Protein AF-A0A2G6NEU5-F1 (afdb_monomer_lite)

Structure (mmCIF, N/CA/C/O backbone):
data_AF-A0A2G6NEU5-F1
#
_entry.id   AF-A0A2G6NEU5-F1
#
loop_
_atom_site.group_PDB
_atom_site.id
_atom_site.type_symbol
_atom_site.label_atom_id
_atom_site.label_alt_id
_atom_site.label_comp_id
_atom_site.label_asym_id
_atom_site.label_entity_id
_atom_site.label_seq_id
_atom_site.pdbx_PDB_ins_code
_atom_site.Cartn_x
_atom_site.Cartn_y
_atom_site.Cartn_z
_atom_site.occupancy
_atom_site.B_iso_or_equiv
_atom_site.auth_seq_id
_atom_site.auth_comp_id
_atom_site.auth_asym_id
_atom_site.auth_atom_id
_atom_site.pdbx_PDB_model_num
ATOM 1 N N . MET A 1 1 ? -57.201 4.476 -17.345 1.00 33.19 1 MET A N 1
ATOM 2 C CA . MET A 1 1 ? -55.905 4.319 -18.044 1.00 33.19 1 MET A CA 1
ATOM 3 C C . MET A 1 1 ? -54.987 3.479 -17.165 1.00 33.19 1 MET A C 1
ATOM 5 O O . MET A 1 1 ? -54.853 3.792 -15.989 1.00 33.19 1 MET A O 1
ATOM 9 N N . ARG A 1 2 ? -54.460 2.357 -17.671 1.00 27.28 2 ARG A N 1
ATOM 10 C CA . ARG A 1 2 ? -53.626 1.420 -16.894 1.00 27.28 2 ARG A CA 1
ATOM 11 C C . ARG A 1 2 ? -52.320 2.115 -16.474 1.00 27.28 2 ARG A C 1
ATOM 13 O O . ARG A 1 2 ? -51.598 2.593 -17.345 1.00 27.28 2 ARG A O 1
ATOM 20 N N . LYS A 1 3 ? -52.023 2.174 -15.167 1.00 33.66 3 LYS A N 1
ATOM 21 C CA . LYS A 1 3 ? -50.719 2.622 -14.641 1.00 33.66 3 LYS A CA 1
ATOM 22 C C . LYS A 1 3 ? -49.617 1.769 -15.284 1.00 33.66 3 LYS A C 1
ATOM 24 O O . LYS A 1 3 ? -49.660 0.546 -15.168 1.00 33.66 3 LYS A O 1
ATOM 29 N N . LYS A 1 4 ? -48.642 2.385 -15.962 1.00 36.06 4 LYS A N 1
ATOM 30 C CA . LYS A 1 4 ? -47.395 1.700 -16.340 1.00 36.06 4 LYS A CA 1
ATOM 31 C C . LYS A 1 4 ? -46.649 1.391 -15.041 1.00 36.06 4 LYS A C 1
ATOM 33 O O . LYS A 1 4 ? -46.078 2.303 -14.455 1.00 36.06 4 LYS A O 1
ATOM 38 N N . ALA A 1 5 ? -46.693 0.143 -14.579 1.00 38.59 5 ALA A N 1
ATOM 39 C CA . ALA A 1 5 ? -45.973 -0.287 -13.384 1.00 38.59 5 ALA A CA 1
ATOM 40 C C . ALA A 1 5 ? -44.473 0.040 -13.522 1.00 38.59 5 ALA A C 1
ATOM 42 O O . ALA A 1 5 ? -43.816 -0.416 -14.461 1.00 38.59 5 ALA A O 1
ATOM 43 N N . SER A 1 6 ? -43.945 0.879 -12.630 1.00 46.50 6 SER A N 1
ATOM 44 C CA . SER A 1 6 ? -42.510 0.995 -12.378 1.00 46.50 6 SER A CA 1
ATOM 45 C C . SER A 1 6 ? -42.093 -0.181 -11.498 1.00 46.50 6 SER A C 1
ATOM 47 O O . SER A 1 6 ? -42.749 -0.465 -10.502 1.00 46.50 6 SER A O 1
ATOM 49 N N . ILE A 1 7 ? -41.023 -0.881 -11.875 1.00 49.84 7 ILE A N 1
ATOM 50 C CA . ILE A 1 7 ? -40.500 -2.002 -11.086 1.00 49.84 7 ILE A CA 1
ATOM 51 C C . ILE A 1 7 ? -39.560 -1.414 -10.010 1.00 49.84 7 ILE A C 1
ATOM 53 O O . ILE A 1 7 ? -38.578 -0.766 -10.390 1.00 49.84 7 ILE A O 1
ATOM 57 N N . PRO A 1 8 ? -39.836 -1.563 -8.699 1.00 53.22 8 PRO A N 1
ATOM 58 C CA . PRO A 1 8 ? -38.953 -1.088 -7.627 1.00 53.22 8 PRO A CA 1
ATOM 59 C C . PRO A 1 8 ? -37.606 -1.832 -7.646 1.00 53.22 8 PRO A C 1
ATOM 61 O O . PRO A 1 8 ? -37.516 -2.942 -8.184 1.00 53.22 8 PRO A O 1
ATOM 64 N N . PHE A 1 9 ? -36.535 -1.268 -7.057 1.00 49.09 9 PHE A N 1
ATOM 65 C CA . PHE A 1 9 ? -35.234 -1.952 -7.049 1.00 49.09 9 PHE A CA 1
ATOM 66 C C . PHE A 1 9 ? -35.355 -3.323 -6.382 1.00 49.09 9 PHE A C 1
ATOM 68 O O . PHE A 1 9 ? -34.624 -4.214 -6.790 1.00 49.09 9 PHE A O 1
ATOM 75 N N . SER A 1 10 ? -36.267 -3.515 -5.421 1.00 45.88 10 SER A N 1
ATOM 76 C CA . SER A 1 10 ? -36.575 -4.796 -4.764 1.00 45.88 10 SER A CA 1
ATOM 77 C C . SER A 1 10 ? -37.146 -5.890 -5.681 1.00 45.88 10 SER A C 1
ATOM 79 O O . SER A 1 10 ? -36.927 -7.061 -5.388 1.00 45.88 10 SER A O 1
ATOM 81 N N . GLU A 1 11 ? -37.833 -5.550 -6.777 1.00 46.06 11 GLU A N 1
ATOM 82 C CA . GLU A 1 11 ? -38.468 -6.519 -7.695 1.00 46.06 11 GLU A CA 1
ATOM 83 C C . GLU A 1 11 ? -37.605 -6.846 -8.924 1.00 46.06 11 GLU A C 1
ATOM 85 O O . GLU A 1 11 ? -37.721 -7.926 -9.497 1.00 46.06 11 GLU A O 1
ATOM 90 N N . ILE A 1 12 ? -36.628 -6.002 -9.275 1.00 50.81 12 ILE A N 1
ATOM 91 C CA . ILE A 1 12 ? -35.605 -6.293 -10.309 1.00 50.81 12 ILE A CA 1
ATOM 92 C C . ILE A 1 12 ? -34.575 -7.352 -9.795 1.00 50.81 12 ILE A C 1
ATOM 94 O O . ILE A 1 12 ? -33.426 -7.428 -10.247 1.00 50.81 12 ILE A O 1
ATOM 98 N N . ILE A 1 13 ? -34.936 -8.145 -8.773 1.00 45.62 13 ILE A N 1
ATOM 99 C CA . ILE A 1 13 ? -34.017 -8.908 -7.904 1.00 45.62 13 ILE A CA 1
ATOM 100 C C . ILE A 1 13 ? -34.379 -10.389 -7.705 1.00 45.62 13 ILE A C 1
ATOM 102 O O . ILE A 1 13 ? -33.488 -11.132 -7.302 1.00 45.62 13 ILE A O 1
ATOM 106 N N . SER A 1 14 ? -35.579 -10.875 -8.025 1.00 27.30 14 SER A N 1
ATOM 107 C CA . SER A 1 14 ? -35.928 -12.294 -7.817 1.00 27.30 14 SER A CA 1
ATOM 108 C C . SER A 1 14 ? -36.128 -13.057 -9.129 1.00 27.30 14 SER A C 1
ATOM 110 O O . SER A 1 14 ? -36.991 -12.701 -9.929 1.00 27.30 14 SER A O 1
ATOM 112 N N . GLU A 1 15 ? -35.364 -14.134 -9.332 1.00 30.69 15 GLU A N 1
ATOM 113 C CA . GLU A 1 15 ? -35.754 -15.215 -10.245 1.00 30.69 15 GLU A CA 1
ATOM 114 C C . GLU A 1 15 ? -36.970 -15.956 -9.661 1.00 30.69 15 GLU A C 1
ATOM 116 O O . GLU A 1 15 ? -37.090 -16.072 -8.440 1.00 30.69 15 GLU A O 1
ATOM 121 N N . SER A 1 16 ? -37.805 -16.519 -10.543 1.00 26.61 16 SER A N 1
ATOM 122 C CA . SER A 1 16 ? -39.009 -17.351 -10.303 1.00 26.61 16 SER A CA 1
ATOM 123 C C . SER A 1 16 ? -40.357 -16.610 -10.365 1.00 26.61 16 SER A C 1
ATOM 125 O O . SER A 1 16 ? -40.818 -16.001 -9.406 1.00 26.61 16 SER A O 1
ATOM 127 N N . PHE A 1 17 ? -41.015 -16.724 -11.522 1.00 25.05 17 PHE A N 1
ATOM 128 C CA . PHE A 1 17 ? -42.429 -16.409 -11.754 1.00 25.05 17 PHE A CA 1
ATOM 129 C C . PHE A 1 17 ? -43.301 -17.631 -11.415 1.00 25.05 17 PHE A C 1
ATOM 131 O O . PHE A 1 17 ? -43.014 -18.699 -11.939 1.00 25.05 17 PHE A O 1
ATOM 138 N N . PHE A 1 18 ? -44.364 -17.458 -10.616 1.00 22.17 18 PHE A N 1
ATOM 139 C CA . PHE A 1 18 ? -45.718 -18.054 -10.747 1.00 22.17 18 PHE A CA 1
ATOM 140 C C . PHE A 1 18 ? -46.665 -17.406 -9.696 1.00 22.17 18 PHE A C 1
ATOM 142 O O . PHE A 1 18 ? -46.175 -16.752 -8.776 1.00 22.17 18 PHE A O 1
ATOM 149 N N . PRO A 1 19 ? -48.001 -17.407 -9.891 1.00 25.78 19 PRO A N 1
ATOM 150 C CA . PRO A 1 19 ? -48.801 -16.189 -9.892 1.00 25.78 19 PRO A CA 1
ATOM 151 C C . PRO A 1 19 ? -49.507 -15.881 -8.566 1.00 25.78 19 PRO A C 1
ATOM 153 O O . PRO A 1 19 ? -49.822 -16.747 -7.755 1.00 25.78 19 PRO A O 1
ATOM 156 N N . VAL A 1 20 ? -49.802 -14.593 -8.414 1.00 24.09 20 VAL A N 1
ATOM 157 C CA . VAL A 1 20 ? -50.508 -13.959 -7.300 1.00 24.09 20 VAL A CA 1
ATOM 158 C C . VAL A 1 20 ? -51.973 -14.412 -7.254 1.00 24.09 20 VAL A C 1
ATOM 160 O O . VAL A 1 20 ? -52.754 -14.063 -8.138 1.00 24.09 20 VAL A O 1
ATOM 163 N N . SER A 1 21 ? -52.375 -15.111 -6.190 1.00 22.78 21 SER A N 1
ATOM 164 C CA . SER A 1 21 ? -53.781 -15.231 -5.785 1.00 22.78 21 SER A CA 1
ATOM 165 C C . SER A 1 21 ? -54.057 -14.317 -4.589 1.00 22.78 21 SER A C 1
ATOM 167 O O . SER A 1 21 ? -53.395 -14.396 -3.554 1.00 22.78 21 SER A O 1
ATOM 169 N N . ALA A 1 22 ? -55.032 -13.432 -4.773 1.00 26.64 22 ALA A N 1
ATOM 170 C CA . ALA A 1 22 ? -55.469 -12.396 -3.851 1.00 26.64 22 ALA A CA 1
ATOM 171 C C . ALA A 1 22 ? -55.920 -12.924 -2.477 1.00 26.64 22 ALA A C 1
ATOM 173 O O . ALA A 1 22 ? -56.723 -13.848 -2.406 1.00 26.64 22 ALA A O 1
ATOM 174 N N . TRP A 1 23 ? -55.515 -12.237 -1.404 1.00 22.28 23 TRP A N 1
ATOM 175 C CA . TRP A 1 23 ? -56.180 -12.306 -0.101 1.00 22.28 23 TRP A CA 1
ATOM 176 C C . TRP A 1 23 ? -56.442 -10.891 0.430 1.00 22.28 23 TRP A C 1
ATOM 178 O O . TRP A 1 23 ? -55.531 -10.077 0.578 1.00 22.28 23 TRP A O 1
ATOM 188 N N . ARG A 1 24 ? -57.726 -10.592 0.673 1.00 22.17 24 ARG A N 1
ATOM 189 C CA . ARG A 1 24 ? -58.219 -9.387 1.357 1.00 22.17 24 ARG A CA 1
ATOM 190 C C . ARG A 1 24 ? -57.956 -9.522 2.858 1.00 22.17 24 ARG A C 1
ATOM 192 O O . ARG A 1 24 ? -58.361 -10.512 3.455 1.00 22.17 24 ARG A O 1
ATOM 199 N N . VAL A 1 25 ? -57.366 -8.499 3.476 1.00 23.83 25 VAL A N 1
ATOM 200 C CA . VAL A 1 25 ? -57.300 -8.370 4.940 1.00 23.83 25 VAL A CA 1
ATOM 201 C C . VAL A 1 25 ? -58.577 -7.685 5.427 1.00 23.83 25 VAL A C 1
ATOM 203 O O . VAL A 1 25 ? -58.777 -6.492 5.209 1.00 23.83 25 VAL A O 1
ATOM 206 N N . THR A 1 26 ? -59.450 -8.444 6.082 1.00 22.59 26 THR A N 1
ATOM 207 C CA . THR A 1 26 ? -60.642 -7.949 6.779 1.00 22.59 26 THR A CA 1
ATOM 208 C C . THR A 1 26 ? -60.370 -7.892 8.286 1.00 22.59 26 THR A C 1
ATOM 210 O O . THR A 1 26 ? -60.536 -8.883 8.986 1.00 22.59 26 THR A O 1
ATOM 213 N N . SER A 1 27 ? -59.996 -6.699 8.768 1.00 23.72 27 SER A N 1
ATOM 214 C CA . SER A 1 27 ? -59.945 -6.244 10.176 1.00 23.72 27 SER A CA 1
ATOM 215 C C . SER A 1 27 ? -58.857 -6.799 11.120 1.00 23.72 27 SER A C 1
ATOM 217 O O . SER A 1 27 ? -58.579 -7.991 11.149 1.00 23.72 27 SER A O 1
ATOM 219 N N . VAL A 1 28 ? -58.301 -5.908 11.959 1.00 22.84 28 VAL A N 1
ATOM 220 C CA . VAL A 1 28 ? -57.617 -6.236 13.227 1.00 22.84 28 VAL A CA 1
ATOM 221 C C . VAL A 1 28 ? -58.022 -5.190 14.274 1.00 22.84 28 VAL A C 1
ATOM 223 O O . VAL A 1 28 ? -57.905 -3.989 14.030 1.00 22.84 28 VAL A O 1
ATOM 226 N N . SER A 1 29 ? -58.532 -5.652 15.419 1.00 21.30 29 SER A N 1
ATOM 227 C CA . SER A 1 29 ? -58.917 -4.839 16.580 1.00 21.30 29 SER A CA 1
ATOM 228 C C . SER A 1 29 ? -57.727 -4.611 17.525 1.00 21.30 29 SER A C 1
ATOM 230 O O . SER A 1 29 ? -56.794 -5.411 17.572 1.00 21.30 29 SER A O 1
ATOM 232 N N . MET A 1 30 ? -57.754 -3.523 18.301 1.00 21.64 30 MET A N 1
ATOM 233 C CA . MET A 1 30 ? -56.790 -3.256 19.375 1.00 21.64 30 MET A CA 1
ATOM 234 C C . MET A 1 30 ? -57.526 -2.948 20.683 1.00 21.64 30 MET A C 1
ATOM 236 O O . MET A 1 30 ? -58.396 -2.081 20.709 1.00 21.64 30 MET A O 1
ATOM 240 N N . ASN A 1 31 ? -57.125 -3.620 21.767 1.00 22.20 31 ASN A N 1
ATOM 241 C CA . ASN A 1 31 ? -57.458 -3.275 23.155 1.00 22.20 31 ASN A CA 1
ATOM 242 C C . ASN A 1 31 ? -56.189 -2.804 23.916 1.00 22.20 31 ASN A C 1
ATOM 244 O O . ASN A 1 31 ? -55.081 -3.149 23.502 1.00 22.20 31 ASN A O 1
ATOM 248 N N . PRO A 1 32 ? -56.318 -1.996 24.994 1.00 28.58 32 PRO A N 1
ATOM 249 C CA . PRO A 1 32 ? -55.267 -1.080 25.467 1.00 28.58 32 PRO A CA 1
ATOM 250 C C . PRO A 1 32 ? -54.404 -1.595 26.642 1.00 28.58 32 PRO A C 1
ATOM 252 O O . PRO A 1 32 ? -54.813 -2.481 27.387 1.00 28.58 32 PRO A O 1
ATOM 255 N N . ILE A 1 33 ? -53.238 -0.960 26.861 1.00 25.30 33 ILE A N 1
ATOM 256 C CA . ILE A 1 33 ? -52.304 -1.187 27.994 1.00 25.30 33 ILE A CA 1
ATOM 257 C C . ILE A 1 33 ? -52.243 0.062 28.924 1.00 25.30 33 ILE A C 1
ATOM 259 O O . ILE A 1 33 ? -52.421 1.180 28.432 1.00 25.30 33 ILE A O 1
ATOM 263 N N . PRO A 1 34 ? -52.024 -0.080 30.258 1.00 27.25 34 PRO A N 1
ATOM 264 C CA . PRO A 1 34 ? -52.353 0.923 31.288 1.00 27.25 34 PRO A CA 1
ATOM 265 C C . PRO A 1 34 ? -51.236 1.915 31.693 1.00 27.25 34 PRO A C 1
ATOM 267 O O . PRO A 1 34 ? -50.052 1.717 31.442 1.00 27.25 34 PRO A O 1
ATOM 270 N N . ARG A 1 35 ? -51.664 2.974 32.407 1.00 27.20 35 ARG A N 1
ATOM 271 C CA . ARG A 1 35 ? -50.897 4.099 32.996 1.00 27.20 35 ARG A CA 1
ATOM 272 C C . ARG A 1 35 ? -50.085 3.747 34.255 1.00 27.20 35 ARG A C 1
ATOM 274 O O . ARG A 1 35 ? -50.594 3.026 35.106 1.00 27.20 35 ARG A O 1
ATOM 281 N N . ARG A 1 36 ? -48.953 4.448 34.443 1.00 25.58 36 ARG A N 1
ATOM 282 C CA . ARG A 1 36 ? -48.290 4.965 35.682 1.00 25.58 36 ARG A CA 1
ATOM 283 C C . ARG A 1 36 ? -46.967 5.613 35.192 1.00 25.58 36 ARG A C 1
ATOM 285 O O . ARG A 1 36 ? -46.415 5.114 34.227 1.00 25.58 36 ARG A O 1
ATOM 292 N N . LEU A 1 37 ? -46.363 6.693 35.691 1.00 26.20 37 LEU A N 1
ATOM 293 C CA . LEU A 1 37 ? -46.492 7.583 36.852 1.00 26.20 37 LEU A CA 1
ATOM 294 C C . LEU A 1 37 ? -45.460 8.712 36.570 1.00 26.20 37 LEU A C 1
ATOM 296 O O . LEU A 1 37 ? -44.339 8.392 36.185 1.00 26.20 37 LEU A O 1
ATOM 300 N N . ALA A 1 38 ? -45.794 9.997 36.725 1.00 24.95 38 ALA A N 1
ATOM 301 C CA . ALA A 1 38 ? -44.842 11.104 36.559 1.00 24.95 38 ALA A CA 1
ATOM 302 C C . ALA A 1 38 ? -44.763 11.921 37.851 1.00 24.95 38 ALA A C 1
ATOM 304 O O . ALA A 1 38 ? -45.801 12.226 38.442 1.00 24.95 38 ALA A O 1
ATOM 305 N N . SER A 1 39 ? -43.559 12.317 38.271 1.00 26.25 39 SER A N 1
ATOM 306 C CA . SER A 1 39 ? -43.398 13.316 39.327 1.00 26.25 39 SER A CA 1
ATOM 307 C C . SER A 1 39 ? -42.104 14.128 39.210 1.00 26.25 39 SER A C 1
ATOM 309 O O . SER A 1 39 ? -41.017 13.563 39.289 1.00 26.25 39 SER A O 1
ATOM 311 N N . ARG A 1 40 ? -42.315 15.456 39.193 1.00 24.17 40 ARG A N 1
ATOM 312 C CA . ARG A 1 40 ? -41.486 16.579 39.689 1.00 24.17 40 ARG A CA 1
ATOM 313 C C . ARG A 1 40 ? -40.343 17.123 38.821 1.00 24.17 40 ARG A C 1
ATOM 315 O O . ARG A 1 40 ? -39.401 16.403 38.530 1.00 24.17 40 ARG A O 1
ATOM 322 N N . MET A 1 41 ? -40.400 18.444 38.563 1.00 22.19 41 MET A N 1
ATOM 323 C CA . MET A 1 41 ? -39.385 19.495 38.862 1.00 22.19 41 MET A CA 1
ATOM 324 C C . MET A 1 41 ? -39.818 20.870 38.249 1.00 22.19 41 MET A C 1
ATOM 326 O O . MET A 1 41 ? -40.785 20.879 37.488 1.00 22.19 41 MET A O 1
ATOM 330 N N . PRO A 1 42 ? -39.240 22.033 38.652 1.00 25.97 42 PRO A N 1
ATOM 331 C CA . PRO A 1 42 ? -40.005 23.218 39.067 1.00 25.97 42 PRO A CA 1
ATOM 332 C C . PRO A 1 42 ? -39.912 24.474 38.165 1.00 25.97 42 PRO A C 1
ATOM 334 O O . PRO A 1 42 ? -39.182 24.538 37.182 1.00 25.97 42 PRO A O 1
ATOM 337 N N . THR A 1 43 ? -40.707 25.470 38.563 1.00 23.78 43 THR A N 1
ATOM 338 C CA . THR A 1 43 ? -41.008 26.794 37.989 1.00 23.78 43 THR A CA 1
ATOM 339 C C . THR A 1 43 ? -39.838 27.794 37.985 1.00 23.78 43 THR A C 1
ATOM 341 O O . THR A 1 43 ? -39.139 27.914 38.988 1.00 23.78 43 THR A O 1
ATOM 344 N N . VAL A 1 44 ? -39.724 28.617 36.929 1.00 21.70 44 VAL A N 1
ATOM 345 C CA . VAL A 1 44 ? -38.925 29.866 36.896 1.00 21.70 44 VAL A CA 1
ATOM 346 C C . VAL A 1 44 ? -39.757 31.009 36.278 1.00 21.70 44 VAL A C 1
ATOM 348 O O . VAL A 1 44 ? -40.512 30.794 35.332 1.00 21.70 44 VAL A O 1
ATOM 351 N N . LEU A 1 45 ? -39.646 32.210 36.858 1.00 23.72 45 LEU A N 1
ATOM 352 C CA . LEU A 1 45 ? -40.381 33.463 36.590 1.00 23.72 45 LEU A CA 1
ATOM 353 C C . LEU A 1 45 ? -39.493 34.473 35.841 1.00 23.72 45 LEU A C 1
ATOM 355 O O . LEU A 1 45 ? -38.369 34.646 36.284 1.00 23.72 45 LEU A O 1
ATOM 359 N N . PHE A 1 46 ? -40.010 35.202 34.834 1.00 21.98 46 PHE A N 1
ATOM 360 C CA . PHE A 1 46 ? -39.492 36.511 34.353 1.00 21.98 46 PHE A CA 1
ATOM 361 C C . PHE A 1 46 ? -40.586 37.312 33.582 1.00 21.98 46 PHE A C 1
ATOM 363 O O . PHE A 1 46 ? -41.619 36.725 33.240 1.00 21.98 46 PHE A O 1
ATOM 370 N N . PRO A 1 47 ? -40.449 38.650 33.392 1.00 25.52 47 PRO A N 1
ATOM 371 C CA . PRO A 1 47 ? -41.549 39.615 33.392 1.00 25.52 47 PRO A CA 1
ATOM 372 C C . PRO A 1 47 ? -41.961 40.115 31.995 1.00 25.52 47 PRO A C 1
ATOM 374 O O . PRO A 1 47 ? -41.387 39.763 30.971 1.00 25.52 47 PRO A O 1
ATOM 377 N N . ALA A 1 48 ? -43.035 40.905 31.985 1.00 25.98 48 ALA A N 1
ATOM 378 C CA . ALA A 1 48 ? -43.828 41.304 30.830 1.00 25.98 48 ALA A CA 1
ATOM 379 C C . ALA A 1 48 ? -43.334 42.580 30.123 1.00 25.98 48 ALA A C 1
ATOM 381 O O . ALA A 1 48 ? -43.049 43.571 30.784 1.00 25.98 48 ALA A O 1
ATOM 382 N N . ALA A 1 49 ? -43.397 42.586 28.789 1.00 25.95 49 ALA A N 1
ATOM 383 C CA . ALA A 1 49 ? -43.644 43.771 27.963 1.00 25.95 49 ALA A CA 1
ATOM 384 C C . ALA A 1 49 ? -44.265 43.306 26.631 1.00 25.95 49 ALA A C 1
ATOM 386 O O . ALA A 1 49 ? -43.813 42.320 26.052 1.00 25.95 49 ALA A O 1
ATOM 387 N N . GLY A 1 50 ? -45.358 43.943 26.205 1.00 23.75 50 GLY A N 1
ATOM 388 C CA . GLY A 1 50 ? -46.164 43.540 25.049 1.00 23.75 50 GLY A CA 1
ATOM 389 C C . GLY A 1 50 ? -45.986 44.454 23.837 1.00 23.75 50 GLY A C 1
ATOM 390 O O . GLY A 1 50 ? -45.786 45.653 23.995 1.00 23.75 50 GLY A O 1
ATOM 391 N N . ILE A 1 51 ? -46.128 43.878 22.639 1.00 22.09 51 ILE A N 1
ATOM 392 C CA . ILE A 1 51 ? -46.372 44.570 21.362 1.00 22.09 51 ILE A CA 1
ATOM 393 C C . ILE A 1 51 ? -47.372 43.699 20.560 1.00 22.09 51 ILE A C 1
ATOM 395 O O . ILE A 1 51 ? -47.189 42.479 20.530 1.00 22.09 51 ILE A O 1
ATOM 399 N N . PRO A 1 52 ? -48.440 44.255 19.949 1.00 23.61 52 PRO A N 1
ATOM 400 C CA . PRO A 1 52 ? -49.447 43.483 19.212 1.00 23.61 52 PRO A CA 1
ATOM 401 C C . PRO A 1 52 ? -49.070 43.281 17.731 1.00 23.61 52 PRO A C 1
ATOM 403 O O . PRO A 1 52 ? -48.586 44.205 17.083 1.00 23.61 52 PRO A O 1
ATOM 406 N N . ILE A 1 53 ? -49.359 42.099 17.167 1.00 21.06 53 ILE A N 1
ATOM 407 C CA . ILE A 1 53 ? -49.268 41.820 15.719 1.00 21.06 53 ILE A CA 1
ATOM 408 C C . ILE A 1 53 ? -50.637 41.349 15.204 1.00 21.06 53 ILE A C 1
ATOM 410 O O . ILE A 1 53 ? -51.291 40.504 15.815 1.00 21.06 53 ILE A O 1
ATOM 414 N N . ARG A 1 54 ? -51.063 41.925 14.074 1.00 21.05 54 ARG A N 1
ATOM 415 C CA . ARG A 1 54 ? -52.310 41.660 13.335 1.00 21.05 54 ARG A CA 1
ATOM 416 C C . ARG A 1 54 ? -52.033 40.573 12.280 1.00 21.05 54 ARG A C 1
ATOM 418 O O . ARG A 1 54 ? -51.080 40.725 11.524 1.00 21.05 54 ARG A O 1
ATOM 425 N N . MET A 1 55 ? -52.845 39.515 12.188 1.00 21.06 55 MET A N 1
ATOM 426 C CA . MET A 1 55 ? -52.778 38.535 11.085 1.00 21.06 55 MET A CA 1
ATOM 427 C C . MET A 1 55 ? -54.150 38.344 10.430 1.00 21.06 55 MET A C 1
ATOM 429 O O . MET A 1 55 ? -55.158 38.195 11.117 1.00 21.06 55 MET A O 1
ATOM 433 N N . ILE A 1 56 ? -54.151 38.348 9.096 1.00 21.86 56 ILE A N 1
ATOM 434 C CA . ILE A 1 56 ? -55.257 37.971 8.206 1.00 21.86 56 ILE A CA 1
ATOM 435 C C . ILE A 1 56 ? -55.040 36.493 7.832 1.00 21.86 56 ILE A C 1
ATOM 437 O O . ILE A 1 56 ? -53.907 36.111 7.544 1.00 21.86 56 ILE A O 1
ATOM 441 N N . LEU A 1 57 ? -56.088 35.662 7.863 1.00 23.88 57 LEU A N 1
ATOM 442 C CA . LEU A 1 57 ? -56.034 34.233 7.518 1.00 23.88 57 LEU A CA 1
ATOM 443 C C . LEU A 1 57 ? -56.947 33.934 6.324 1.00 23.88 57 LEU A C 1
ATOM 445 O O . LEU A 1 57 ? -58.113 34.327 6.338 1.00 23.88 57 LEU A O 1
ATOM 449 N N . ASP A 1 58 ? -56.415 33.200 5.343 1.00 21.92 58 ASP A N 1
ATOM 450 C CA . ASP A 1 58 ? -57.141 32.669 4.183 1.00 21.92 58 ASP A CA 1
ATOM 451 C C . ASP A 1 58 ? -57.307 31.134 4.285 1.00 21.92 58 ASP A C 1
ATOM 453 O O . ASP A 1 58 ? -56.547 30.456 4.983 1.00 21.92 58 ASP A O 1
ATOM 457 N N . ARG A 1 59 ? -58.367 30.598 3.668 1.00 26.83 59 ARG A N 1
ATOM 458 C CA . ARG A 1 59 ? -59.011 29.304 3.993 1.00 26.83 59 ARG A CA 1
ATOM 459 C C . ARG A 1 59 ? -58.322 28.064 3.385 1.00 26.83 59 ARG A C 1
ATOM 461 O O . ARG A 1 59 ? -58.063 28.024 2.188 1.00 26.83 59 ARG A O 1
ATOM 468 N N . GLY A 1 60 ? -58.187 26.982 4.172 1.00 24.27 60 GLY A N 1
ATOM 469 C CA . GLY A 1 60 ? -57.814 25.640 3.681 1.00 24.27 60 GLY A CA 1
ATOM 470 C C . GLY A 1 60 ? -58.015 24.472 4.678 1.00 24.27 60 GLY A C 1
ATOM 471 O O . GLY A 1 60 ? -57.281 24.365 5.649 1.00 24.27 60 GLY A O 1
ATOM 472 N N . VAL A 1 61 ? -59.023 23.631 4.385 1.00 26.61 61 VAL A N 1
ATOM 473 C CA . VAL A 1 61 ? -59.377 22.215 4.726 1.00 26.61 61 VAL A CA 1
ATOM 474 C C . VAL A 1 61 ? -58.995 21.561 6.087 1.00 26.61 61 VAL A C 1
ATOM 476 O O . VAL A 1 61 ? -57.846 21.515 6.511 1.00 26.61 61 VAL A O 1
ATOM 479 N N . CYS A 1 62 ? -60.019 20.947 6.710 1.00 24.50 62 CYS A N 1
ATOM 480 C CA . CYS A 1 62 ? -60.184 20.537 8.115 1.00 24.50 62 CYS A CA 1
ATOM 481 C C . CYS A 1 62 ? -59.712 19.111 8.513 1.00 24.50 62 CYS A C 1
ATOM 483 O O . CYS A 1 62 ? -59.958 18.143 7.797 1.00 24.50 62 CYS A O 1
ATOM 485 N N . MET A 1 63 ? -59.249 18.952 9.765 1.00 24.38 63 MET A N 1
ATOM 486 C CA . MET A 1 63 ? -59.458 17.752 10.602 1.00 24.38 63 MET A CA 1
ATOM 487 C C . MET A 1 63 ? -60.017 18.209 11.962 1.00 24.38 63 MET A C 1
ATOM 489 O O . MET A 1 63 ? -59.341 18.917 12.704 1.00 24.38 63 MET A O 1
ATOM 493 N N . GLY A 1 64 ? -61.265 17.852 12.283 1.00 29.00 64 GLY A N 1
ATOM 494 C CA . GLY A 1 64 ? -61.911 18.247 13.540 1.00 29.00 64 GLY A CA 1
ATOM 495 C C . GLY A 1 64 ? -61.380 17.448 14.733 1.00 29.00 64 GLY A C 1
ATOM 496 O O . GLY A 1 64 ? -61.419 16.219 14.719 1.00 29.00 64 GLY A O 1
ATOM 497 N N . VAL A 1 65 ? -60.922 18.132 15.784 1.00 30.14 65 VAL A N 1
ATOM 498 C CA . VAL A 1 65 ? -60.461 17.501 17.032 1.00 30.14 65 VAL A CA 1
ATOM 499 C C . VAL A 1 65 ? -61.509 17.717 18.125 1.00 30.14 65 VAL A C 1
ATOM 501 O O . VAL A 1 65 ? -61.906 18.849 18.399 1.00 30.14 65 VAL A O 1
ATOM 504 N N . ALA A 1 66 ? -61.972 16.635 18.754 1.00 30.69 66 ALA A N 1
ATOM 505 C CA . ALA A 1 66 ? -62.863 16.692 19.910 1.00 30.69 66 ALA A CA 1
ATOM 506 C C . ALA A 1 66 ? -62.068 16.426 21.192 1.00 30.69 66 ALA A C 1
ATOM 508 O O . ALA A 1 66 ? -61.354 15.428 21.290 1.00 30.69 66 ALA A O 1
ATOM 509 N N . PHE A 1 67 ? -62.230 17.286 22.196 1.00 31.62 67 PHE A N 1
ATOM 510 C CA . PHE A 1 67 ? -61.639 17.085 23.516 1.00 31.62 67 PHE A CA 1
ATOM 511 C C . PHE A 1 67 ? -62.743 16.950 24.565 1.00 31.62 67 PHE A C 1
ATOM 513 O O . PHE A 1 67 ? -63.739 17.677 24.548 1.00 31.62 67 PHE A O 1
ATOM 520 N N . SER A 1 68 ? -62.566 16.019 25.505 1.00 29.48 68 SER A N 1
ATOM 521 C CA . SER A 1 68 ? -63.458 15.877 26.656 1.00 29.48 68 SER A CA 1
ATOM 522 C C . SER A 1 68 ? -62.674 16.056 27.945 1.00 29.48 68 SER A C 1
ATOM 524 O O . SER A 1 68 ? -61.689 15.349 28.160 1.00 29.48 68 SER A O 1
ATOM 526 N N . PHE A 1 69 ? -63.146 16.946 28.814 1.00 30.56 69 PHE A N 1
ATOM 527 C CA . PHE A 1 69 ? -62.572 17.159 30.138 1.00 30.56 69 PHE A CA 1
ATOM 528 C C . PHE A 1 69 ? -63.650 17.014 31.212 1.00 30.56 69 PHE A C 1
ATOM 530 O O . PHE A 1 69 ? -64.835 17.279 30.987 1.00 30.56 69 PHE A O 1
ATOM 537 N N . TRP A 1 70 ? -63.222 16.582 32.395 1.00 31.66 70 TRP A N 1
ATOM 538 C CA . TRP A 1 70 ? -64.043 16.573 33.597 1.00 31.66 70 TRP A CA 1
ATOM 539 C C . TRP A 1 70 ? -63.728 17.824 34.400 1.00 31.66 70 TRP A C 1
ATOM 541 O O . TRP A 1 70 ? -62.580 18.032 34.787 1.00 31.66 70 TRP A O 1
ATOM 551 N N . VAL A 1 71 ? -64.741 18.646 34.658 1.00 30.69 71 VAL A N 1
ATOM 552 C CA . VAL A 1 71 ? -64.596 19.818 35.520 1.00 30.69 71 VAL A CA 1
ATOM 553 C C . VAL A 1 71 ? -65.408 19.569 36.785 1.00 30.69 71 VAL A C 1
ATOM 555 O O . VAL A 1 71 ? -66.571 19.159 36.727 1.00 30.69 71 VAL A O 1
ATOM 558 N N . ARG A 1 72 ? -64.772 19.772 37.939 1.00 26.72 72 ARG A N 1
ATOM 559 C CA . ARG A 1 72 ? -65.391 19.638 39.258 1.00 26.72 72 ARG A CA 1
ATOM 560 C C . ARG A 1 72 ? -65.383 21.014 39.908 1.00 26.72 72 ARG A C 1
ATOM 562 O O . ARG A 1 72 ? -64.317 21.547 40.194 1.00 26.72 72 ARG A O 1
ATOM 569 N N . VAL A 1 73 ? -66.562 21.585 40.116 1.00 32.69 73 VAL A N 1
ATOM 570 C CA . VAL A 1 73 ? -66.743 22.828 40.876 1.00 32.69 73 VAL A CA 1
ATOM 571 C C . VAL A 1 73 ? -67.772 22.536 41.961 1.00 32.69 73 VAL A C 1
ATOM 573 O O . VAL A 1 73 ? -68.796 21.917 41.679 1.00 32.69 73 VAL A O 1
ATOM 576 N N . SER A 1 74 ? -67.437 22.891 43.205 1.00 35.56 74 SER A N 1
ATOM 577 C CA . SER A 1 74 ? -68.299 22.771 44.394 1.00 35.56 74 SER A CA 1
ATOM 578 C C . SER A 1 74 ? -69.057 21.435 44.514 1.00 35.56 74 SER A C 1
ATOM 580 O O . SER A 1 74 ? -70.279 21.396 44.627 1.00 35.56 74 SER A O 1
ATOM 582 N N . GLY A 1 75 ? -68.325 20.317 44.472 1.00 36.34 75 GLY A N 1
ATOM 583 C CA . GLY A 1 75 ? -68.826 19.014 44.935 1.00 36.34 75 GLY A CA 1
ATOM 584 C C . GLY A 1 75 ? -69.635 18.162 43.947 1.00 36.34 75 GLY A C 1
ATOM 585 O O . GLY A 1 75 ? -69.895 17.003 44.259 1.00 36.34 75 GLY A O 1
ATOM 586 N N . ARG A 1 76 ? -69.959 18.628 42.732 1.00 29.91 76 ARG A N 1
ATOM 587 C CA . ARG A 1 76 ? -70.538 17.771 41.671 1.00 29.91 76 ARG A CA 1
ATOM 588 C C . ARG A 1 76 ? -69.673 17.774 40.407 1.00 29.91 76 ARG A C 1
ATOM 590 O O . ARG A 1 76 ? -69.183 18.811 39.971 1.00 29.91 76 ARG A O 1
ATOM 597 N N . SER A 1 77 ? -69.460 16.589 39.835 1.00 31.30 77 SER A N 1
ATOM 598 C CA . SER A 1 77 ? -68.677 16.389 38.607 1.00 31.30 77 SER A CA 1
ATOM 599 C C . SER A 1 77 ? -69.604 16.461 37.393 1.00 31.30 77 SER A C 1
ATOM 601 O O . SER A 1 77 ? -70.620 15.772 37.360 1.00 31.30 77 SER A O 1
ATOM 603 N N . SER A 1 78 ? -69.277 17.263 36.381 1.00 33.84 78 SER A N 1
ATOM 604 C CA . SER A 1 78 ? -70.004 17.262 35.104 1.00 33.84 78 SER A CA 1
ATOM 605 C C . SER A 1 78 ? -69.027 17.221 33.933 1.00 33.84 78 SER A C 1
ATOM 607 O O . SER A 1 78 ? -67.989 17.884 33.943 1.00 33.84 78 SER A O 1
ATOM 609 N N . ARG A 1 79 ? -69.356 16.404 32.928 1.00 35.16 79 ARG A N 1
ATOM 610 C CA . ARG A 1 79 ? -68.563 16.228 31.709 1.00 35.16 79 ARG A CA 1
ATOM 611 C C . ARG A 1 79 ? -69.037 17.237 30.668 1.00 35.16 79 ARG A C 1
ATOM 613 O O . ARG A 1 79 ? -70.213 17.234 30.314 1.00 35.16 79 ARG A O 1
ATOM 620 N N . VAL A 1 80 ? -68.132 18.084 30.187 1.00 36.72 80 VAL A N 1
ATOM 621 C CA . VAL A 1 80 ? -68.428 19.043 29.114 1.00 36.72 80 VAL A CA 1
ATOM 622 C C . VAL A 1 80 ? -67.622 18.636 27.888 1.00 36.72 80 VAL A C 1
ATOM 624 O O . VAL A 1 80 ? -66.411 18.422 27.974 1.00 36.72 80 VAL A O 1
ATOM 627 N N . LEU A 1 81 ? -68.314 18.479 26.761 1.00 34.03 81 LEU A N 1
ATOM 628 C CA . LEU A 1 81 ? -67.716 18.143 25.474 1.00 34.03 81 LEU A CA 1
ATOM 629 C C . LEU A 1 81 ? -67.656 19.402 24.616 1.00 34.03 81 LEU A C 1
ATOM 631 O O . LEU A 1 81 ? -68.657 20.107 24.492 1.00 34.03 81 LEU A O 1
ATOM 635 N N . TRP A 1 82 ? -66.494 19.656 24.025 1.00 35.34 82 TRP A N 1
ATOM 636 C CA . TRP A 1 82 ? -66.303 20.734 23.064 1.00 35.34 82 TRP A CA 1
ATOM 637 C C . TRP A 1 82 ? -65.923 20.138 21.715 1.00 35.34 82 TRP A C 1
ATOM 639 O O . TRP A 1 82 ? -65.052 19.267 21.630 1.00 35.34 82 TRP A O 1
ATOM 649 N N . ARG A 1 83 ? -66.591 20.613 20.666 1.00 34.03 83 ARG A N 1
ATOM 650 C CA . ARG A 1 83 ? -66.313 20.261 19.276 1.00 34.03 83 ARG A CA 1
ATOM 651 C C . ARG A 1 83 ? -66.159 21.565 18.505 1.00 34.03 83 ARG A C 1
ATOM 653 O O . ARG A 1 83 ? -67.038 22.415 18.586 1.00 34.03 83 ARG A O 1
ATOM 660 N N . CYS A 1 84 ? -65.033 21.728 17.824 1.00 36.78 84 CYS A N 1
ATOM 661 C CA . CYS A 1 84 ? -64.798 22.857 16.934 1.00 36.78 84 CYS A CA 1
ATOM 662 C C . CYS A 1 84 ? -64.962 22.353 15.501 1.00 36.78 84 CYS A C 1
ATOM 664 O O . CYS A 1 84 ? -64.285 21.393 15.120 1.00 36.78 84 CYS A O 1
ATOM 666 N N . ASP A 1 85 ? -65.880 22.953 14.746 1.00 33.31 85 ASP A N 1
ATOM 667 C CA . ASP A 1 85 ? -66.056 22.675 13.324 1.00 33.31 85 ASP A CA 1
ATOM 668 C C . ASP A 1 85 ? -65.588 23.894 12.526 1.00 33.31 85 ASP A C 1
ATOM 670 O O . ASP A 1 85 ? -66.142 24.991 12.623 1.00 33.31 85 ASP A O 1
ATOM 674 N N . THR A 1 86 ? -64.500 23.734 11.779 1.00 37.09 86 THR A N 1
ATOM 675 C CA . THR A 1 86 ? -63.840 24.842 11.078 1.00 37.09 86 THR A CA 1
ATOM 676 C C . THR A 1 86 ? -64.520 25.217 9.760 1.00 37.09 86 THR A C 1
ATOM 678 O O . THR A 1 86 ? -64.041 26.115 9.076 1.00 37.09 86 THR A O 1
ATOM 681 N N . ALA A 1 87 ? -65.653 24.596 9.411 1.00 35.19 87 ALA A N 1
ATOM 682 C CA . ALA A 1 87 ? -66.451 25.012 8.258 1.00 35.19 87 ALA A CA 1
ATOM 683 C C . ALA A 1 87 ? -67.321 26.261 8.525 1.00 35.19 87 ALA A C 1
ATOM 685 O O . ALA A 1 87 ? -67.616 26.991 7.580 1.00 35.19 87 ALA A O 1
ATOM 686 N N . THR A 1 88 ? -67.694 26.552 9.780 1.00 37.69 88 THR A N 1
ATOM 687 C CA . THR A 1 88 ? -68.585 27.689 10.116 1.00 37.69 88 THR A CA 1
ATOM 688 C C . THR A 1 88 ? -68.071 28.623 11.217 1.00 37.69 88 THR A C 1
ATOM 690 O O . THR A 1 88 ? -68.680 29.661 11.446 1.00 37.69 88 THR A O 1
ATOM 693 N N . ALA A 1 89 ? -66.932 28.321 11.858 1.00 34.09 89 ALA A N 1
ATOM 694 C CA . ALA A 1 89 ? -66.384 29.105 12.976 1.00 34.09 89 ALA A CA 1
ATOM 695 C C . ALA A 1 89 ? -67.413 29.359 14.100 1.00 34.09 89 ALA A C 1
ATOM 697 O O . ALA A 1 89 ? -67.515 30.460 14.642 1.00 34.09 89 ALA A O 1
ATOM 698 N N . GLU A 1 90 ? -68.165 28.319 14.467 1.00 36.16 90 GLU A N 1
ATOM 699 C CA . GLU A 1 90 ? -69.120 28.360 15.573 1.00 36.16 90 GLU A CA 1
ATOM 700 C C . GLU A 1 90 ? -68.618 27.581 16.788 1.00 36.16 90 GLU A C 1
ATOM 702 O O . GLU A 1 90 ? -68.002 26.517 16.684 1.00 36.16 90 GLU A O 1
ATOM 707 N N . VAL A 1 91 ? -68.924 28.112 17.969 1.00 36.66 91 VAL A N 1
ATOM 708 C CA . VAL A 1 91 ? -68.652 27.468 19.250 1.00 36.66 91 VAL A CA 1
ATOM 709 C C . VAL A 1 91 ? -69.974 27.044 19.885 1.00 36.66 91 VAL A C 1
ATOM 711 O O . VAL A 1 91 ? -70.793 27.890 20.243 1.00 36.66 91 VAL A O 1
ATOM 714 N N . CYS A 1 92 ? -70.152 25.734 20.075 1.00 38.72 92 CYS A N 1
ATOM 715 C CA . CYS A 1 92 ? -71.338 25.158 20.709 1.00 38.72 92 CYS A CA 1
ATOM 716 C C . CYS A 1 92 ? -70.986 24.502 22.047 1.00 38.72 92 CYS A C 1
ATOM 718 O O . CYS A 1 92 ? -70.083 23.666 22.130 1.00 38.72 92 CYS A O 1
ATOM 720 N N . GLN A 1 93 ? -71.739 24.842 23.096 1.00 39.38 93 GLN A N 1
ATOM 721 C CA . GLN A 1 93 ? -71.592 24.236 24.420 1.00 39.38 93 GLN A CA 1
ATOM 722 C C . GLN A 1 93 ? -72.731 23.244 24.679 1.00 39.38 93 GLN A C 1
ATOM 724 O O . GLN A 1 93 ? -73.902 23.586 24.515 1.00 39.38 93 GLN A O 1
ATOM 729 N N . PHE A 1 94 ? -72.402 22.019 25.095 1.00 38.03 94 PHE A N 1
ATOM 730 C CA . PHE A 1 94 ? -73.379 20.942 25.293 1.00 38.03 94 PHE A CA 1
ATOM 731 C C . PHE A 1 94 ? -73.535 20.575 26.768 1.00 38.03 94 PHE A C 1
ATOM 733 O O . PHE A 1 94 ? -72.546 20.429 27.491 1.00 38.03 94 PHE A O 1
ATOM 740 N N . ARG A 1 95 ? -74.779 20.340 27.202 1.00 38.62 95 ARG A N 1
ATOM 741 C CA . ARG A 1 95 ? -75.096 19.802 28.533 1.00 38.62 95 ARG A CA 1
ATOM 742 C C . ARG A 1 95 ? -76.153 18.706 28.387 1.00 38.62 95 ARG A C 1
ATOM 744 O O . ARG A 1 95 ? -77.225 18.955 27.855 1.00 38.62 95 ARG A O 1
ATOM 751 N N . GLY A 1 96 ? -75.831 17.476 28.798 1.00 39.34 96 GLY A N 1
ATOM 752 C CA . GLY A 1 96 ? -76.762 16.338 28.715 1.00 39.34 96 GLY A CA 1
ATOM 753 C C . GLY A 1 96 ? -77.183 15.936 27.292 1.00 39.34 96 GLY A C 1
ATOM 754 O O . GLY A 1 96 ? -78.282 15.430 27.110 1.00 39.34 96 GLY A O 1
ATOM 755 N N . GLY A 1 97 ? -76.343 16.185 26.279 1.00 40.31 97 GLY A N 1
ATOM 756 C CA . GLY A 1 97 ? -76.613 15.782 24.891 1.00 40.31 97 GLY A CA 1
ATOM 757 C C . GLY A 1 97 ? -77.445 16.762 24.053 1.00 40.31 97 GLY A C 1
ATOM 758 O O . GLY A 1 97 ? -77.749 16.442 22.910 1.00 40.31 97 GLY A O 1
ATOM 759 N N . ARG A 1 98 ? -77.778 17.960 24.562 1.00 36.31 98 ARG A N 1
ATOM 760 C CA . ARG A 1 98 ? -78.412 19.041 23.775 1.00 36.31 98 ARG A CA 1
ATOM 761 C C . ARG A 1 98 ? -77.565 20.322 23.787 1.00 36.31 98 ARG A C 1
ATOM 763 O O . ARG A 1 98 ? -76.824 20.564 24.746 1.00 36.31 98 ARG A O 1
ATOM 770 N N . VAL A 1 99 ? -77.644 21.107 22.705 1.00 39.28 99 VAL A N 1
ATOM 771 C CA . VAL A 1 99 ? -76.942 22.398 22.544 1.00 39.28 99 VAL A CA 1
ATOM 772 C C . VAL A 1 99 ? -77.527 23.405 23.533 1.00 39.28 99 VAL A C 1
ATOM 774 O O . VAL A 1 99 ? -78.739 23.588 23.578 1.00 39.28 99 VAL A O 1
ATOM 777 N N . TRP A 1 100 ? -76.677 24.038 24.340 1.00 39.88 100 TRP A N 1
ATOM 778 C CA . TRP A 1 100 ? -77.093 24.966 25.396 1.00 39.88 100 TRP A CA 1
ATOM 779 C C . TRP A 1 100 ? -76.784 26.441 25.068 1.00 39.88 100 TRP A C 1
ATOM 781 O O . TRP A 1 100 ? -77.452 27.326 25.593 1.00 39.88 100 TRP A O 1
ATOM 791 N N . ARG A 1 101 ? -75.818 26.734 24.180 1.00 39.38 101 ARG A N 1
ATOM 792 C CA . ARG A 1 101 ? -75.571 28.085 23.627 1.00 39.38 101 ARG A CA 1
ATOM 793 C C . ARG A 1 101 ? -74.738 28.035 22.339 1.00 39.38 101 ARG A C 1
ATOM 795 O O . ARG A 1 101 ? -73.840 27.198 22.245 1.00 39.38 101 ARG A O 1
ATOM 802 N N . GLN A 1 102 ? -75.018 28.962 21.417 1.00 36.03 102 GLN A N 1
ATOM 803 C CA . GLN A 1 102 ? -74.361 29.153 20.115 1.00 36.03 102 GLN A CA 1
ATOM 804 C C . GLN A 1 102 ? -73.986 30.642 19.968 1.00 36.03 102 GLN A C 1
ATOM 806 O O . GLN A 1 102 ? -74.810 31.505 20.273 1.00 36.03 102 GLN A O 1
ATOM 811 N N . GLN A 1 103 ? -72.748 30.960 19.577 1.00 36.16 103 GLN A N 1
ATOM 812 C CA . GLN A 1 103 ? -72.301 32.338 19.307 1.00 36.16 103 GLN A CA 1
ATOM 813 C C . GLN A 1 103 ? -71.365 32.388 18.089 1.00 36.16 103 GLN A C 1
ATOM 815 O O . GLN A 1 103 ? -70.442 31.578 17.988 1.00 36.16 103 GLN A O 1
ATOM 820 N N . SER A 1 104 ? -71.593 33.367 17.205 1.00 31.78 104 SER A N 1
ATOM 821 C CA . SER A 1 104 ? -70.775 33.691 16.027 1.00 31.78 104 SER A CA 1
ATOM 822 C C . SER A 1 104 ? -69.767 34.809 16.333 1.00 31.78 104 SER A C 1
ATOM 824 O O . SER A 1 104 ? -70.038 35.716 17.120 1.00 31.78 104 SER A O 1
ATOM 826 N N . THR A 1 105 ? -68.583 34.741 15.728 1.00 35.28 105 THR A N 1
ATOM 827 C CA . THR A 1 105 ? -67.389 35.532 16.071 1.00 35.28 105 THR A CA 1
ATOM 828 C C . THR A 1 105 ? -67.552 37.056 15.964 1.00 35.28 105 THR A C 1
ATOM 830 O O . THR A 1 105 ? -67.741 37.588 14.874 1.00 35.28 105 THR A O 1
ATOM 833 N N . GLY A 1 106 ? -67.328 37.760 17.079 1.00 26.77 106 GLY A N 1
ATOM 834 C CA . GLY A 1 106 ? -67.055 39.199 17.147 1.00 26.77 106 GLY A CA 1
ATOM 835 C C . GLY A 1 106 ? -66.426 39.556 18.500 1.00 26.77 106 GLY A C 1
ATOM 836 O O . GLY A 1 106 ? -67.054 39.342 19.526 1.00 26.77 106 GLY A O 1
ATOM 837 N N . VAL A 1 107 ? -65.165 40.011 18.483 1.00 25.64 107 VAL A N 1
ATOM 838 C CA . VAL A 1 107 ? -64.368 40.636 19.570 1.00 25.64 107 VAL A CA 1
ATOM 839 C C . VAL A 1 107 ? -64.682 40.179 21.011 1.00 25.64 107 VAL A C 1
ATOM 841 O O . VAL A 1 107 ? -65.600 40.680 21.652 1.00 25.64 107 VAL A O 1
ATOM 844 N N . MET A 1 108 ? -63.843 39.307 21.587 1.00 29.81 108 MET A N 1
ATOM 845 C CA . MET A 1 108 ? -63.859 39.042 23.036 1.00 29.81 108 MET A CA 1
ATOM 846 C C . MET A 1 108 ? -62.902 39.980 23.784 1.00 29.81 108 MET A C 1
ATOM 848 O O . MET A 1 108 ? -61.682 39.835 23.704 1.00 29.81 108 MET A O 1
ATOM 852 N N . THR A 1 109 ? -63.449 40.900 24.574 1.00 27.22 109 THR A N 1
ATOM 853 C CA . THR A 1 109 ? -62.739 41.634 25.630 1.00 27.22 109 THR A CA 1
ATOM 854 C C . THR A 1 109 ? -62.851 40.867 26.950 1.00 27.22 109 THR A C 1
ATOM 856 O O . THR A 1 109 ? -63.946 40.645 27.460 1.00 27.22 109 THR A O 1
ATOM 859 N N . PHE A 1 110 ? -61.721 40.458 27.536 1.00 34.16 110 PHE A N 1
ATOM 860 C CA . PHE A 1 110 ? -61.688 39.805 28.851 1.00 34.16 110 PHE A CA 1
ATOM 861 C C . PHE A 1 110 ? -61.222 40.783 29.936 1.00 34.16 110 PHE A C 1
ATOM 863 O O . PHE A 1 110 ? -60.096 41.275 29.881 1.00 34.16 110 PHE A O 1
ATOM 870 N N . PHE A 1 111 ? -62.050 41.001 30.960 1.00 29.44 111 PHE A N 1
ATOM 871 C CA . PHE A 1 111 ? -61.686 41.744 32.172 1.00 29.44 111 PHE A CA 1
ATOM 872 C C . PHE A 1 111 ? -61.341 40.801 33.343 1.00 29.44 111 PHE A C 1
ATOM 874 O O . PHE A 1 111 ? -62.011 39.796 33.588 1.00 29.44 111 PHE A O 1
ATOM 881 N N . GLY A 1 112 ? -60.314 41.161 34.120 1.00 44.50 112 GLY A N 1
ATOM 882 C CA . GLY A 1 112 ? -60.072 40.631 35.471 1.00 44.50 112 GLY A CA 1
ATOM 883 C C . GLY A 1 112 ? -59.528 39.196 35.580 1.00 44.50 112 GLY A C 1
ATOM 884 O O . GLY A 1 112 ? -58.859 38.685 34.684 1.00 44.50 112 GLY A O 1
ATOM 885 N N . ARG A 1 113 ? -59.785 38.544 36.733 1.00 36.12 113 ARG A N 1
ATOM 886 C CA . ARG A 1 113 ? -59.216 37.246 37.194 1.00 36.12 113 ARG A CA 1
ATOM 887 C C . ARG A 1 113 ? -59.268 36.098 36.167 1.00 36.12 113 ARG A C 1
ATOM 889 O O . ARG A 1 113 ? -58.474 35.165 36.283 1.00 36.12 113 ARG A O 1
ATOM 896 N N . GLN A 1 114 ? -60.129 36.180 35.154 1.00 35.72 114 GLN A N 1
ATOM 897 C CA . GLN A 1 114 ? -60.195 35.225 34.043 1.00 35.72 114 GLN A CA 1
ATOM 898 C C . GLN A 1 114 ? -58.955 35.261 33.130 1.00 35.72 114 GLN A C 1
ATOM 900 O O . GLN A 1 114 ? -58.561 34.225 32.596 1.00 35.72 114 GLN A O 1
ATOM 905 N N . TRP A 1 115 ? -58.252 36.397 33.046 1.00 38.31 115 TRP A N 1
ATOM 906 C CA . TRP A 1 115 ? -57.012 36.536 32.271 1.00 38.31 115 TRP A CA 1
ATOM 907 C C . TRP A 1 115 ? -55.879 35.659 32.832 1.00 38.31 115 TRP A C 1
ATOM 909 O O . TRP A 1 115 ? -55.104 35.094 32.069 1.00 38.31 115 TRP A O 1
ATOM 919 N N . ARG A 1 116 ? -55.786 35.456 34.160 1.00 35.88 116 ARG A N 1
ATOM 920 C CA . ARG A 1 116 ? -54.739 34.593 34.762 1.00 35.88 116 ARG A CA 1
ATOM 921 C C . ARG A 1 116 ? -54.909 33.119 34.392 1.00 35.88 116 ARG A C 1
ATOM 923 O O . ARG A 1 116 ? -53.909 32.458 34.122 1.00 35.88 116 ARG A O 1
ATOM 930 N N . ILE A 1 117 ? -56.150 32.631 34.341 1.00 41.09 117 ILE A N 1
ATOM 931 C CA . ILE A 1 117 ? -56.459 31.249 33.941 1.00 41.09 117 ILE A CA 1
ATOM 932 C C . ILE A 1 117 ? -56.242 31.092 32.431 1.00 41.09 117 ILE A C 1
ATOM 934 O O . ILE A 1 117 ? -55.596 30.136 32.009 1.00 41.09 117 ILE A O 1
ATOM 938 N N . PHE A 1 118 ? -56.668 32.072 31.626 1.00 37.66 118 PHE A N 1
ATOM 939 C CA . PHE A 1 118 ? -56.424 32.070 30.182 1.00 37.66 118 PHE A CA 1
ATOM 940 C C . PHE A 1 118 ? -54.924 32.123 29.854 1.00 37.66 118 PHE A C 1
ATOM 942 O O . PHE A 1 118 ? -54.470 31.392 28.986 1.00 37.66 118 PHE A O 1
ATOM 949 N N . ARG A 1 119 ? -54.117 32.882 30.609 1.00 34.75 119 ARG A N 1
ATOM 950 C CA . ARG A 1 119 ? -52.652 32.932 30.464 1.00 34.75 119 ARG A CA 1
ATOM 951 C C . ARG A 1 119 ? -51.979 31.611 30.831 1.00 34.75 119 ARG A C 1
ATOM 953 O O . ARG A 1 119 ? -51.045 31.212 30.152 1.00 34.75 119 ARG A O 1
ATOM 960 N N . GLN A 1 120 ? -52.444 30.911 31.867 1.00 36.47 120 GLN A N 1
ATOM 961 C CA . GLN A 1 120 ? -51.909 29.592 32.230 1.00 36.47 120 GLN A CA 1
ATOM 962 C C . GLN A 1 120 ? -52.291 28.511 31.216 1.00 36.47 120 GLN A C 1
ATOM 964 O O . GLN A 1 120 ? -51.441 27.701 30.850 1.00 36.47 120 GLN A O 1
ATOM 969 N N . VAL A 1 121 ? -53.523 28.525 30.703 1.00 38.75 121 VAL A N 1
ATOM 970 C CA . VAL A 1 121 ? -53.968 27.590 29.659 1.00 38.75 121 VAL A CA 1
ATOM 971 C C . VAL A 1 121 ? -53.291 27.903 28.320 1.00 38.75 121 VAL A C 1
ATOM 973 O O . VAL A 1 121 ? -52.818 26.978 27.669 1.00 38.75 121 VAL A O 1
ATOM 976 N N . LEU A 1 122 ? -53.134 29.179 27.948 1.00 34.50 122 LEU A N 1
ATOM 977 C CA . LEU A 1 122 ? -52.437 29.602 26.729 1.00 34.50 122 LEU A CA 1
ATOM 978 C C . LEU A 1 122 ? -50.926 29.350 26.821 1.00 34.50 122 LEU A C 1
ATOM 980 O O . LEU A 1 122 ? -50.357 28.865 25.859 1.00 34.50 122 LEU A O 1
ATOM 984 N N . CYS A 1 123 ? -50.271 29.569 27.968 1.00 32.59 123 CYS A N 1
ATOM 985 C CA . CYS A 1 123 ? -48.859 29.203 28.144 1.00 32.59 123 CYS A CA 1
ATOM 986 C C . CYS A 1 123 ? -48.656 27.683 28.121 1.00 32.59 123 CYS A C 1
ATOM 988 O O . CYS A 1 123 ? -47.648 27.222 27.600 1.00 32.59 123 CYS A O 1
ATOM 990 N N . THR A 1 124 ? -49.612 26.892 28.620 1.00 33.25 124 THR A N 1
ATOM 991 C CA . THR A 1 124 ? -49.541 25.424 28.529 1.00 33.25 124 THR A CA 1
ATOM 992 C C . THR A 1 124 ? -49.830 24.947 27.100 1.00 33.25 124 THR A C 1
ATOM 994 O O . THR A 1 124 ? -49.149 24.052 26.616 1.00 33.25 124 THR A O 1
ATOM 997 N N . LEU A 1 125 ? -50.748 25.593 26.370 1.00 31.59 125 LEU A N 1
ATOM 998 C CA . LEU A 1 125 ? -50.977 25.350 24.941 1.00 31.59 125 LEU A CA 1
ATOM 999 C C . LEU A 1 125 ? -49.810 25.829 24.070 1.00 31.59 125 LEU A C 1
ATOM 1001 O O . LEU A 1 125 ? -49.520 25.167 23.091 1.00 31.59 125 LEU A O 1
ATOM 1005 N N . VAL A 1 126 ? -49.091 26.894 24.436 1.00 30.92 126 VAL A N 1
ATOM 1006 C CA . VAL A 1 126 ? -47.874 27.373 23.750 1.00 30.92 126 VAL A CA 1
ATOM 1007 C C . VAL A 1 126 ? -46.645 26.539 24.133 1.00 30.92 126 VAL A C 1
ATOM 1009 O O . VAL A 1 126 ? -45.733 26.416 23.330 1.00 30.92 126 VAL A O 1
ATOM 1012 N N . LEU A 1 127 ? -46.622 25.882 25.297 1.00 29.73 127 LEU A N 1
ATOM 1013 C CA . LEU A 1 127 ? -45.580 24.908 25.658 1.00 29.73 127 LEU A CA 1
ATOM 1014 C C . LEU A 1 127 ? -45.835 23.521 25.041 1.00 29.73 127 LEU A C 1
ATOM 1016 O O . LEU A 1 127 ? -44.882 22.844 24.662 1.00 29.73 127 LEU A O 1
ATOM 1020 N N . VAL A 1 128 ? -47.099 23.126 24.845 1.00 30.58 128 VAL A N 1
ATOM 1021 C CA . VAL A 1 128 ? -47.475 21.895 24.122 1.00 30.58 128 VAL A CA 1
ATOM 1022 C C . VAL A 1 128 ? -47.451 22.106 22.596 1.00 30.58 128 VAL A C 1
ATOM 1024 O O . VAL A 1 128 ? -46.984 21.228 21.879 1.00 30.58 128 VAL A O 1
ATOM 1027 N N . ALA A 1 129 ? -47.805 23.289 22.083 1.00 28.00 129 ALA A N 1
ATOM 1028 C CA . ALA A 1 129 ? -47.581 23.703 20.687 1.00 28.00 129 ALA A CA 1
ATOM 1029 C C . ALA A 1 129 ? -46.144 24.208 20.430 1.00 28.00 129 ALA A C 1
ATOM 1031 O O . ALA A 1 129 ? -45.717 24.335 19.291 1.00 28.00 129 ALA A O 1
ATOM 1032 N N . GLY A 1 130 ? -45.350 24.429 21.478 1.00 27.56 130 GLY A N 1
ATOM 1033 C CA . GLY A 1 130 ? -43.903 24.654 21.395 1.00 27.56 130 GLY A CA 1
ATOM 1034 C C . GLY A 1 130 ? -43.103 23.354 21.266 1.00 27.56 130 GLY A C 1
ATOM 1035 O O . GLY A 1 130 ? -41.930 23.392 20.914 1.00 27.56 130 GLY A O 1
ATOM 1036 N N . HIS A 1 131 ? -43.740 22.202 21.516 1.00 31.81 131 HIS A N 1
ATOM 1037 C CA . HIS A 1 131 ? -43.235 20.856 21.199 1.00 31.81 131 HIS A CA 1
ATOM 1038 C C . HIS A 1 131 ? -44.051 20.137 20.109 1.00 31.81 131 HIS A C 1
ATOM 1040 O O . HIS A 1 131 ? -43.634 19.100 19.605 1.00 31.81 131 HIS A O 1
ATOM 1046 N N . CYS A 1 132 ? -45.167 20.717 19.675 1.00 30.94 132 CYS A N 1
ATOM 1047 C CA . CYS A 1 132 ? -45.758 20.494 18.361 1.00 30.94 132 CYS A CA 1
ATOM 1048 C C . CYS A 1 132 ? -45.571 21.775 17.567 1.00 30.94 132 CYS A C 1
ATOM 1050 O O . CYS A 1 132 ? -46.527 22.526 17.395 1.00 30.94 132 CYS A O 1
ATOM 1052 N N . GLY A 1 133 ? -44.333 22.030 17.134 1.00 28.98 133 GLY A N 1
ATOM 1053 C CA . GLY A 1 133 ? -44.006 23.114 16.223 1.00 28.98 133 GLY A CA 1
ATOM 1054 C C . GLY A 1 133 ? -44.794 22.974 14.923 1.00 28.98 133 GLY A C 1
ATOM 1055 O O . GLY A 1 133 ? -44.255 22.565 13.901 1.00 28.98 133 GLY A O 1
ATOM 1056 N N . ILE A 1 134 ? -46.049 23.414 14.942 1.00 35.84 134 ILE A N 1
ATOM 1057 C CA . ILE A 1 134 ? -46.689 24.074 13.815 1.00 35.84 134 ILE A CA 1
ATOM 1058 C C . ILE A 1 134 ? -46.017 25.449 13.764 1.00 35.84 134 ILE A C 1
ATOM 1060 O O . ILE A 1 134 ? -46.620 26.490 14.008 1.00 35.84 134 ILE A O 1
ATOM 1064 N N . GLY A 1 135 ? -44.702 25.445 13.516 1.00 30.55 135 GLY A N 1
ATOM 1065 C CA . GLY A 1 135 ? -44.083 26.592 12.893 1.00 30.55 135 GLY A CA 1
ATOM 1066 C C . GLY A 1 135 ? -44.892 26.813 11.632 1.00 30.55 135 GLY A C 1
ATOM 1067 O O . GLY A 1 135 ? -45.189 25.830 10.945 1.00 30.55 135 GLY A O 1
ATOM 1068 N N . ALA A 1 136 ? -45.298 28.061 11.392 1.00 37.16 136 ALA A N 1
ATOM 1069 C CA . ALA A 1 136 ? -45.754 28.516 10.088 1.00 37.16 136 ALA A CA 1
ATOM 1070 C C . ALA A 1 136 ? -44.968 27.718 9.053 1.00 37.16 136 ALA A C 1
ATOM 1072 O O . ALA A 1 136 ? -43.736 27.788 9.053 1.00 37.16 136 ALA A O 1
ATOM 1073 N N . GLY A 1 137 ? -45.661 26.783 8.391 1.00 43.09 137 GLY A N 1
ATOM 1074 C CA . GLY A 1 137 ? -45.017 25.687 7.690 1.00 43.09 137 GLY A CA 1
ATOM 1075 C C . GLY A 1 137 ? -44.153 26.325 6.638 1.00 43.09 137 GLY A C 1
ATOM 1076 O O . GLY A 1 137 ? -44.694 26.796 5.645 1.00 43.09 137 GLY A O 1
ATOM 1077 N N . ALA A 1 138 ? -42.853 26.428 6.926 1.00 50.25 138 ALA A N 1
ATOM 1078 C CA . ALA A 1 138 ? -41.921 27.081 6.036 1.00 50.25 138 ALA A CA 1
ATOM 1079 C C . ALA A 1 138 ? -42.198 26.528 4.654 1.00 50.25 138 ALA A C 1
ATOM 1081 O O . ALA A 1 138 ? -42.267 25.297 4.504 1.00 50.25 138 ALA A O 1
ATOM 1082 N N . SER A 1 139 ? -42.449 27.434 3.715 1.00 73.12 139 SER A N 1
ATOM 1083 C CA . SER A 1 139 ? -42.810 27.068 2.357 1.00 73.12 139 SER A CA 1
ATOM 1084 C C . SER A 1 139 ? -41.822 26.007 1.856 1.00 73.12 139 SER A C 1
ATOM 1086 O O . SER A 1 139 ? -40.669 25.969 2.301 1.00 73.12 139 SER A O 1
ATOM 1088 N N . ALA A 1 140 ? -42.248 25.095 0.976 1.00 79.00 140 ALA A N 1
ATOM 1089 C CA . ALA A 1 140 ? -41.330 24.077 0.458 1.00 79.00 140 ALA A CA 1
ATOM 1090 C C . ALA A 1 140 ? -39.963 24.673 0.033 1.00 79.00 140 ALA A C 1
ATOM 1092 O O . ALA A 1 140 ? -38.950 24.100 0.439 1.00 79.00 140 ALA A O 1
ATOM 1093 N N . PRO A 1 141 ? -39.897 25.843 -0.648 1.00 85.50 141 PRO A N 1
ATOM 1094 C CA . PRO A 1 141 ? -38.644 26.562 -0.896 1.00 85.50 141 PRO A CA 1
ATOM 1095 C C . PRO A 1 141 ? -37.810 26.834 0.364 1.00 85.50 141 PRO A C 1
ATOM 1097 O O . PRO A 1 141 ? -36.679 26.366 0.444 1.00 85.50 141 PRO A O 1
ATOM 1100 N N . GLU A 1 142 ? -38.374 27.477 1.389 1.00 83.00 142 GLU A N 1
ATOM 1101 C CA . GLU A 1 142 ? -37.660 27.779 2.639 1.00 83.00 142 GLU A CA 1
ATOM 1102 C C . GLU A 1 142 ? -37.166 26.523 3.367 1.00 83.00 142 GLU A C 1
ATOM 1104 O O . GLU A 1 142 ? -36.103 26.527 3.990 1.00 83.00 142 GLU A O 1
ATOM 1109 N N . GLY A 1 143 ? -37.942 25.436 3.319 1.00 83.56 143 GLY A N 1
ATOM 1110 C CA . GLY A 1 143 ? -37.532 24.153 3.883 1.00 83.56 143 GLY A CA 1
ATOM 1111 C C . GLY A 1 143 ? -36.297 23.582 3.181 1.00 83.56 143 GLY A C 1
ATOM 1112 O O . GLY A 1 143 ? -35.346 23.171 3.850 1.00 83.56 143 GLY A O 1
ATOM 1113 N N . PHE A 1 144 ? -36.278 23.599 1.845 1.00 89.19 144 PHE A N 1
ATOM 1114 C CA . PHE A 1 144 ? -35.111 23.174 1.066 1.00 89.19 144 PHE A CA 1
ATOM 1115 C C . PHE A 1 144 ? -33.923 24.129 1.246 1.00 89.19 144 PHE A C 1
ATOM 1117 O O . PHE A 1 144 ? -32.792 23.663 1.357 1.00 89.19 144 PHE A O 1
ATOM 1124 N N . ASP A 1 145 ? -34.154 25.437 1.354 1.00 88.69 145 ASP A N 1
ATOM 1125 C CA . ASP A 1 145 ? -33.096 26.428 1.575 1.00 88.69 145 ASP A CA 1
ATOM 1126 C C . ASP A 1 145 ? -32.414 26.255 2.931 1.00 88.69 145 ASP A C 1
ATOM 1128 O O . ASP A 1 145 ? -31.184 26.328 3.023 1.00 88.69 145 ASP A O 1
ATOM 1132 N N . ARG A 1 146 ? -33.181 25.939 3.981 1.00 85.56 146 ARG A N 1
ATOM 1133 C CA . ARG A 1 146 ? -32.607 25.573 5.283 1.00 85.56 146 ARG A CA 1
ATOM 1134 C C . ARG A 1 146 ? -31.813 24.282 5.217 1.00 85.56 146 ARG A C 1
ATOM 1136 O O . ARG A 1 146 ? -30.699 24.237 5.735 1.00 85.56 146 ARG A O 1
ATOM 1143 N N . ALA A 1 147 ? -32.343 23.252 4.559 1.00 74.50 147 ALA A N 1
ATOM 1144 C CA . ALA A 1 147 ? -31.613 22.003 4.379 1.00 74.50 147 ALA A CA 1
ATOM 1145 C C . ALA A 1 147 ? -30.293 22.226 3.614 1.00 74.50 147 ALA A C 1
ATOM 1147 O O . ALA A 1 147 ? -29.251 21.721 4.028 1.00 74.50 147 ALA A O 1
ATOM 1148 N N . ASN A 1 148 ? -30.302 23.069 2.577 1.00 82.00 148 ASN A N 1
ATOM 1149 C CA . ASN A 1 148 ? -29.104 23.496 1.854 1.00 82.00 148 ASN A CA 1
ATOM 1150 C C . ASN A 1 148 ? -28.133 24.288 2.743 1.00 82.00 148 ASN A C 1
ATOM 1152 O O . ASN A 1 148 ? -26.921 24.101 2.636 1.00 82.00 148 ASN A O 1
ATOM 1156 N N . GLY A 1 149 ? -28.640 25.137 3.641 1.00 71.69 149 GLY A N 1
ATOM 1157 C CA . GLY A 1 149 ? -27.844 25.784 4.687 1.00 71.69 149 GLY A CA 1
ATOM 1158 C C . GLY A 1 149 ? -27.111 24.762 5.554 1.00 71.69 149 GLY A C 1
ATOM 1159 O O . GLY A 1 149 ? -25.886 24.792 5.635 1.00 71.69 149 GLY A O 1
ATOM 1160 N N . TYR A 1 150 ? -27.834 23.774 6.084 1.00 76.62 150 TYR A N 1
ATOM 1161 C CA . TYR A 1 150 ? -27.234 22.693 6.866 1.00 76.62 150 TYR A CA 1
ATOM 1162 C C . TYR A 1 150 ? -26.217 21.864 6.075 1.00 76.62 150 TYR A C 1
ATOM 1164 O O . TYR A 1 150 ? -25.206 21.451 6.639 1.00 76.62 150 TYR A O 1
ATOM 1172 N N . LEU A 1 151 ? -26.436 21.634 4.776 1.00 59.72 151 LEU A N 1
ATOM 1173 C CA . LEU A 1 151 ? -25.442 20.978 3.922 1.00 59.72 151 LEU A CA 1
ATOM 1174 C C . LEU A 1 151 ? -24.155 21.808 3.801 1.00 59.72 151 LEU A C 1
ATOM 1176 O O . LEU A 1 151 ? -23.069 21.238 3.918 1.00 59.72 151 LEU A O 1
ATOM 1180 N N . ARG A 1 152 ? -24.261 23.133 3.611 1.00 77.81 152 ARG A N 1
ATOM 1181 C CA . ARG A 1 152 ? -23.098 24.044 3.565 1.00 77.81 152 ARG A CA 1
ATOM 1182 C C . ARG A 1 152 ? -22.320 24.048 4.879 1.00 77.81 152 ARG A C 1
ATOM 1184 O O . ARG A 1 152 ? -21.093 24.070 4.854 1.00 77.81 152 ARG A O 1
ATOM 1191 N N . ASP A 1 153 ? -23.027 23.935 5.997 1.00 67.75 153 ASP A N 1
ATOM 1192 C CA . ASP A 1 153 ? -22.439 23.921 7.339 1.00 67.75 153 ASP A CA 1
ATOM 1193 C C . ASP A 1 153 ? -21.927 22.528 7.763 1.00 67.75 153 ASP A C 1
ATOM 1195 O O . ASP A 1 153 ? -21.398 22.354 8.862 1.00 67.75 153 ASP A O 1
ATOM 1199 N N . GLY A 1 154 ? -22.082 21.507 6.911 1.00 58.69 154 GLY A N 1
ATOM 1200 C CA . GLY A 1 154 ? -21.694 20.123 7.203 1.00 58.69 154 GLY A CA 1
ATOM 1201 C C . GLY A 1 154 ? -22.616 19.395 8.194 1.00 58.69 154 GLY A C 1
ATOM 1202 O O . GLY A 1 154 ? -22.304 18.290 8.641 1.00 58.69 154 GLY A O 1
ATOM 1203 N N . ALA A 1 155 ? -23.766 19.979 8.533 1.00 66.50 155 ALA A N 1
ATOM 1204 C CA . ALA A 1 155 ? -24.772 19.446 9.448 1.00 66.50 155 ALA A CA 1
ATOM 1205 C C . ALA A 1 155 ? -25.750 18.485 8.737 1.00 66.50 155 ALA A C 1
ATOM 1207 O O . ALA A 1 155 ? -26.966 18.672 8.731 1.00 66.50 155 ALA A O 1
ATOM 1208 N N . TYR A 1 156 ? -25.231 17.409 8.139 1.00 73.44 156 TYR A N 1
ATOM 1209 C CA . TYR A 1 156 ? -25.998 16.522 7.246 1.00 73.44 156 TYR A CA 1
ATOM 1210 C C . TYR A 1 156 ? -27.215 15.846 7.897 1.00 73.44 156 TYR A C 1
ATOM 1212 O O . TYR A 1 156 ? -28.229 15.639 7.237 1.00 73.44 156 TYR A O 1
ATOM 1220 N N . ALA A 1 157 ? -27.140 15.512 9.189 1.00 66.62 157 ALA A N 1
ATOM 1221 C CA . ALA A 1 157 ? -28.274 14.933 9.913 1.00 66.62 157 ALA A CA 1
ATOM 1222 C C . ALA A 1 157 ? -29.429 15.937 10.074 1.00 66.62 157 ALA A C 1
ATOM 1224 O O . ALA A 1 157 ? -30.589 15.548 9.972 1.00 66.62 157 ALA A O 1
ATOM 1225 N N . ALA A 1 158 ? -29.115 17.224 10.265 1.00 66.38 158 ALA A N 1
ATOM 1226 C CA . ALA A 1 158 ? -30.112 18.291 10.325 1.00 66.38 158 ALA A CA 1
ATOM 1227 C C . ALA A 1 158 ? -30.727 18.559 8.942 1.00 66.38 158 ALA A C 1
ATOM 1229 O O . ALA A 1 158 ? -31.938 18.729 8.833 1.00 66.38 158 ALA A O 1
ATOM 1230 N N . ALA A 1 159 ? -29.921 18.497 7.875 1.00 70.44 159 ALA A N 1
ATOM 1231 C CA . ALA A 1 159 ? -30.426 18.566 6.503 1.00 70.44 159 ALA A CA 1
ATOM 1232 C C . ALA A 1 159 ? -31.414 17.425 6.194 1.00 70.44 159 ALA A C 1
ATOM 1234 O O . ALA A 1 159 ? -32.503 17.672 5.685 1.00 70.44 159 ALA A O 1
ATOM 1235 N N . ILE A 1 160 ? -31.067 16.184 6.560 1.00 79.75 160 ILE A N 1
ATOM 1236 C CA . ILE A 1 160 ? -31.948 15.015 6.399 1.00 79.75 160 ILE A CA 1
ATOM 1237 C C . ILE A 1 160 ? -33.239 15.180 7.200 1.00 79.75 160 ILE A C 1
ATOM 1239 O O . ILE A 1 160 ? -34.314 14.929 6.667 1.00 79.75 160 ILE A O 1
ATOM 1243 N N . HIS A 1 161 ? -33.145 15.655 8.443 1.00 75.88 161 HIS A N 1
ATOM 1244 C CA . HIS A 1 161 ? -34.320 15.917 9.269 1.00 75.88 161 HIS A CA 1
ATOM 1245 C C . HIS A 1 161 ? -35.274 16.933 8.617 1.00 75.88 161 HIS A C 1
ATOM 1247 O O . HIS A 1 161 ? -36.488 16.741 8.643 1.00 75.88 161 HIS A O 1
ATOM 1253 N N . GLU A 1 162 ? -34.752 17.987 7.980 1.00 80.31 162 GLU A N 1
ATOM 1254 C CA . GLU A 1 162 ? -35.589 18.927 7.222 1.00 80.31 162 GLU A CA 1
ATOM 1255 C C . GLU A 1 162 ? -36.243 18.282 5.992 1.00 80.31 162 GLU A C 1
ATOM 1257 O O . GLU A 1 162 ? -37.429 18.520 5.747 1.00 80.31 162 GLU A O 1
ATOM 1262 N N . TYR A 1 163 ? -35.530 17.428 5.249 1.00 86.81 163 TYR A N 1
ATOM 1263 C CA . TYR A 1 163 ? -36.129 16.679 4.138 1.00 86.81 163 TYR A CA 1
ATOM 1264 C C . TYR A 1 163 ? -37.230 15.727 4.617 1.00 86.81 163 TYR A C 1
ATOM 1266 O O . TYR A 1 163 ? -38.308 15.693 4.022 1.00 86.81 163 TYR A O 1
ATOM 1274 N N . ASP A 1 164 ? -37.010 15.007 5.718 1.00 78.00 164 ASP A N 1
ATOM 1275 C CA . ASP A 1 164 ? -38.003 14.106 6.308 1.00 78.00 164 ASP A CA 1
ATOM 1276 C C . ASP A 1 164 ? -39.239 14.884 6.781 1.00 78.00 164 ASP A C 1
ATOM 1278 O O . ASP A 1 164 ? -40.373 14.480 6.512 1.00 78.00 164 ASP A O 1
ATOM 1282 N N . ARG A 1 165 ? -39.043 16.056 7.400 1.00 87.00 165 ARG A N 1
ATOM 1283 C CA . ARG A 1 165 ? -40.136 16.958 7.791 1.00 87.00 165 ARG A CA 1
ATOM 1284 C C . ARG A 1 165 ? -40.972 17.383 6.583 1.00 87.00 165 ARG A C 1
ATOM 1286 O O . ARG A 1 165 ? -42.201 17.367 6.671 1.00 87.00 165 ARG A O 1
ATOM 1293 N N . LEU A 1 166 ? -40.334 17.748 5.470 1.00 85.12 166 LEU A N 1
ATOM 1294 C CA . LEU A 1 166 ? -41.022 18.101 4.223 1.00 85.12 166 LEU A CA 1
ATOM 1295 C C . LEU A 1 166 ? -41.750 16.894 3.613 1.00 85.12 166 LEU A C 1
ATOM 1297 O O . LEU A 1 166 ? -42.893 17.022 3.191 1.00 85.12 166 LEU A O 1
ATOM 1301 N N . TYR A 1 167 ? -41.126 15.715 3.608 1.00 89.19 167 TYR A N 1
ATOM 1302 C CA . TYR A 1 167 ? -41.728 14.484 3.090 1.00 89.19 167 TYR A CA 1
ATOM 1303 C C . TYR A 1 167 ? -42.996 14.074 3.859 1.00 89.19 167 TYR A C 1
ATOM 1305 O O . TYR A 1 167 ? -44.002 13.694 3.254 1.00 89.19 167 TYR A O 1
ATOM 1313 N N . VAL A 1 168 ? -42.957 14.154 5.192 1.00 80.31 168 VAL A N 1
ATOM 1314 C CA . VAL A 1 168 ? -44.075 13.742 6.053 1.00 80.31 168 VAL A CA 1
ATOM 1315 C C . VAL A 1 168 ? -45.234 14.734 5.971 1.00 80.31 168 VAL A C 1
ATOM 1317 O O . VAL A 1 168 ? -46.383 14.314 5.845 1.00 80.31 168 VAL A O 1
ATOM 1320 N N . ASN A 1 169 ? -44.943 16.036 6.021 1.00 79.62 169 ASN A N 1
ATOM 1321 C CA . ASN A 1 169 ? -45.969 17.048 6.283 1.00 79.62 169 ASN A CA 1
ATOM 1322 C C . ASN A 1 169 ? -46.474 17.782 5.035 1.00 79.62 169 ASN A C 1
ATOM 1324 O O . ASN A 1 169 ? -47.564 18.347 5.075 1.00 79.62 169 ASN A O 1
ATOM 1328 N N . HIS A 1 170 ? -45.712 17.815 3.938 1.00 84.81 170 HIS A N 1
ATOM 1329 C CA . HIS A 1 170 ? -46.111 18.590 2.764 1.00 84.81 170 HIS A CA 1
ATOM 1330 C C . HIS A 1 170 ? -47.106 17.802 1.895 1.00 84.81 170 HIS A C 1
ATOM 1332 O O . HIS A 1 170 ? -46.825 16.649 1.581 1.00 84.81 170 HIS A O 1
ATOM 1338 N N . PRO A 1 171 ? -48.252 18.368 1.472 1.00 86.25 171 PRO A N 1
ATOM 1339 C CA . PRO A 1 171 ? -49.272 17.617 0.731 1.00 86.25 171 PRO A CA 1
ATOM 1340 C C . PRO A 1 171 ? -48.879 17.324 -0.724 1.00 86.25 171 PRO A C 1
ATOM 1342 O O . PRO A 1 171 ? -49.293 16.303 -1.267 1.00 86.25 171 PRO A O 1
ATOM 1345 N N . ASP A 1 172 ? -48.069 18.190 -1.340 1.00 88.69 172 ASP A N 1
ATOM 1346 C CA . ASP A 1 172 ? -47.649 18.065 -2.743 1.00 88.69 172 ASP A CA 1
ATOM 1347 C C . ASP A 1 172 ? -46.735 16.838 -2.978 1.00 88.69 172 ASP A C 1
ATOM 1349 O O . ASP A 1 172 ? -45.625 16.790 -2.427 1.00 88.69 172 ASP A O 1
ATOM 1353 N N . PRO A 1 173 ? -47.145 15.871 -3.826 1.00 88.00 173 PRO A N 1
ATOM 1354 C CA . PRO A 1 173 ? -46.324 14.726 -4.219 1.00 88.00 173 PRO A CA 1
ATOM 1355 C C . PRO A 1 173 ? -44.961 15.106 -4.810 1.00 88.00 173 PRO A C 1
ATOM 1357 O O . PRO A 1 173 ? -43.990 14.372 -4.618 1.00 88.00 173 PRO A O 1
ATOM 1360 N N . MET A 1 174 ? -44.858 16.254 -5.487 1.00 91.62 174 MET A N 1
ATOM 1361 C CA . MET A 1 174 ? -43.603 16.748 -6.055 1.00 91.62 174 MET A CA 1
ATOM 1362 C C . MET A 1 174 ? -42.588 17.068 -4.960 1.00 91.62 174 MET A C 1
ATOM 1364 O O . MET A 1 174 ? -41.432 16.646 -5.026 1.00 91.62 174 MET A O 1
ATOM 1368 N N . VAL A 1 175 ? -43.034 17.762 -3.910 1.00 90.75 175 VAL A N 1
ATOM 1369 C CA . VAL A 1 175 ? -42.202 18.085 -2.746 1.00 90.75 175 VAL A CA 1
ATOM 1370 C C . VAL A 1 175 ? -41.790 16.814 -2.015 1.00 90.75 175 VAL A C 1
ATOM 1372 O O . VAL A 1 175 ? -40.628 16.684 -1.636 1.00 90.75 175 VAL A O 1
ATOM 1375 N N . LYS A 1 176 ? -42.688 15.831 -1.885 1.00 91.56 176 LYS A N 1
ATOM 1376 C CA . LYS A 1 176 ? -42.354 14.535 -1.277 1.00 91.56 176 LYS A CA 1
ATOM 1377 C C . LYS A 1 176 ? -41.291 13.774 -2.067 1.00 91.56 176 LYS A C 1
ATOM 1379 O O . LYS A 1 176 ? -40.330 13.290 -1.469 1.00 91.56 176 LYS A O 1
ATOM 1384 N N . ALA A 1 177 ? -41.429 13.700 -3.391 1.00 91.56 177 ALA A N 1
ATOM 1385 C CA . ALA A 1 177 ? -40.440 13.066 -4.259 1.00 91.56 177 ALA A CA 1
ATOM 1386 C C . ALA A 1 177 ? -39.081 13.778 -4.172 1.00 91.56 177 ALA A C 1
ATOM 1388 O O . ALA A 1 177 ? -38.053 13.132 -3.963 1.00 91.56 177 ALA A O 1
ATOM 1389 N N . LYS A 1 178 ? -39.088 15.116 -4.225 1.00 95.31 178 LYS A N 1
ATOM 1390 C CA . LYS A 1 178 ? -37.898 15.959 -4.056 1.00 95.31 178 LYS A CA 1
ATOM 1391 C C . LYS A 1 178 ? -37.191 15.678 -2.727 1.00 95.31 178 LYS A C 1
ATOM 1393 O O . LYS A 1 178 ? -35.983 15.451 -2.701 1.00 95.31 178 LYS A O 1
ATOM 1398 N N . SER A 1 179 ? -37.939 15.631 -1.626 1.00 88.94 179 SER A N 1
ATOM 1399 C CA . SER A 1 179 ? -37.405 15.341 -0.292 1.00 88.94 179 SER A CA 1
ATOM 1400 C C . SER A 1 179 ? -36.769 13.957 -0.189 1.00 88.94 179 SER A C 1
ATOM 1402 O O . SER A 1 179 ? -35.670 13.833 0.350 1.00 88.94 179 SER A O 1
ATOM 1404 N N . LEU A 1 180 ? -37.414 12.918 -0.737 1.00 92.75 180 LEU A N 1
ATOM 1405 C CA . LEU A 1 180 ? -36.843 11.568 -0.766 1.00 92.75 180 LEU A CA 1
ATOM 1406 C C . LEU A 1 180 ? -35.521 11.535 -1.543 1.00 92.75 180 LEU A C 1
ATOM 1408 O O . LEU A 1 180 ? -34.552 10.940 -1.071 1.00 92.75 180 LEU A O 1
ATOM 1412 N N . PHE A 1 181 ? -35.458 12.210 -2.694 1.00 96.00 181 PHE A N 1
ATOM 1413 C CA . PHE A 1 181 ? -34.253 12.272 -3.517 1.00 96.00 181 PHE A CA 1
ATOM 1414 C C . PHE A 1 181 ? -33.093 12.982 -2.802 1.00 96.00 181 PHE A C 1
ATOM 1416 O O . PHE A 1 181 ? -31.984 12.444 -2.716 1.00 96.00 181 PHE A O 1
ATOM 1423 N N . PHE A 1 182 ? -33.336 14.167 -2.233 1.00 94.81 182 PHE A N 1
ATOM 1424 C CA . PHE A 1 182 ? -32.295 14.915 -1.523 1.00 94.81 182 PHE A CA 1
ATOM 1425 C C . PHE A 1 182 ? -31.855 14.235 -0.221 1.00 94.81 182 PHE A C 1
ATOM 1427 O O . PHE A 1 182 ? -30.664 14.233 0.102 1.00 94.81 182 PHE A O 1
ATOM 1434 N N . SER A 1 183 ? -32.768 13.570 0.490 1.00 89.31 183 SER A N 1
ATOM 1435 C CA . SER A 1 183 ? -32.422 12.738 1.648 1.00 89.31 183 SER A CA 1
ATOM 1436 C C . SER A 1 183 ? -31.528 11.561 1.233 1.00 89.31 183 SER A C 1
ATOM 1438 O O . SER A 1 183 ? -30.440 11.371 1.787 1.00 89.31 183 SER A O 1
ATOM 1440 N N . ALA A 1 184 ? -31.902 10.832 0.176 1.00 90.06 184 ALA A N 1
ATOM 1441 C CA . ALA A 1 184 ? -31.124 9.709 -0.344 1.00 90.06 184 ALA A CA 1
ATOM 1442 C C . ALA A 1 184 ? -29.713 10.112 -0.805 1.00 90.06 184 ALA A C 1
ATOM 1444 O O . ALA A 1 184 ? -28.722 9.475 -0.435 1.00 90.06 184 ALA A O 1
ATOM 1445 N N . THR A 1 185 ? -29.602 11.187 -1.585 1.00 90.69 185 THR A N 1
ATOM 1446 C CA . THR A 1 185 ? -28.310 11.707 -2.062 1.00 90.69 185 THR A CA 1
ATOM 1447 C C . THR A 1 185 ? -27.456 12.250 -0.920 1.00 90.69 185 THR A C 1
ATOM 1449 O O . THR A 1 185 ? -26.239 12.069 -0.945 1.00 90.69 185 THR A O 1
ATOM 1452 N N . THR A 1 186 ? -28.064 12.799 0.137 1.00 81.31 186 THR A N 1
ATOM 1453 C CA . THR A 1 186 ? -27.337 13.221 1.343 1.00 81.31 186 THR A CA 1
ATOM 1454 C C . THR A 1 186 ? -26.769 12.023 2.108 1.00 81.31 186 THR A C 1
ATOM 1456 O O . THR A 1 186 ? -25.583 12.006 2.459 1.00 81.31 186 THR A O 1
ATOM 1459 N N . TYR A 1 187 ? -27.574 10.970 2.297 1.00 85.56 187 TYR A N 1
ATOM 1460 C CA . TYR A 1 187 ? -27.116 9.712 2.890 1.00 85.56 187 TYR A CA 1
ATOM 1461 C C . TYR A 1 187 ? -25.971 9.077 2.096 1.00 85.56 187 TYR A C 1
ATOM 1463 O O . TYR A 1 187 ? -24.986 8.628 2.688 1.00 85.56 187 TYR A O 1
ATOM 1471 N N . ALA A 1 188 ? -26.071 9.049 0.767 1.00 82.56 188 ALA A N 1
ATOM 1472 C CA . ALA A 1 188 ? -25.059 8.447 -0.093 1.00 82.56 188 ALA A CA 1
ATOM 1473 C C . ALA A 1 188 ? -23.784 9.296 -0.217 1.00 82.56 188 ALA A C 1
ATOM 1475 O O . ALA A 1 188 ? -22.679 8.763 -0.111 1.00 82.56 188 ALA A O 1
ATOM 1476 N N . GLY A 1 189 ? -23.931 10.598 -0.463 1.00 70.31 189 GLY A N 1
ATOM 1477 C CA . GLY A 1 189 ? -22.839 11.514 -0.788 1.00 70.31 189 GLY A CA 1
ATOM 1478 C C . GLY A 1 189 ? -22.013 11.933 0.423 1.00 70.31 189 GLY A C 1
ATOM 1479 O O . GLY A 1 189 ? -20.785 11.889 0.363 1.00 70.31 189 GLY A O 1
ATOM 1480 N N . TYR A 1 190 ? -22.672 12.278 1.531 1.00 73.81 190 TYR A N 1
ATOM 1481 C CA . TYR A 1 190 ? -22.000 12.848 2.703 1.00 73.81 190 TYR A CA 1
ATOM 1482 C C . TYR A 1 190 ? -21.812 11.837 3.835 1.00 73.81 190 TYR A C 1
ATOM 1484 O O . TYR A 1 190 ? -20.766 11.826 4.482 1.00 73.81 190 TYR A O 1
ATOM 1492 N N . LEU A 1 191 ? -22.787 10.947 4.050 1.00 70.69 191 LEU A N 1
ATOM 1493 C CA . LEU A 1 191 ? -22.752 9.980 5.157 1.00 70.69 191 LEU A CA 1
ATOM 1494 C C . LEU A 1 191 ? -22.288 8.575 4.750 1.00 70.69 191 LEU A C 1
ATOM 1496 O O . LEU A 1 191 ? -22.042 7.743 5.621 1.00 70.69 191 LEU A O 1
ATOM 1500 N N . LYS A 1 192 ? -22.167 8.291 3.444 1.00 83.56 192 LYS A N 1
ATOM 1501 C CA . LYS A 1 192 ? -21.819 6.968 2.882 1.00 83.56 192 LYS A CA 1
ATOM 1502 C C . LYS A 1 192 ? -22.716 5.822 3.389 1.00 83.56 192 LYS A C 1
ATOM 1504 O O . LYS A 1 192 ? -22.308 4.660 3.419 1.00 83.56 192 LYS A O 1
ATOM 1509 N N . ARG A 1 193 ? -23.957 6.139 3.767 1.00 81.88 193 ARG A N 1
ATOM 1510 C CA . ARG A 1 193 ? -24.990 5.207 4.246 1.00 81.88 193 ARG A CA 1
ATOM 1511 C C . ARG A 1 193 ? -25.826 4.707 3.073 1.00 81.88 193 ARG A C 1
ATOM 1513 O O . ARG A 1 193 ? -26.956 5.128 2.837 1.00 81.88 193 ARG A O 1
ATOM 1520 N N . TYR A 1 194 ? -25.211 3.852 2.261 1.00 86.50 194 TYR A N 1
ATOM 1521 C CA . TYR A 1 194 ? -25.802 3.415 0.998 1.00 86.50 194 TYR A CA 1
ATOM 1522 C C . TYR A 1 194 ? -27.082 2.563 1.121 1.00 86.50 194 TYR A C 1
ATOM 1524 O O . TYR A 1 194 ? -27.945 2.710 0.260 1.00 86.50 194 TYR A O 1
ATOM 1532 N N . PRO A 1 195 ? -27.246 1.662 2.115 1.00 86.50 195 PRO A N 1
ATOM 1533 C CA . PRO A 1 195 ? -28.506 0.930 2.293 1.00 86.50 195 PRO A CA 1
ATOM 1534 C C . PRO A 1 195 ? -29.708 1.849 2.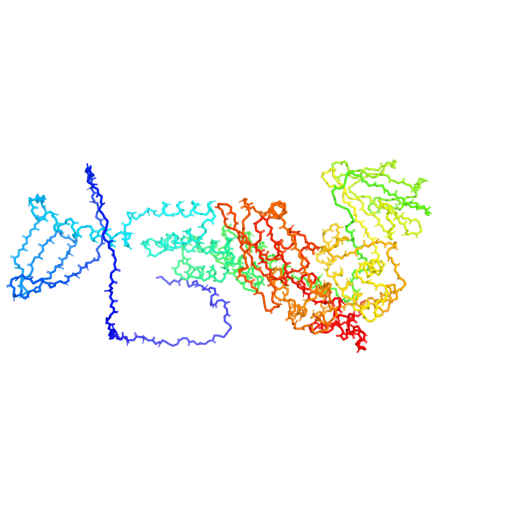551 1.00 86.50 195 PRO A C 1
ATOM 1536 O O . PRO A 1 195 ? -30.780 1.643 1.993 1.00 86.50 195 PRO A O 1
ATOM 1539 N N . GLU A 1 196 ? -29.527 2.880 3.372 1.00 83.50 196 GLU A N 1
ATOM 1540 C CA . GLU A 1 196 ? -30.537 3.887 3.686 1.00 83.50 196 GLU A CA 1
ATOM 1541 C C . GLU A 1 196 ? -30.892 4.713 2.455 1.00 83.50 196 GLU A C 1
ATOM 1543 O O . GLU A 1 196 ? -32.073 4.868 2.157 1.00 83.50 196 GLU A O 1
ATOM 1548 N N . ALA A 1 197 ? -29.879 5.158 1.706 1.00 90.62 197 ALA A N 1
ATOM 1549 C CA . ALA A 1 197 ? -30.081 5.883 0.459 1.00 90.62 197 ALA A CA 1
ATOM 1550 C C . ALA A 1 197 ? -30.898 5.067 -0.554 1.00 90.62 197 ALA A C 1
ATOM 1552 O O . ALA A 1 197 ? -31.889 5.562 -1.079 1.00 90.62 197 ALA A O 1
ATOM 1553 N N . LEU A 1 198 ? -30.534 3.800 -0.783 1.00 91.75 198 LEU A N 1
ATOM 1554 C CA . LEU A 1 198 ? -31.233 2.936 -1.740 1.00 91.75 198 LEU A CA 1
ATOM 1555 C C . LEU A 1 198 ? -32.702 2.706 -1.358 1.00 91.75 198 LEU A C 1
ATOM 1557 O O . LEU A 1 198 ? -33.555 2.817 -2.226 1.00 91.75 198 LEU A O 1
ATOM 1561 N N . ARG A 1 199 ? -33.017 2.505 -0.068 1.00 89.81 199 ARG A N 1
ATOM 1562 C CA . ARG A 1 199 ? -34.413 2.365 0.398 1.00 89.81 199 ARG A CA 1
ATOM 1563 C C . ARG A 1 199 ? -35.274 3.602 0.131 1.00 89.81 199 ARG A C 1
ATOM 1565 O O . ARG A 1 199 ? -36.476 3.479 -0.087 1.00 89.81 199 ARG A O 1
ATOM 1572 N N . LEU A 1 200 ? -34.684 4.793 0.196 1.00 89.75 200 LEU A N 1
ATOM 1573 C CA . LEU A 1 200 ? -35.397 6.039 -0.092 1.00 89.75 200 LEU A CA 1
ATOM 1574 C C . LEU A 1 200 ? -35.618 6.223 -1.597 1.00 89.75 200 LEU A C 1
ATOM 1576 O O . LEU A 1 200 ? -36.697 6.658 -1.995 1.00 89.75 200 LEU A O 1
ATOM 1580 N N . LEU A 1 201 ? -34.639 5.842 -2.425 1.00 94.19 201 LEU A N 1
ATOM 1581 C CA . LEU A 1 201 ? -34.782 5.839 -3.886 1.00 94.19 201 LEU A CA 1
ATOM 1582 C C . LEU A 1 201 ? -35.809 4.800 -4.356 1.00 94.19 201 LEU A C 1
ATOM 1584 O O . LEU A 1 201 ? -36.608 5.105 -5.234 1.00 94.19 201 LEU A O 1
ATOM 1588 N N . ASP A 1 202 ? -35.835 3.619 -3.731 1.00 90.06 202 ASP A N 1
ATOM 1589 C CA . ASP A 1 202 ? -36.877 2.601 -3.915 1.00 90.06 202 ASP A CA 1
ATOM 1590 C C . ASP A 1 202 ? -38.269 3.188 -3.704 1.00 90.06 202 ASP A C 1
ATOM 1592 O O . ASP A 1 202 ? -39.106 3.165 -4.604 1.00 90.06 202 ASP A O 1
ATOM 1596 N N . ARG A 1 203 ? -38.485 3.803 -2.537 1.00 89.38 203 ARG A N 1
ATOM 1597 C CA . ARG A 1 203 ? -39.763 4.426 -2.188 1.00 89.38 203 ARG A CA 1
ATOM 1598 C C . ARG A 1 203 ? -40.154 5.539 -3.159 1.00 89.38 203 ARG A C 1
ATOM 1600 O O . ARG A 1 203 ? -41.334 5.700 -3.462 1.00 89.38 203 ARG A O 1
ATOM 1607 N N . LEU A 1 204 ? -39.180 6.312 -3.639 1.00 94.12 204 LEU A N 1
ATOM 1608 C CA . LEU A 1 204 ? -39.420 7.356 -4.631 1.00 94.12 204 LEU A CA 1
ATOM 1609 C C . LEU A 1 204 ? -39.938 6.753 -5.942 1.00 94.12 204 LEU A C 1
ATOM 1611 O O . LEU A 1 204 ? -40.968 7.194 -6.442 1.00 94.12 204 LEU A O 1
ATOM 1615 N N . ILE A 1 205 ? -39.272 5.725 -6.469 1.00 92.19 205 ILE A N 1
ATOM 1616 C CA . ILE A 1 205 ? -39.649 5.073 -7.735 1.00 92.19 205 ILE A CA 1
ATOM 1617 C C . ILE A 1 205 ? -40.978 4.324 -7.622 1.00 92.19 205 ILE A C 1
ATOM 1619 O O . ILE A 1 205 ? -41.741 4.276 -8.589 1.00 92.19 205 ILE A O 1
ATOM 1623 N N . GLU A 1 206 ? -41.252 3.732 -6.462 1.00 88.38 206 GLU A N 1
ATOM 1624 C CA . GLU A 1 206 ? -42.472 2.969 -6.214 1.00 88.38 206 GLU A CA 1
ATOM 1625 C C . GLU A 1 206 ? -43.697 3.891 -6.141 1.00 88.38 206 GLU A C 1
ATOM 1627 O O . GLU A 1 206 ? -44.728 3.612 -6.749 1.00 88.38 206 GLU A O 1
ATOM 1632 N N . TRP A 1 207 ? -43.602 4.998 -5.397 1.00 87.94 207 TRP A N 1
ATOM 1633 C CA . TRP A 1 207 ? -44.775 5.817 -5.063 1.00 87.94 207 TRP A CA 1
ATOM 1634 C C . TRP A 1 207 ? -44.886 7.099 -5.890 1.00 87.94 207 TRP A C 1
ATOM 1636 O O . TRP A 1 207 ? -45.972 7.666 -5.994 1.00 87.94 207 TRP A O 1
ATOM 1646 N N . TYR A 1 208 ? -43.788 7.550 -6.499 1.00 92.44 208 TYR A N 1
ATOM 1647 C CA . TYR A 1 208 ? -43.699 8.809 -7.242 1.00 92.44 208 TYR A CA 1
ATOM 1648 C C . TYR A 1 208 ? -43.022 8.610 -8.610 1.00 92.44 208 TYR A C 1
ATOM 1650 O O . TYR A 1 208 ? -42.227 9.439 -9.044 1.00 92.44 208 TYR A O 1
ATOM 1658 N N . SER A 1 209 ? -43.347 7.518 -9.311 1.00 88.31 209 SER A N 1
ATOM 1659 C CA . SER A 1 209 ? -42.733 7.103 -10.590 1.00 88.31 209 SER A CA 1
ATOM 1660 C C . SER A 1 209 ? -42.853 8.091 -11.754 1.00 88.31 209 SER A C 1
ATOM 1662 O O . SER A 1 209 ? -42.115 7.969 -12.736 1.00 88.31 209 SER A O 1
ATOM 1664 N N . ASP A 1 210 ? -43.816 9.009 -11.663 1.00 87.38 210 ASP A N 1
ATOM 1665 C CA . ASP A 1 210 ? -44.131 10.014 -12.686 1.00 87.38 210 ASP A CA 1
ATOM 1666 C C . ASP A 1 210 ? -43.524 11.389 -12.342 1.00 87.38 210 ASP A C 1
ATOM 1668 O O . ASP A 1 210 ? -43.678 12.354 -13.084 1.00 87.38 210 ASP A O 1
ATOM 1672 N N . SER A 1 211 ? -42.823 11.481 -11.207 1.00 91.12 211 SER A N 1
ATOM 1673 C CA . SER A 1 211 ? -42.074 12.668 -10.800 1.00 91.12 211 SER A CA 1
ATOM 1674 C C . SER A 1 211 ? -40.840 12.878 -11.691 1.00 91.12 211 SER A C 1
ATOM 1676 O O . SER A 1 211 ? -40.188 11.892 -12.044 1.00 91.12 211 SER A O 1
ATOM 1678 N N . PRO A 1 212 ? -40.423 14.131 -11.972 1.00 85.12 212 PRO A N 1
ATOM 1679 C CA . PRO A 1 212 ? -39.133 14.418 -12.603 1.00 85.12 212 PRO A CA 1
ATOM 1680 C C . PRO A 1 212 ? -37.957 13.833 -11.804 1.00 85.12 212 PRO A C 1
ATOM 1682 O O . PRO A 1 212 ? -36.953 13.439 -12.382 1.00 85.12 212 PRO A O 1
ATOM 1685 N N . TYR A 1 213 ? -38.107 13.657 -10.485 1.00 92.88 213 TYR A N 1
ATOM 1686 C CA . TYR A 1 213 ? -37.082 13.039 -9.640 1.00 92.88 213 TYR A CA 1
ATOM 1687 C C . TYR A 1 213 ? -36.984 11.515 -9.791 1.00 92.88 213 TYR A C 1
ATOM 1689 O O . TYR A 1 213 ? -36.048 10.918 -9.265 1.00 92.88 213 TYR A O 1
ATOM 1697 N N . ALA A 1 214 ? -37.932 10.852 -10.465 1.00 90.62 214 ALA A N 1
ATOM 1698 C CA . ALA A 1 214 ? -37.874 9.405 -10.684 1.00 90.62 214 ALA A CA 1
ATOM 1699 C C . ALA A 1 214 ? -36.734 9.023 -11.638 1.00 90.62 214 ALA A C 1
ATOM 1701 O O . ALA A 1 214 ? -36.060 8.010 -11.433 1.00 90.62 214 ALA A O 1
ATOM 1702 N N . GLU A 1 215 ? -36.491 9.867 -12.642 1.00 91.75 215 GLU A N 1
ATOM 1703 C CA . GLU A 1 215 ? -35.352 9.748 -13.546 1.00 91.75 215 GLU A CA 1
ATOM 1704 C C . GLU A 1 215 ? -34.030 9.881 -12.771 1.00 91.75 215 GLU A C 1
ATOM 1706 O O . GLU A 1 215 ? -33.190 8.973 -12.794 1.00 91.75 215 GLU A O 1
ATOM 1711 N N . ASP A 1 216 ? -33.888 10.967 -12.007 1.00 93.38 216 ASP A N 1
ATOM 1712 C CA . ASP A 1 216 ? -32.732 11.223 -11.145 1.00 93.38 216 ASP A CA 1
ATOM 1713 C C . ASP A 1 216 ? -32.492 10.096 -10.132 1.00 93.38 216 ASP A C 1
ATOM 1715 O O . ASP A 1 216 ? -31.352 9.701 -9.878 1.00 93.38 216 ASP A O 1
ATOM 1719 N N . ALA A 1 217 ? -33.561 9.548 -9.551 1.00 94.00 217 ALA A N 1
ATOM 1720 C CA . ALA A 1 217 ? -33.485 8.493 -8.551 1.00 94.00 217 ALA A CA 1
ATOM 1721 C C . ALA A 1 217 ? -32.945 7.178 -9.119 1.00 94.00 217 ALA A C 1
ATOM 1723 O O . ALA A 1 217 ? -32.119 6.524 -8.475 1.00 94.00 217 ALA A O 1
ATOM 1724 N N . LEU A 1 218 ? -33.374 6.797 -10.325 1.00 94.12 218 LEU A N 1
ATOM 1725 C CA . LEU A 1 218 ? -32.853 5.619 -11.018 1.00 94.12 218 LEU A CA 1
ATOM 1726 C C . LEU A 1 218 ? -31.364 5.774 -11.317 1.00 94.12 218 LEU A C 1
ATOM 1728 O O . LEU A 1 218 ? -30.574 4.878 -11.003 1.00 94.12 218 LEU A O 1
ATOM 1732 N N . PHE A 1 219 ? -30.969 6.932 -11.848 1.00 94.06 219 PHE A N 1
ATOM 1733 C CA . PHE A 1 219 ? -29.568 7.215 -12.131 1.00 94.06 219 PHE A CA 1
ATOM 1734 C C . PHE A 1 219 ? -28.721 7.206 -10.849 1.00 94.06 219 PHE A C 1
ATOM 1736 O O . PHE A 1 219 ? -27.731 6.475 -10.751 1.00 94.06 219 PHE A O 1
ATOM 1743 N N . ALA A 1 220 ? -29.154 7.930 -9.812 1.00 94.06 220 ALA A N 1
ATOM 1744 C CA . ALA A 1 220 ? -28.486 7.970 -8.515 1.00 94.06 220 ALA A CA 1
ATOM 1745 C C . ALA A 1 220 ? -28.363 6.573 -7.890 1.00 94.06 220 ALA A C 1
ATOM 1747 O O . ALA A 1 220 ? -27.284 6.207 -7.418 1.00 94.06 220 ALA A O 1
ATOM 1748 N N . GLY A 1 221 ? -29.413 5.752 -7.937 1.00 93.94 221 GLY A N 1
ATOM 1749 C CA . GLY A 1 221 ? -29.383 4.385 -7.418 1.00 93.94 221 GLY A CA 1
ATOM 1750 C C . GLY A 1 221 ? -28.386 3.497 -8.158 1.00 93.94 221 GLY A C 1
ATOM 1751 O O . GLY A 1 221 ? -27.610 2.785 -7.514 1.00 93.94 221 GLY A O 1
ATOM 1752 N N . GLY A 1 222 ? -28.318 3.612 -9.489 1.00 93.50 222 GLY A N 1
ATOM 1753 C CA . GLY A 1 222 ? -27.288 2.969 -10.306 1.00 93.50 222 GLY A CA 1
ATOM 1754 C C . GLY A 1 222 ? -25.873 3.367 -9.872 1.00 93.50 222 GLY A C 1
ATOM 1755 O O . GLY A 1 222 ? -25.032 2.499 -9.617 1.00 93.50 222 GLY A O 1
ATOM 1756 N N . THR A 1 223 ? -25.613 4.669 -9.681 1.00 93.06 223 THR A N 1
ATOM 1757 C CA . THR A 1 223 ? -24.289 5.149 -9.234 1.00 93.06 223 THR A CA 1
ATOM 1758 C C . THR A 1 223 ? -23.933 4.680 -7.822 1.00 93.06 223 THR A C 1
ATOM 1760 O O . THR A 1 223 ? -22.776 4.353 -7.547 1.00 93.06 223 THR A O 1
ATOM 1763 N N . ILE A 1 224 ? -24.910 4.603 -6.914 1.00 89.62 224 ILE A N 1
ATOM 1764 C CA . ILE A 1 224 ? -24.709 4.113 -5.548 1.00 89.62 224 ILE A CA 1
ATOM 1765 C C . ILE A 1 224 ? -24.346 2.628 -5.570 1.00 89.62 224 ILE A C 1
ATOM 1767 O O . ILE A 1 224 ? -23.361 2.234 -4.943 1.00 89.62 224 ILE A O 1
ATOM 1771 N N . LEU A 1 225 ? -25.093 1.805 -6.311 1.00 86.94 225 LEU A N 1
ATOM 1772 C CA . LEU A 1 225 ? -24.809 0.375 -6.466 1.00 86.94 225 LEU A CA 1
ATOM 1773 C C . LEU A 1 225 ? -23.423 0.147 -7.076 1.00 86.94 225 LEU A C 1
ATOM 1775 O O . LEU A 1 225 ? -22.644 -0.658 -6.562 1.00 86.94 225 LEU A O 1
ATOM 1779 N N . PHE A 1 226 ? -23.061 0.942 -8.082 1.00 86.38 226 PHE A N 1
ATOM 1780 C CA . PHE A 1 226 ? -21.726 0.924 -8.664 1.00 86.38 226 PHE A CA 1
ATOM 1781 C C . PHE A 1 226 ? -20.627 1.250 -7.642 1.00 86.38 226 PHE A C 1
ATOM 1783 O O . PHE A 1 226 ? -19.614 0.553 -7.571 1.00 86.38 226 PHE A O 1
ATOM 1790 N N . ARG A 1 227 ? -20.815 2.290 -6.817 1.00 81.75 227 ARG A N 1
ATOM 1791 C CA . ARG A 1 227 ? -19.863 2.679 -5.757 1.00 81.75 227 ARG A CA 1
ATOM 1792 C C . ARG A 1 227 ? -19.738 1.623 -4.658 1.00 81.75 227 ARG A C 1
ATOM 1794 O O . ARG A 1 227 ? -18.670 1.502 -4.065 1.00 81.75 227 ARG A O 1
ATOM 1801 N N . LYS A 1 228 ? -20.797 0.849 -4.403 1.00 82.12 228 LYS A N 1
ATOM 1802 C CA . LYS A 1 228 ? -20.770 -0.314 -3.499 1.00 82.12 228 LYS A CA 1
ATOM 1803 C C . LYS A 1 228 ? -20.061 -1.536 -4.093 1.00 82.12 228 LYS A C 1
ATOM 1805 O O . LYS A 1 228 ? -19.795 -2.473 -3.348 1.00 82.12 228 LYS A O 1
ATOM 1810 N N . GLY A 1 229 ? -19.775 -1.540 -5.396 1.00 77.94 229 GLY A N 1
ATOM 1811 C CA . GLY A 1 229 ? -19.232 -2.696 -6.113 1.00 77.94 229 GLY A CA 1
ATOM 1812 C C . GLY A 1 229 ? -20.287 -3.707 -6.575 1.00 77.94 229 GLY A C 1
ATOM 1813 O O . GLY A 1 229 ? -19.930 -4.775 -7.058 1.00 77.94 229 GLY A O 1
ATOM 1814 N N . ASP A 1 230 ? -21.579 -3.386 -6.459 1.00 82.00 230 ASP A N 1
ATOM 1815 C CA . ASP A 1 230 ? -22.680 -4.248 -6.900 1.00 82.00 230 ASP A CA 1
ATOM 1816 C C . ASP A 1 230 ? -22.988 -3.994 -8.384 1.00 82.00 230 ASP A C 1
ATOM 1818 O O . ASP A 1 230 ? -23.996 -3.392 -8.765 1.00 82.00 230 ASP A O 1
ATOM 1822 N N . PHE A 1 231 ? -22.043 -4.387 -9.242 1.00 83.62 231 PHE A N 1
ATOM 1823 C CA . PHE A 1 231 ? -22.083 -4.074 -10.673 1.00 83.62 231 PHE A CA 1
ATOM 1824 C C . PHE A 1 231 ? -23.233 -4.762 -11.401 1.00 83.62 231 PHE A C 1
ATOM 1826 O O . PHE A 1 231 ? -23.741 -4.220 -12.374 1.00 83.62 231 PHE A O 1
ATOM 1833 N N . GLN A 1 232 ? -23.659 -5.935 -10.932 1.00 81.38 232 GLN A N 1
ATOM 1834 C CA . GLN A 1 232 ? -24.769 -6.661 -11.536 1.00 81.38 232 GLN A CA 1
ATOM 1835 C C . GLN A 1 232 ? -26.091 -5.913 -11.330 1.00 81.38 232 GLN A C 1
ATOM 1837 O O . GLN A 1 232 ? -26.871 -5.788 -12.270 1.00 81.38 232 GLN A O 1
ATOM 1842 N N . ARG A 1 233 ? -26.344 -5.379 -10.126 1.00 82.19 233 ARG A N 1
ATOM 1843 C CA . ARG A 1 233 ? -27.540 -4.561 -9.881 1.00 82.19 233 ARG A CA 1
ATOM 1844 C C . ARG A 1 233 ? -27.427 -3.190 -10.530 1.00 82.19 233 ARG A C 1
ATOM 1846 O O . ARG A 1 233 ? -28.414 -2.719 -11.080 1.00 82.19 233 ARG A O 1
ATOM 1853 N N . ALA A 1 234 ? -26.245 -2.573 -10.513 1.00 88.12 234 ALA A N 1
ATOM 1854 C CA . ALA A 1 234 ? -26.029 -1.303 -11.201 1.00 88.12 234 ALA A CA 1
ATOM 1855 C C . ALA A 1 234 ? -26.330 -1.424 -12.708 1.00 88.12 234 ALA A C 1
ATOM 1857 O O . ALA A 1 234 ? 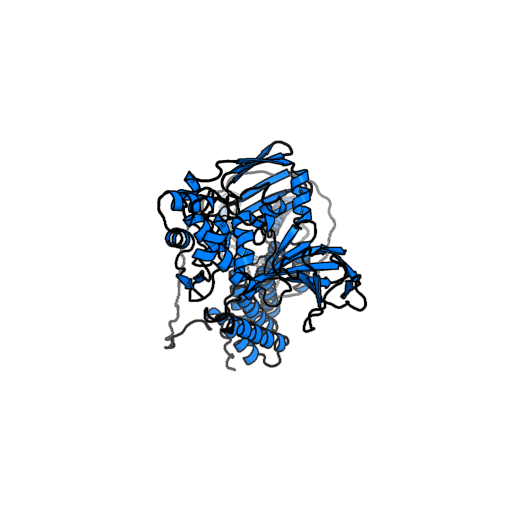-27.048 -0.592 -13.251 1.00 88.12 234 ALA A O 1
ATOM 1858 N N . ASP A 1 235 ? -25.866 -2.499 -13.356 1.00 89.12 235 ASP A N 1
ATOM 1859 C CA . ASP A 1 235 ? -26.122 -2.792 -14.772 1.00 89.12 235 ASP A CA 1
ATOM 1860 C C . ASP A 1 235 ? -27.614 -2.873 -15.096 1.00 89.12 235 ASP A C 1
ATOM 1862 O O . ASP A 1 235 ? -28.085 -2.222 -16.029 1.00 89.12 235 ASP A O 1
ATOM 1866 N N . ARG A 1 236 ? -28.369 -3.631 -14.288 1.00 88.56 236 ARG A N 1
ATOM 1867 C CA . ARG A 1 236 ? -29.820 -3.764 -14.458 1.00 88.56 236 ARG A CA 1
ATOM 1868 C C . ARG A 1 236 ? -30.516 -2.413 -14.355 1.00 88.56 236 ARG A C 1
ATOM 1870 O O . ARG A 1 236 ? -31.405 -2.127 -15.150 1.00 88.56 236 ARG A O 1
ATOM 1877 N N . ILE A 1 237 ? -30.087 -1.577 -13.414 1.00 91.25 237 ILE A N 1
ATOM 1878 C CA . ILE A 1 237 ? -30.687 -0.263 -13.184 1.00 91.25 237 ILE A CA 1
ATOM 1879 C C . ILE A 1 237 ? -30.366 0.718 -14.302 1.00 91.25 237 ILE A C 1
ATOM 1881 O O . ILE A 1 237 ? -31.288 1.360 -14.793 1.00 91.25 237 ILE A O 1
ATOM 1885 N N . PHE A 1 238 ? -29.117 0.813 -14.759 1.00 94.12 238 PHE A N 1
ATOM 1886 C CA . PHE A 1 238 ? -28.796 1.695 -15.882 1.00 94.12 238 PHE A CA 1
ATOM 1887 C C . PHE A 1 238 ? -29.418 1.205 -17.199 1.00 94.12 238 PHE A C 1
ATOM 1889 O O . PHE A 1 238 ? -29.888 2.016 -17.992 1.00 94.12 238 PHE A O 1
ATOM 1896 N N . SER A 1 239 ? -29.514 -0.112 -17.410 1.00 91.81 239 SER A N 1
ATOM 1897 C CA . SER A 1 239 ? -30.218 -0.678 -18.571 1.00 91.81 239 SER A CA 1
ATOM 1898 C C . SER A 1 239 ? -31.716 -0.366 -18.530 1.00 91.81 239 SER A C 1
ATOM 1900 O O . SER A 1 239 ? -32.311 0.008 -19.541 1.00 91.81 239 SER A O 1
ATOM 1902 N N . TYR A 1 240 ? -32.335 -0.479 -17.352 1.00 92.00 240 TYR A N 1
ATOM 1903 C CA . TYR A 1 240 ? -33.732 -0.103 -17.150 1.00 92.00 240 TYR A CA 1
ATOM 1904 C C . TYR A 1 240 ? -33.950 1.407 -17.316 1.00 92.00 240 TYR A C 1
ATOM 1906 O O . TYR A 1 240 ? -34.919 1.811 -17.959 1.00 92.00 240 TYR A O 1
ATOM 1914 N N . TYR A 1 241 ? -33.028 2.228 -16.804 1.00 93.31 241 TYR A N 1
ATOM 1915 C CA . TYR A 1 241 ? -33.027 3.677 -16.990 1.00 93.31 241 TYR A CA 1
ATOM 1916 C C . TYR A 1 241 ? -33.060 4.033 -18.481 1.00 93.31 241 TYR A C 1
ATOM 1918 O O . TYR A 1 241 ? -33.992 4.707 -18.902 1.00 93.31 241 TYR A O 1
ATOM 1926 N N . LEU A 1 242 ? -32.139 3.505 -19.298 1.00 93.19 242 LEU A N 1
ATOM 1927 C CA . LEU A 1 242 ? -32.086 3.802 -20.738 1.00 93.19 242 LEU A CA 1
ATOM 1928 C C . LEU A 1 242 ? -33.318 3.309 -21.503 1.00 93.19 242 LEU A C 1
ATOM 1930 O O . LEU A 1 242 ? -33.739 3.933 -22.472 1.00 93.19 242 LEU A O 1
ATOM 1934 N N . LYS A 1 243 ? -33.933 2.208 -21.060 1.00 93.06 243 LYS A N 1
ATOM 1935 C CA . LYS A 1 243 ? -35.190 1.723 -21.644 1.00 93.06 243 LYS A CA 1
ATOM 1936 C C . LYS A 1 243 ? -36.365 2.661 -21.348 1.00 93.06 243 LYS A C 1
ATOM 1938 O O . LYS A 1 243 ? -37.270 2.779 -22.172 1.00 93.06 243 LYS A O 1
ATOM 1943 N N . ARG A 1 244 ? -36.390 3.281 -20.164 1.00 90.12 244 ARG A N 1
ATOM 1944 C CA . ARG A 1 244 ? -37.489 4.151 -19.714 1.00 90.12 244 ARG A CA 1
ATOM 1945 C C . ARG A 1 244 ? -37.295 5.615 -20.122 1.00 90.12 244 ARG A C 1
ATOM 1947 O O . ARG A 1 244 ? -38.283 6.265 -20.449 1.00 90.12 244 ARG A O 1
ATOM 1954 N N . TYR A 1 245 ? -36.054 6.093 -20.135 1.00 90.00 245 TYR A N 1
ATOM 1955 C CA . TYR A 1 245 ? -35.649 7.470 -20.428 1.00 90.00 245 TYR A CA 1
ATOM 1956 C C . TYR A 1 245 ? -34.549 7.495 -21.508 1.00 90.00 245 TYR A C 1
ATOM 1958 O O . TYR A 1 245 ? -33.425 7.916 -21.237 1.00 90.00 245 TYR A O 1
ATOM 1966 N N . PRO A 1 246 ? -34.833 7.041 -22.745 1.00 89.38 246 PRO A N 1
ATOM 1967 C CA . PRO A 1 246 ? -33.823 6.964 -23.808 1.00 89.38 246 PRO A CA 1
ATOM 1968 C C . PRO A 1 246 ? -33.271 8.333 -24.238 1.00 89.38 246 PRO A C 1
ATOM 1970 O O . PRO A 1 246 ? -32.183 8.395 -24.792 1.00 89.38 246 PRO A O 1
ATOM 1973 N N . GLN A 1 247 ? -34.016 9.412 -23.980 1.00 90.81 247 GLN A N 1
ATOM 1974 C CA . GLN A 1 247 ? -33.628 10.811 -24.213 1.00 90.81 247 GLN A CA 1
ATOM 1975 C C . GLN A 1 247 ? -33.571 11.600 -22.888 1.00 90.81 247 GLN A C 1
ATOM 1977 O O . GLN A 1 247 ? -33.785 12.809 -22.867 1.00 90.81 247 GLN A O 1
ATOM 1982 N N . GLY A 1 248 ? -33.390 10.899 -21.762 1.00 87.69 248 GLY A N 1
ATOM 1983 C CA . GLY A 1 248 ? -33.285 11.513 -20.437 1.00 87.69 248 GLY A CA 1
ATOM 1984 C C . GLY A 1 248 ? -31.995 12.319 -20.272 1.00 87.69 248 GLY A C 1
ATOM 1985 O O . GLY A 1 248 ? -31.003 12.061 -20.953 1.00 87.69 248 GLY A O 1
ATOM 1986 N N . HIS A 1 249 ? -31.964 13.264 -19.332 1.00 89.69 249 HIS A N 1
ATOM 1987 C CA . HIS A 1 249 ? -30.793 14.122 -19.110 1.00 89.69 249 HIS A CA 1
ATOM 1988 C C . HIS A 1 249 ? -29.570 13.367 -18.563 1.00 89.69 249 HIS A C 1
ATOM 1990 O O . HIS A 1 249 ? -28.463 13.897 -18.596 1.00 89.69 249 HIS A O 1
ATOM 1996 N N . HIS A 1 250 ? -29.741 12.130 -18.075 1.00 89.06 250 HIS A N 1
ATOM 1997 C CA . HIS A 1 250 ? -28.629 11.238 -17.723 1.00 89.06 250 HIS A CA 1
ATOM 1998 C C . HIS A 1 250 ? -28.420 10.099 -18.729 1.00 89.06 250 HIS A C 1
ATOM 2000 O O . HIS A 1 250 ? -27.702 9.158 -18.402 1.00 89.06 250 HIS A O 1
ATOM 2006 N N . ALA A 1 251 ? -29.020 10.133 -19.926 1.00 87.69 251 ALA A N 1
ATOM 2007 C CA . ALA A 1 251 ? -28.874 9.068 -20.926 1.00 87.69 251 ALA A CA 1
ATOM 2008 C C . ALA A 1 251 ? -27.405 8.816 -21.285 1.00 87.69 251 ALA A C 1
ATOM 2010 O O . ALA A 1 251 ? -26.926 7.693 -21.115 1.00 87.69 251 ALA A O 1
ATOM 2011 N N . ASP A 1 252 ? -26.661 9.860 -21.648 1.00 84.19 252 ASP A N 1
ATOM 2012 C CA . ASP A 1 252 ? -25.233 9.746 -21.965 1.00 84.19 252 ASP A CA 1
ATOM 2013 C C . ASP A 1 252 ? -24.434 9.237 -20.761 1.00 84.19 252 ASP A C 1
ATOM 2015 O O . ASP A 1 252 ? -23.684 8.267 -20.861 1.00 84.19 252 ASP A O 1
ATOM 2019 N N . GLY A 1 253 ? -24.685 9.798 -19.574 1.00 85.06 253 GLY A N 1
ATOM 2020 C CA . GLY A 1 253 ? -24.055 9.338 -18.338 1.00 85.06 253 GLY A CA 1
ATOM 2021 C C . GLY A 1 253 ? -24.389 7.879 -18.005 1.00 85.06 253 GLY A C 1
ATOM 2022 O O . GLY A 1 253 ? -23.555 7.159 -17.462 1.00 85.06 253 GLY A O 1
ATOM 2023 N N . ALA A 1 254 ? -25.596 7.403 -18.313 1.00 88.62 254 ALA A N 1
ATOM 2024 C CA . ALA A 1 254 ? -26.021 6.030 -18.057 1.00 88.62 254 ALA A CA 1
ATOM 2025 C C . ALA A 1 254 ? -25.382 5.064 -19.057 1.00 88.62 254 ALA A C 1
ATOM 2027 O O . ALA A 1 254 ? -25.006 3.958 -18.664 1.00 88.62 254 ALA A O 1
ATOM 2028 N N . VAL A 1 255 ? -25.191 5.490 -20.311 1.00 90.50 255 VAL A N 1
ATOM 2029 C CA . VAL A 1 255 ? -24.367 4.780 -21.298 1.00 90.50 255 VAL A CA 1
ATOM 2030 C C . VAL A 1 255 ? -22.923 4.707 -20.812 1.00 90.50 255 VAL A C 1
ATOM 2032 O O . VAL A 1 255 ? -22.378 3.610 -20.742 1.00 90.50 255 VAL A O 1
ATOM 2035 N N . GLU A 1 256 ? -22.326 5.814 -20.369 1.00 85.94 256 GLU A N 1
ATOM 2036 C CA . GLU A 1 256 ? -20.967 5.840 -19.812 1.00 85.94 256 GLU A CA 1
ATOM 2037 C C . GLU A 1 256 ? -20.827 4.958 -18.567 1.00 85.94 256 GLU A C 1
ATOM 2039 O O . GLU A 1 256 ? -19.811 4.279 -18.382 1.00 85.94 256 GLU A O 1
ATOM 2044 N N . TRP A 1 257 ? -21.842 4.923 -17.700 1.00 89.44 257 TRP A N 1
ATOM 2045 C CA . TRP A 1 257 ? -21.863 4.025 -16.552 1.00 89.44 257 TRP A CA 1
ATOM 2046 C C . TRP A 1 257 ? -22.028 2.575 -16.969 1.00 89.44 257 TRP A C 1
ATOM 2048 O O . TRP A 1 257 ? -21.342 1.737 -16.397 1.00 89.44 257 TRP A O 1
ATOM 2058 N N . LEU A 1 258 ? -22.870 2.250 -17.952 1.00 86.69 258 LEU A N 1
ATOM 2059 C CA . LEU A 1 258 ? -22.960 0.900 -18.509 1.00 86.69 258 LEU A CA 1
ATOM 2060 C C . LEU A 1 258 ? -21.675 0.497 -19.206 1.00 86.69 258 LEU A C 1
ATOM 2062 O O . LEU A 1 258 ? -21.274 -0.649 -19.083 1.00 86.69 258 LEU A O 1
ATOM 2066 N N . GLU A 1 259 ? -20.985 1.406 -19.878 1.00 82.88 259 GLU A N 1
ATOM 2067 C CA . GLU A 1 259 ? -19.650 1.165 -20.404 1.00 82.88 259 GLU A CA 1
ATOM 2068 C C . GLU A 1 259 ? -18.633 0.983 -19.290 1.00 82.88 259 GLU A C 1
ATOM 2070 O O . GLU A 1 259 ? -17.767 0.132 -19.406 1.00 82.88 259 GLU A O 1
ATOM 2075 N N . SER A 1 260 ? -18.723 1.745 -18.204 1.00 75.88 260 SER A N 1
ATOM 2076 C CA . SER A 1 260 ? -17.854 1.613 -17.033 1.00 75.88 260 SER A CA 1
ATOM 2077 C C . SER A 1 260 ? -18.137 0.322 -16.274 1.00 75.88 260 SER A C 1
ATOM 2079 O O . SER A 1 260 ? -17.224 -0.306 -15.754 1.00 75.88 260 SER A O 1
ATOM 2081 N N . ILE A 1 261 ? -19.398 -0.094 -16.211 1.00 80.81 261 ILE A N 1
ATOM 2082 C CA . ILE A 1 261 ? -19.861 -1.361 -15.658 1.00 80.81 261 ILE A CA 1
ATOM 2083 C C . ILE A 1 261 ? -19.479 -2.488 -16.577 1.00 80.81 261 ILE A C 1
ATOM 2085 O O . ILE A 1 261 ? -19.072 -3.507 -16.059 1.00 80.81 261 ILE A O 1
ATOM 2089 N N . ARG A 1 262 ? -19.542 -2.321 -17.898 1.00 75.50 262 ARG A N 1
ATOM 2090 C CA . ARG A 1 262 ? -18.928 -3.229 -18.860 1.00 75.50 262 ARG A CA 1
ATOM 2091 C C . ARG A 1 262 ? -17.447 -3.251 -18.534 1.00 75.50 262 ARG A C 1
ATOM 2093 O O . ARG A 1 262 ? -17.073 -4.219 -17.930 1.00 75.50 262 ARG A O 1
ATOM 2100 N N . LYS A 1 263 ? -16.652 -2.189 -18.632 1.00 62.16 263 LYS A N 1
ATOM 2101 C CA . LYS A 1 263 ? -15.230 -2.110 -18.201 1.00 62.16 263 LYS A CA 1
ATOM 2102 C C . LYS A 1 263 ? -14.914 -2.639 -16.778 1.00 62.16 263 LYS A C 1
ATOM 2104 O O . LYS A 1 263 ? -13.757 -2.923 -16.487 1.00 62.16 263 LYS A O 1
ATOM 2109 N N . LYS A 1 264 ? -15.901 -2.780 -15.880 1.00 59.31 264 LYS A N 1
ATOM 2110 C CA . LYS A 1 264 ? -15.781 -3.424 -14.554 1.00 59.31 264 LYS A CA 1
ATOM 2111 C C . LYS A 1 264 ? -16.383 -4.842 -14.431 1.00 59.31 264 LYS A C 1
ATOM 2113 O O . LYS A 1 264 ? -15.972 -5.571 -13.538 1.00 59.31 264 LYS A O 1
ATOM 2118 N N . ARG A 1 265 ? -17.310 -5.266 -15.303 1.00 55.81 265 ARG A N 1
ATOM 2119 C CA . ARG A 1 265 ? -17.877 -6.630 -15.481 1.00 55.81 265 ARG A CA 1
ATOM 2120 C C . ARG A 1 265 ? -17.123 -7.385 -16.576 1.00 55.81 265 ARG A C 1
ATOM 2122 O O . ARG A 1 265 ? -16.604 -8.455 -16.318 1.00 55.81 265 ARG A O 1
ATOM 2129 N N . SER A 1 266 ? -16.970 -6.757 -17.739 1.00 38.06 266 SER A N 1
ATOM 2130 C CA . SER A 1 266 ? -15.706 -6.665 -18.487 1.00 38.06 266 SER A CA 1
ATOM 2131 C C . SER A 1 266 ? -14.680 -5.791 -17.740 1.00 38.06 266 SER A C 1
ATOM 2133 O O . SER A 1 266 ? -13.943 -5.030 -18.364 1.00 38.06 266 SER A O 1
ATOM 2135 N N . LEU A 1 267 ? -14.538 -5.990 -16.414 1.00 33.44 267 LEU A N 1
ATOM 2136 C CA . LEU A 1 267 ? -13.205 -6.299 -15.912 1.00 33.44 267 LEU A CA 1
ATOM 2137 C C . LEU A 1 267 ? -12.745 -7.296 -16.940 1.00 33.44 267 LEU A C 1
ATOM 2139 O O . LEU A 1 267 ? -13.360 -8.369 -17.048 1.00 33.44 267 LEU A O 1
ATOM 2143 N N . PRO A 1 268 ? -11.855 -6.892 -17.837 1.00 30.20 268 PRO A N 1
ATOM 2144 C CA . PRO A 1 268 ? -11.569 -7.801 -18.877 1.00 30.20 268 PRO A CA 1
ATOM 2145 C C . PRO A 1 268 ? -10.975 -9.004 -18.138 1.00 30.20 268 PRO A C 1
ATOM 2147 O O . PRO A 1 268 ? -10.306 -8.917 -17.102 1.00 30.20 268 PRO A O 1
ATOM 2150 N N . VAL A 1 269 ? -11.155 -10.139 -18.762 1.00 35.41 269 VAL A N 1
ATOM 2151 C CA . VAL A 1 269 ? -10.137 -11.172 -18.882 1.00 35.41 269 VAL A CA 1
ATOM 2152 C C . VAL A 1 269 ? -8.698 -10.595 -19.125 1.00 35.41 269 VAL A C 1
ATOM 2154 O O . VAL A 1 269 ? -7.776 -11.344 -19.376 1.00 35.41 269 VAL A O 1
ATOM 2157 N N . GLU A 1 270 ? -8.415 -9.295 -18.972 1.00 31.88 270 GLU A N 1
ATOM 2158 C CA . GLU A 1 270 ? -7.119 -8.609 -19.020 1.00 31.88 270 GLU A CA 1
ATOM 2159 C C . GLU A 1 270 ? -6.506 -8.357 -17.639 1.00 31.88 270 GLU A C 1
ATOM 2161 O O . GLU A 1 270 ? -5.495 -7.673 -17.547 1.00 31.88 270 GLU A O 1
ATOM 2166 N N . ASP A 1 271 ? -7.013 -9.013 -16.596 1.00 33.91 271 ASP A N 1
ATOM 2167 C CA . ASP A 1 271 ? -6.101 -9.619 -15.617 1.00 33.91 271 ASP A CA 1
ATOM 2168 C C . ASP A 1 271 ? -6.198 -11.149 -15.567 1.00 33.91 271 ASP A C 1
ATOM 2170 O O . ASP A 1 271 ? -5.581 -11.795 -14.726 1.00 33.91 271 ASP A O 1
ATOM 2174 N N . ARG A 1 272 ? -6.862 -11.771 -16.557 1.00 37.44 272 ARG A N 1
ATOM 2175 C CA . ARG A 1 272 ? -6.534 -13.147 -16.965 1.00 37.44 272 ARG A CA 1
ATOM 2176 C C . ARG A 1 272 ? -5.422 -13.076 -17.991 1.00 37.44 272 ARG A C 1
ATOM 2178 O O . ARG A 1 272 ? -5.531 -13.545 -19.121 1.00 37.44 272 ARG A O 1
ATOM 2185 N N . ARG A 1 273 ? -4.289 -12.540 -17.564 1.00 42.28 273 ARG A N 1
ATOM 2186 C CA . ARG A 1 273 ? -3.062 -13.109 -18.084 1.00 42.28 273 ARG A CA 1
ATOM 2187 C C . ARG A 1 273 ? -3.053 -14.532 -17.527 1.00 42.28 273 ARG A C 1
ATOM 2189 O O . ARG A 1 273 ? -3.026 -14.676 -16.304 1.00 42.28 273 ARG A O 1
ATOM 2196 N N . PRO A 1 274 ? -3.106 -15.591 -18.363 1.00 45.88 274 PRO A N 1
ATOM 2197 C CA . PRO A 1 274 ? -2.586 -16.867 -17.893 1.00 45.88 274 PRO A CA 1
ATOM 2198 C C . PRO A 1 274 ? -1.231 -16.549 -17.264 1.00 45.88 274 PRO A C 1
ATOM 2200 O O . PRO A 1 274 ? -0.554 -15.648 -17.765 1.00 45.88 274 PRO A O 1
ATOM 2203 N N . LEU A 1 275 ? -0.855 -17.228 -16.183 1.00 50.78 275 LEU A N 1
ATOM 2204 C CA . LEU A 1 275 ? 0.430 -17.030 -15.497 1.00 50.78 275 LEU A CA 1
ATOM 2205 C C . LEU A 1 275 ? 1.573 -16.700 -16.496 1.00 50.78 275 LEU A C 1
ATOM 2207 O O . LEU A 1 275 ? 2.258 -15.695 -16.333 1.00 50.78 275 LEU A O 1
ATOM 2211 N N . ALA A 1 276 ? 1.588 -17.382 -17.646 1.00 49.31 276 ALA A N 1
ATOM 2212 C CA . ALA A 1 276 ? 2.408 -17.122 -18.834 1.00 49.31 276 ALA A CA 1
ATOM 2213 C C . ALA A 1 276 ? 2.555 -15.666 -19.364 1.00 49.31 276 ALA A C 1
ATOM 2215 O O . ALA A 1 276 ? 3.395 -15.445 -20.233 1.00 49.31 276 ALA A O 1
ATOM 2216 N N . ARG A 1 277 ? 1.769 -14.663 -18.936 1.00 63.06 277 ARG A N 1
ATOM 2217 C CA . ARG A 1 277 ? 1.941 -13.247 -19.345 1.00 63.06 277 ARG A CA 1
ATOM 2218 C C . ARG A 1 277 ? 2.179 -12.276 -18.181 1.00 63.06 277 ARG A C 1
ATOM 2220 O O . ARG A 1 277 ? 2.115 -11.060 -18.390 1.00 63.06 277 ARG A O 1
ATOM 2227 N N . LEU A 1 278 ? 2.433 -12.754 -16.963 1.00 71.62 278 LEU A N 1
ATOM 2228 C CA . LEU A 1 278 ? 2.751 -11.860 -15.846 1.00 71.62 278 LEU A CA 1
ATOM 2229 C C . LEU A 1 278 ? 4.021 -11.033 -16.135 1.00 71.62 278 LEU A C 1
ATOM 2231 O O . LEU A 1 278 ? 4.923 -11.497 -16.835 1.00 71.62 278 LEU A O 1
ATOM 2235 N N . PRO A 1 279 ? 4.087 -9.781 -15.652 1.00 79.19 279 PRO A N 1
ATOM 2236 C CA . PRO A 1 279 ? 5.192 -8.893 -15.968 1.00 79.19 279 PRO A CA 1
ATOM 2237 C C . PRO A 1 279 ? 6.521 -9.451 -15.453 1.00 79.19 279 PRO A C 1
ATOM 2239 O O . PRO A 1 279 ? 6.651 -9.899 -14.311 1.00 79.19 279 PRO A O 1
ATOM 2242 N N . SER A 1 280 ? 7.522 -9.420 -16.330 1.00 85.81 280 SER A N 1
ATOM 2243 C CA . SER A 1 280 ? 8.900 -9.802 -16.012 1.00 85.81 280 SER A CA 1
ATOM 2244 C C . SER A 1 280 ? 9.706 -8.650 -15.404 1.00 85.81 280 SER A C 1
ATOM 2246 O O . SER A 1 280 ? 10.778 -8.871 -14.833 1.00 85.81 280 SER A O 1
ATOM 2248 N N . ASP A 1 281 ? 9.218 -7.417 -15.546 1.00 92.56 281 ASP A N 1
ATOM 2249 C CA . ASP A 1 281 ? 9.807 -6.190 -15.024 1.00 92.56 281 ASP A CA 1
ATOM 2250 C C . ASP A 1 281 ? 8.845 -5.427 -14.103 1.00 92.56 281 ASP A C 1
ATOM 2252 O O . ASP A 1 281 ? 7.647 -5.683 -14.054 1.00 92.56 281 ASP A O 1
ATOM 2256 N N . ILE A 1 282 ? 9.409 -4.509 -13.321 1.00 95.38 282 ILE A N 1
ATOM 2257 C CA . ILE A 1 282 ? 8.688 -3.652 -12.380 1.00 95.38 282 ILE A CA 1
ATOM 2258 C C . ILE A 1 282 ? 9.232 -2.229 -12.480 1.00 95.38 282 ILE A C 1
ATOM 2260 O O . ILE A 1 282 ? 10.432 -2.018 -12.688 1.00 95.38 282 ILE A O 1
ATOM 2264 N N . ARG A 1 283 ? 8.351 -1.241 -12.337 1.00 96.25 283 ARG A N 1
ATOM 2265 C CA . ARG A 1 283 ? 8.660 0.191 -12.358 1.00 96.25 283 ARG A CA 1
ATOM 2266 C C . ARG A 1 283 ? 8.523 0.763 -10.952 1.00 96.25 283 ARG A C 1
ATOM 2268 O O . ARG A 1 283 ? 7.422 0.898 -10.427 1.00 96.25 283 ARG A O 1
ATOM 2275 N N . VAL A 1 284 ? 9.644 1.129 -10.344 1.00 96.00 284 VAL A N 1
ATOM 2276 C CA . VAL A 1 284 ? 9.707 1.631 -8.967 1.00 96.00 284 VAL A CA 1
ATOM 2277 C C . VAL A 1 284 ? 9.926 3.137 -8.970 1.00 96.00 284 VAL A C 1
ATOM 2279 O O . VAL A 1 284 ? 10.965 3.610 -9.429 1.00 96.00 284 VAL A O 1
ATOM 2282 N N . GLN A 1 285 ? 8.995 3.916 -8.429 1.00 93.69 285 GLN A N 1
ATOM 2283 C CA . GLN A 1 285 ? 9.207 5.347 -8.222 1.00 93.69 285 GLN A CA 1
ATOM 2284 C C . GLN A 1 285 ? 10.257 5.556 -7.122 1.00 93.69 285 GLN A C 1
ATOM 2286 O O . GLN A 1 285 ? 10.030 5.219 -5.959 1.00 93.69 285 GLN A O 1
ATOM 2291 N N . LEU A 1 286 ? 11.414 6.109 -7.497 1.00 91.62 286 LEU A N 1
ATOM 2292 C CA . LEU A 1 286 ? 12.502 6.429 -6.569 1.00 91.62 286 LEU A CA 1
ATOM 2293 C C . LEU A 1 286 ? 12.379 7.842 -6.005 1.00 91.62 286 LEU A C 1
ATOM 2295 O O . LEU A 1 286 ? 12.664 8.068 -4.831 1.00 91.62 286 LEU A O 1
ATOM 2299 N N . PHE A 1 287 ? 11.983 8.788 -6.858 1.00 89.75 287 PHE A N 1
ATOM 2300 C CA . PHE A 1 287 ? 11.848 10.198 -6.513 1.00 89.75 287 PHE A CA 1
ATOM 2301 C C . PHE A 1 287 ? 10.614 10.785 -7.190 1.00 89.75 287 PHE A C 1
ATOM 2303 O O . PHE A 1 287 ? 10.331 10.477 -8.353 1.00 89.75 287 PHE A O 1
ATOM 2310 N N . ASP A 1 288 ? 9.920 11.663 -6.473 1.00 86.56 288 ASP A N 1
ATOM 2311 C CA . ASP A 1 288 ? 8.804 12.440 -6.994 1.00 86.56 288 ASP A CA 1
ATOM 2312 C C . ASP A 1 288 ? 9.024 13.927 -6.749 1.00 86.56 288 ASP A C 1
ATOM 2314 O O . ASP A 1 288 ? 9.503 14.329 -5.687 1.00 86.56 288 ASP A O 1
ATOM 2318 N N . GLY A 1 289 ? 8.682 14.748 -7.734 1.00 86.94 289 GLY A N 1
ATOM 2319 C CA . GLY A 1 289 ? 8.704 16.194 -7.579 1.00 86.94 289 GLY A CA 1
ATOM 2320 C C . GLY A 1 289 ? 10.090 16.832 -7.382 1.00 86.94 289 GLY A C 1
ATOM 2321 O O . GLY A 1 289 ? 10.155 17.917 -6.795 1.00 86.94 289 GLY A O 1
ATOM 2322 N N . VAL A 1 290 ? 11.188 16.217 -7.842 1.00 89.88 290 VAL A N 1
ATOM 2323 C CA . VAL A 1 290 ? 12.552 16.767 -7.672 1.00 89.88 290 VAL A CA 1
ATOM 2324 C C . VAL A 1 290 ? 12.927 17.731 -8.799 1.00 89.88 290 VAL A C 1
ATOM 2326 O O . VAL A 1 290 ? 12.622 17.493 -9.961 1.00 89.88 290 VAL A O 1
ATOM 2329 N N . ALA A 1 291 ? 13.631 18.824 -8.495 1.00 88.62 291 ALA A N 1
ATOM 2330 C CA . ALA A 1 291 ? 14.019 19.806 -9.519 1.00 88.62 291 ALA A CA 1
ATOM 2331 C C . ALA A 1 291 ? 15.150 19.309 -10.443 1.00 88.62 291 ALA A C 1
ATOM 2333 O O . ALA A 1 291 ? 15.260 19.717 -11.600 1.00 88.62 291 ALA A O 1
ATOM 2334 N N . ARG A 1 292 ? 16.030 18.446 -9.919 1.00 91.62 292 ARG A N 1
ATOM 2335 C CA . ARG A 1 292 ? 17.218 17.945 -10.620 1.00 91.62 292 ARG A CA 1
ATOM 2336 C C . ARG A 1 292 ? 17.527 16.505 -10.220 1.00 91.62 292 ARG A C 1
ATOM 2338 O O . ARG A 1 292 ? 17.394 16.156 -9.050 1.00 91.62 292 ARG A O 1
ATOM 2345 N N . ALA A 1 293 ? 18.023 15.713 -11.165 1.00 93.62 293 ALA A N 1
ATOM 2346 C CA . ALA A 1 293 ? 18.556 14.375 -10.927 1.00 93.62 293 ALA A CA 1
ATOM 2347 C C . ALA A 1 293 ? 19.994 14.289 -11.454 1.00 93.62 293 ALA A C 1
ATOM 2349 O O . ALA A 1 293 ? 20.282 14.707 -12.576 1.00 93.62 293 ALA A O 1
ATOM 2350 N N . ARG A 1 294 ? 20.912 13.766 -10.635 1.00 94.94 294 ARG A N 1
ATOM 2351 C CA . ARG A 1 294 ? 22.309 13.521 -11.019 1.00 94.94 294 ARG A CA 1
ATOM 2352 C C . ARG A 1 294 ? 22.532 12.022 -11.083 1.00 94.94 294 ARG A C 1
ATOM 2354 O O . ARG A 1 294 ? 22.421 11.345 -10.065 1.00 94.94 294 ARG A O 1
ATOM 2361 N N . VAL A 1 295 ? 22.843 11.542 -12.276 1.00 95.56 295 VAL A N 1
ATOM 2362 C CA . VAL A 1 295 ? 22.990 10.124 -12.584 1.00 95.56 295 VAL A CA 1
ATOM 2363 C C . VAL A 1 295 ? 24.441 9.840 -12.943 1.00 95.56 295 VAL A C 1
ATOM 2365 O O . VAL A 1 295 ? 25.060 10.613 -13.677 1.00 95.56 295 VAL A O 1
ATOM 2368 N N . ARG A 1 296 ? 24.993 8.740 -12.434 1.00 95.00 296 ARG A N 1
ATOM 2369 C CA . ARG A 1 296 ? 26.355 8.281 -12.731 1.00 95.00 296 ARG A CA 1
ATOM 2370 C C . ARG A 1 296 ? 26.346 6.789 -13.046 1.00 95.00 296 ARG A C 1
ATOM 2372 O O . ARG A 1 296 ? 25.598 6.043 -12.437 1.00 95.00 296 ARG A O 1
ATOM 2379 N N . ALA A 1 297 ? 27.187 6.342 -13.971 1.00 93.25 297 ALA A N 1
ATOM 2380 C CA . ALA A 1 297 ? 27.410 4.915 -14.210 1.00 9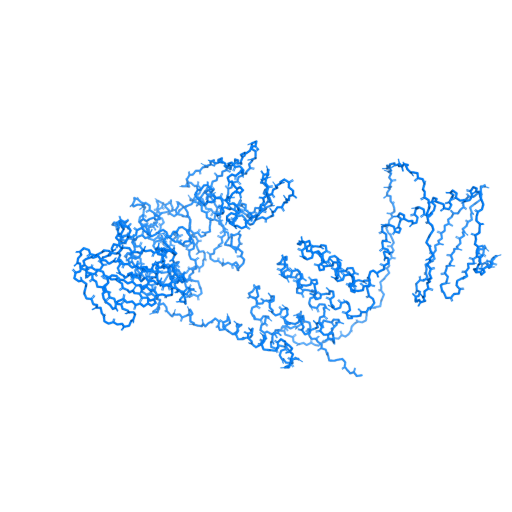3.25 297 ALA A CA 1
ATOM 2381 C C . ALA A 1 297 ? 28.917 4.654 -14.364 1.00 93.25 297 ALA A C 1
ATOM 2383 O O . ALA A 1 297 ? 29.500 5.037 -15.383 1.00 93.25 297 ALA A O 1
ATOM 2384 N N . PRO A 1 298 ? 29.582 4.065 -13.349 1.00 85.12 298 PRO A N 1
ATOM 2385 C CA . PRO A 1 298 ? 31.029 3.862 -13.366 1.00 85.12 298 PRO A CA 1
ATOM 2386 C C . PRO A 1 298 ? 31.530 3.001 -14.531 1.00 85.12 298 PRO A C 1
ATOM 2388 O O . PRO A 1 298 ? 32.596 3.313 -15.057 1.00 85.12 298 PRO A O 1
ATOM 2391 N N . GLY A 1 299 ? 30.771 1.985 -14.956 1.00 85.00 299 GLY A N 1
ATOM 2392 C CA . GLY A 1 299 ? 31.122 1.096 -16.073 1.00 85.00 299 GLY A CA 1
ATOM 2393 C C . GLY A 1 299 ? 30.940 1.701 -17.471 1.00 85.00 299 GLY A C 1
ATOM 2394 O O . GLY A 1 299 ? 31.359 1.096 -18.453 1.00 85.00 299 GLY A O 1
ATOM 2395 N N . GLY A 1 300 ? 30.349 2.897 -17.570 1.00 91.50 300 GLY A N 1
ATOM 2396 C CA . GLY A 1 300 ? 29.907 3.514 -18.824 1.00 91.50 300 GLY A CA 1
ATOM 2397 C C . GLY A 1 300 ? 28.405 3.792 -18.797 1.00 91.50 300 GLY A C 1
ATOM 2398 O O . GLY A 1 300 ? 27.645 3.075 -18.150 1.00 91.50 300 GLY A O 1
ATOM 2399 N N . LEU A 1 301 ? 27.967 4.865 -19.457 1.00 94.19 301 LEU A N 1
ATOM 2400 C CA . LEU A 1 301 ? 26.584 5.341 -19.402 1.00 94.19 301 LEU A CA 1
ATOM 2401 C C . LEU A 1 301 ? 25.983 5.399 -20.802 1.00 94.19 301 LEU A C 1
ATOM 2403 O O . LEU A 1 301 ? 26.613 5.905 -21.729 1.00 94.19 301 LEU A O 1
ATOM 2407 N N . GLN A 1 302 ? 24.747 4.931 -20.935 1.00 95.12 302 GLN A N 1
ATOM 2408 C CA . GLN A 1 302 ? 23.956 5.066 -22.147 1.00 95.12 302 GLN A CA 1
ATOM 2409 C C . GLN A 1 302 ? 22.662 5.822 -21.858 1.00 95.12 302 GLN A C 1
ATOM 2411 O O . GLN A 1 302 ? 22.080 5.690 -20.778 1.00 95.12 302 GLN A O 1
ATOM 2416 N N . VAL A 1 303 ? 22.208 6.597 -22.839 1.00 95.44 303 VAL A N 1
ATOM 2417 C CA . VAL A 1 303 ? 20.986 7.400 -22.772 1.00 95.44 303 VAL A CA 1
ATOM 2418 C C . VAL A 1 303 ? 20.132 7.187 -24.019 1.00 95.44 303 VAL A C 1
ATOM 2420 O O . VAL A 1 303 ? 20.661 6.898 -25.092 1.00 95.44 303 VAL A O 1
ATOM 2423 N N . ARG A 1 304 ? 18.812 7.336 -23.899 1.00 94.94 304 ARG A N 1
ATOM 2424 C CA . ARG A 1 304 ? 17.914 7.421 -25.056 1.00 94.94 304 ARG A CA 1
ATOM 2425 C C . ARG A 1 304 ? 16.618 8.164 -24.751 1.00 94.94 304 ARG A C 1
ATOM 2427 O O . ARG A 1 304 ? 16.201 8.282 -23.598 1.00 94.94 304 ARG A O 1
ATOM 2434 N N . ARG A 1 305 ? 15.929 8.557 -25.821 1.00 94.75 305 ARG A N 1
ATOM 2435 C CA . ARG A 1 305 ? 14.481 8.805 -25.808 1.00 94.75 305 ARG A CA 1
ATOM 2436 C C . ARG A 1 305 ? 13.727 7.466 -25.914 1.00 94.75 305 ARG A C 1
ATOM 2438 O O . ARG A 1 305 ? 14.284 6.511 -26.462 1.00 94.75 305 ARG A O 1
ATOM 2445 N N . PRO A 1 306 ? 12.487 7.357 -25.405 1.00 90.44 306 PRO A N 1
ATOM 2446 C CA . PRO A 1 306 ? 11.666 6.164 -25.600 1.00 90.44 306 PRO A CA 1
ATOM 2447 C C . PRO A 1 306 ? 11.579 5.787 -27.084 1.00 90.44 306 PRO A C 1
ATOM 2449 O O . PRO A 1 306 ? 11.403 6.661 -27.926 1.00 90.44 306 PRO A O 1
ATOM 2452 N N . GLY A 1 307 ? 11.753 4.502 -27.399 1.00 88.31 307 GLY A N 1
ATOM 2453 C CA . GLY A 1 307 ? 11.732 3.989 -28.777 1.00 88.31 307 GLY A CA 1
ATOM 2454 C C . GLY A 1 307 ? 13.012 4.218 -29.594 1.00 88.31 307 GLY A C 1
ATOM 2455 O O . GLY A 1 307 ? 13.193 3.555 -30.607 1.00 88.31 307 GLY A O 1
ATOM 2456 N N . ALA A 1 308 ? 13.932 5.081 -29.153 1.00 93.06 308 ALA A N 1
ATOM 2457 C CA . ALA A 1 308 ? 15.188 5.328 -29.861 1.00 93.06 308 ALA A CA 1
ATOM 2458 C C . ALA A 1 308 ? 16.286 4.301 -29.512 1.00 93.06 308 ALA A C 1
ATOM 2460 O O . ALA A 1 308 ? 16.232 3.604 -28.488 1.00 93.06 308 ALA A O 1
ATOM 2461 N N . ALA A 1 309 ? 17.327 4.252 -30.348 1.00 93.88 309 ALA A N 1
ATOM 2462 C CA . ALA A 1 309 ? 18.546 3.503 -30.066 1.00 93.88 309 ALA A CA 1
ATOM 2463 C C . ALA A 1 309 ? 19.297 4.081 -28.850 1.00 93.88 309 ALA A C 1
ATOM 2465 O O . ALA A 1 309 ? 19.248 5.282 -28.573 1.00 93.88 309 ALA A O 1
ATOM 2466 N N . TRP A 1 310 ? 19.998 3.214 -28.116 1.00 94.81 310 TRP A N 1
ATOM 2467 C CA . TRP A 1 310 ? 20.846 3.624 -26.997 1.00 94.81 310 TRP A CA 1
ATOM 2468 C C . TRP A 1 310 ? 22.091 4.351 -27.501 1.00 94.81 310 TRP A C 1
ATOM 2470 O O . TRP A 1 310 ? 22.837 3.815 -28.314 1.00 94.81 310 TRP A O 1
ATOM 2480 N N . GLN A 1 311 ? 22.343 5.543 -26.968 1.00 93.00 311 GLN A N 1
ATOM 2481 C CA . GLN A 1 311 ? 23.511 6.356 -27.293 1.00 93.00 311 GLN A CA 1
ATOM 2482 C C . GLN A 1 311 ? 24.507 6.304 -26.137 1.00 93.00 311 GLN A C 1
ATOM 2484 O O . GLN A 1 311 ? 24.139 6.556 -24.987 1.00 93.00 311 GLN A O 1
ATOM 2489 N N . ALA A 1 312 ? 25.766 5.971 -26.423 1.00 92.06 312 ALA A N 1
ATOM 2490 C CA . ALA A 1 312 ? 26.828 6.011 -25.426 1.00 92.06 312 ALA A CA 1
ATOM 2491 C C . ALA A 1 312 ? 27.179 7.460 -25.065 1.00 92.06 312 ALA A C 1
ATOM 2493 O O . ALA A 1 312 ? 27.322 8.323 -25.930 1.00 92.06 312 ALA A O 1
ATOM 2494 N N . VAL A 1 313 ? 27.347 7.727 -23.773 1.00 89.31 313 VAL A N 1
ATOM 2495 C CA . VAL A 1 313 ? 27.701 9.048 -23.257 1.00 89.31 313 VAL A CA 1
ATOM 2496 C C . VAL A 1 313 ? 29.182 9.044 -22.896 1.00 89.31 313 VAL A C 1
ATOM 2498 O O . VAL A 1 313 ? 29.599 8.298 -22.012 1.00 89.31 313 VAL A O 1
ATOM 2501 N N . LYS A 1 314 ? 29.980 9.916 -23.534 1.00 82.75 314 LYS A N 1
ATOM 2502 C CA . LYS A 1 314 ? 31.423 10.060 -23.231 1.00 82.75 314 LYS A CA 1
ATOM 2503 C C . LYS A 1 314 ? 31.672 10.323 -21.739 1.00 82.75 314 LYS A C 1
ATOM 2505 O O . LYS A 1 314 ? 32.618 9.813 -21.147 1.00 82.75 314 LYS A O 1
ATOM 2510 N N . LYS A 1 315 ? 30.801 11.121 -21.113 1.00 80.25 315 LYS A N 1
ATOM 2511 C CA . LYS A 1 315 ? 30.842 11.425 -19.678 1.00 80.25 315 LYS A CA 1
ATOM 2512 C C . LYS A 1 315 ? 30.098 10.345 -18.890 1.00 80.25 315 LYS A C 1
ATOM 2514 O O . LYS A 1 315 ? 28.919 10.101 -19.122 1.00 80.25 315 LYS A O 1
ATOM 2519 N N . ARG A 1 316 ? 30.732 9.798 -17.848 1.00 86.75 316 ARG A N 1
ATOM 2520 C CA . ARG A 1 316 ? 30.117 8.827 -16.912 1.00 86.75 316 ARG A CA 1
ATOM 2521 C C . ARG A 1 316 ? 29.056 9.437 -15.979 1.00 86.75 316 ARG A C 1
ATOM 2523 O O . ARG A 1 316 ? 28.631 8.785 -15.027 1.00 86.75 316 ARG A O 1
ATOM 2530 N N . ARG A 1 317 ? 28.663 10.698 -16.201 1.00 91.12 317 ARG A N 1
ATOM 2531 C CA . ARG A 1 317 ? 27.715 11.460 -15.380 1.00 91.12 317 ARG A CA 1
ATOM 2532 C C . ARG A 1 317 ? 26.803 12.314 -16.255 1.00 91.12 317 ARG A C 1
ATOM 2534 O O . ARG A 1 317 ? 27.285 13.039 -17.125 1.00 91.12 317 ARG A O 1
ATOM 2541 N N . VAL A 1 318 ? 25.511 12.293 -15.943 1.00 93.50 318 VAL A N 1
ATOM 2542 C CA . VAL A 1 318 ? 24.470 13.103 -16.586 1.00 93.50 318 VAL A CA 1
ATOM 2543 C C . VAL A 1 318 ? 23.667 13.842 -15.524 1.00 93.50 318 VAL A C 1
ATOM 2545 O O . VAL A 1 318 ? 23.359 13.305 -14.461 1.00 93.50 318 VAL A O 1
ATOM 2548 N N . THR A 1 319 ? 23.350 15.102 -15.803 1.00 94.06 319 THR A N 1
ATOM 2549 C CA . THR A 1 319 ? 22.441 15.918 -14.997 1.00 94.06 319 THR A CA 1
ATOM 2550 C C . THR A 1 319 ? 21.176 16.170 -15.795 1.00 94.06 319 THR A C 1
ATOM 2552 O O . THR A 1 319 ? 21.243 16.661 -16.917 1.00 94.06 319 THR A O 1
ATOM 2555 N N . LEU A 1 320 ? 20.038 15.855 -15.187 1.00 93.94 320 LEU A N 1
ATOM 2556 C CA . LEU A 1 320 ? 18.704 16.019 -15.752 1.00 93.94 320 LEU A CA 1
ATOM 2557 C C . LEU A 1 320 ? 17.966 17.075 -14.937 1.00 93.94 320 LEU A C 1
ATOM 2559 O O . LEU A 1 320 ? 18.084 17.112 -13.707 1.00 93.94 320 LEU A O 1
ATOM 2563 N N . ARG A 1 321 ? 17.214 17.934 -15.618 1.00 93.81 321 ARG A N 1
ATOM 2564 C CA . ARG A 1 321 ? 16.374 18.977 -15.019 1.00 93.81 321 ARG A CA 1
ATOM 2565 C C . ARG A 1 321 ? 15.016 18.973 -15.706 1.00 93.81 321 ARG A C 1
ATOM 2567 O O . ARG A 1 321 ? 14.928 18.617 -16.880 1.00 93.81 321 ARG A O 1
ATOM 2574 N N . ALA A 1 322 ? 13.976 19.360 -14.983 1.00 90.31 322 ALA A N 1
ATOM 2575 C CA . ALA A 1 322 ? 12.679 19.602 -15.596 1.00 90.31 322 ALA A CA 1
ATOM 2576 C C . ALA A 1 322 ? 12.618 21.026 -16.159 1.00 90.31 322 ALA A C 1
ATOM 2578 O O . ALA A 1 322 ? 13.052 21.975 -15.510 1.00 90.31 322 ALA A O 1
ATOM 2579 N N . ALA A 1 323 ? 12.058 21.157 -17.356 1.00 87.38 323 ALA A N 1
ATOM 2580 C CA . ALA A 1 323 ? 11.683 22.414 -17.984 1.00 87.38 323 ALA A CA 1
ATOM 2581 C C . ALA A 1 323 ? 10.242 22.256 -18.485 1.00 87.38 323 ALA A C 1
ATOM 2583 O O . ALA A 1 323 ? 9.991 21.547 -19.462 1.00 87.38 323 ALA A O 1
ATOM 2584 N N . ALA A 1 324 ? 9.286 22.849 -17.763 1.00 84.94 324 ALA A N 1
ATOM 2585 C CA . ALA A 1 324 ? 7.855 22.596 -17.948 1.00 84.94 324 ALA A CA 1
ATOM 2586 C C . ALA A 1 324 ? 7.534 21.081 -17.952 1.00 84.94 324 ALA A C 1
ATOM 2588 O O . ALA A 1 324 ? 7.806 20.387 -16.973 1.00 84.94 324 ALA A O 1
ATOM 2589 N N . SER A 1 325 ? 6.972 20.544 -19.033 1.00 85.75 325 SER A N 1
ATOM 2590 C CA . SER A 1 325 ? 6.640 19.118 -19.199 1.00 85.75 325 SER A CA 1
ATOM 2591 C C . SER A 1 325 ? 7.768 18.279 -19.820 1.00 85.75 325 SER A C 1
ATOM 2593 O O . SER A 1 325 ? 7.556 17.128 -20.201 1.00 85.75 325 SER A O 1
ATOM 2595 N N . ARG A 1 326 ? 8.977 18.836 -19.960 1.00 90.88 326 ARG A N 1
ATOM 2596 C CA . ARG A 1 326 ? 10.120 18.169 -20.595 1.00 90.88 326 ARG A CA 1
ATOM 2597 C C . ARG A 1 326 ? 11.260 17.965 -19.608 1.00 90.88 326 ARG A C 1
ATOM 2599 O O . ARG A 1 326 ? 11.466 18.734 -18.673 1.00 90.88 326 ARG A O 1
ATOM 2606 N N . VAL A 1 327 ? 12.034 16.924 -19.856 1.00 93.38 327 VAL A N 1
ATOM 2607 C CA . VAL A 1 327 ? 13.348 16.683 -19.279 1.00 93.38 327 VAL A CA 1
ATOM 2608 C C . VAL A 1 327 ? 14.388 17.263 -20.223 1.00 93.38 327 VAL A C 1
ATOM 2610 O O . VAL A 1 327 ? 14.389 16.960 -21.418 1.00 93.38 327 VAL A O 1
ATOM 2613 N N . VAL A 1 328 ? 15.285 18.067 -19.668 1.00 92.69 328 VAL A N 1
ATOM 2614 C CA . VAL A 1 328 ? 16.466 18.599 -20.346 1.00 92.69 328 VAL A CA 1
ATOM 2615 C C . VAL A 1 328 ? 17.692 17.999 -19.674 1.00 92.69 328 VAL A C 1
ATOM 2617 O O . VAL A 1 328 ? 17.781 17.962 -18.441 1.00 92.69 328 VAL A O 1
ATOM 2620 N N . SER A 1 329 ? 18.630 17.498 -20.473 1.00 92.00 329 SER A N 1
ATOM 2621 C CA . SER A 1 329 ? 19.898 16.963 -19.982 1.00 92.00 329 SER A CA 1
ATOM 2622 C C . SER A 1 329 ? 21.072 17.852 -20.393 1.00 92.00 329 SER A C 1
ATOM 2624 O O . SER A 1 329 ? 20.947 18.713 -21.255 1.00 92.00 329 SER A O 1
ATOM 2626 N N . ASN A 1 330 ? 22.235 17.636 -19.781 1.00 90.50 330 ASN A N 1
ATOM 2627 C CA . ASN A 1 330 ? 23.492 18.260 -20.203 1.00 90.50 330 ASN A CA 1
ATOM 2628 C C . ASN A 1 330 ? 24.169 17.542 -21.391 1.00 90.50 330 ASN A C 1
ATOM 2630 O O . ASN A 1 330 ? 25.354 17.770 -21.637 1.00 90.50 330 ASN A O 1
ATOM 2634 N N . ILE A 1 331 ? 23.459 16.634 -22.066 1.00 88.12 331 ILE A N 1
ATOM 2635 C CA . ILE A 1 331 ? 23.887 16.006 -23.317 1.00 88.12 331 ILE A CA 1
ATOM 2636 C C . ILE A 1 331 ? 23.202 16.763 -24.467 1.00 88.12 331 ILE A C 1
ATOM 2638 O O . ILE A 1 331 ? 21.979 16.930 -24.401 1.00 88.12 331 ILE A O 1
ATOM 2642 N N . PRO A 1 332 ? 23.948 17.200 -25.503 1.00 83.69 332 PRO A N 1
ATOM 2643 C CA . PRO A 1 332 ? 23.371 17.840 -26.686 1.00 83.69 332 PRO A CA 1
ATOM 2644 C C . PRO A 1 332 ? 22.208 17.028 -27.273 1.00 83.69 332 PRO A C 1
ATOM 2646 O O . PRO A 1 332 ? 22.262 15.799 -27.299 1.00 83.69 332 PRO A O 1
ATOM 2649 N N . ASP A 1 333 ? 21.137 17.717 -27.672 1.00 84.31 333 ASP A N 1
ATOM 2650 C CA . ASP A 1 333 ? 19.932 17.160 -28.316 1.00 84.31 333 ASP A CA 1
ATOM 2651 C C . ASP A 1 333 ? 19.172 16.067 -27.541 1.00 84.31 333 ASP A C 1
ATOM 2653 O O . ASP A 1 333 ? 18.216 15.464 -28.040 1.00 84.31 333 ASP A O 1
ATOM 2657 N N . MET A 1 334 ? 19.528 15.831 -26.277 1.00 90.62 334 MET A N 1
ATOM 2658 C CA . MET A 1 334 ? 18.898 14.828 -25.426 1.00 90.62 334 MET A CA 1
ATOM 2659 C C . MET A 1 334 ? 17.894 15.483 -24.474 1.00 90.62 334 MET A C 1
ATOM 2661 O O . MET A 1 334 ? 18.155 15.702 -23.284 1.00 90.62 334 MET A O 1
ATOM 2665 N N . GLN A 1 335 ? 16.725 15.791 -25.038 1.00 92.38 335 GLN A N 1
ATOM 2666 C CA . GLN A 1 335 ? 15.575 16.372 -24.349 1.00 92.38 335 GLN A CA 1
ATOM 2667 C C . GLN A 1 335 ? 14.254 15.745 -24.813 1.00 92.38 335 GLN A C 1
ATOM 2669 O O . GLN A 1 335 ? 14.121 15.292 -25.949 1.00 92.38 335 GLN A O 1
ATOM 2674 N N . GLY A 1 336 ? 13.240 15.742 -23.952 1.00 92.44 336 GLY A N 1
ATOM 2675 C CA . GLY A 1 336 ? 11.935 15.146 -24.256 1.00 92.44 336 GLY A CA 1
ATOM 2676 C C . GLY A 1 336 ? 11.098 14.938 -23.004 1.00 92.44 336 GLY A C 1
ATOM 2677 O O . GLY A 1 336 ? 11.566 15.201 -21.907 1.00 92.44 336 GLY A O 1
ATOM 2678 N N . GLN A 1 337 ? 9.864 14.457 -23.134 1.00 91.56 337 GLN A N 1
ATOM 2679 C CA . GLN A 1 337 ? 9.001 14.209 -21.969 1.00 91.56 337 GLN A CA 1
ATOM 2680 C C . GLN A 1 337 ? 9.571 13.131 -21.029 1.00 91.56 337 GLN A C 1
ATOM 2682 O O . GLN A 1 337 ? 9.394 13.193 -19.813 1.00 91.56 337 GLN A O 1
ATOM 2687 N N . ARG A 1 338 ? 10.292 12.155 -21.594 1.00 95.00 338 ARG A N 1
ATOM 2688 C CA . ARG A 1 338 ? 10.964 11.075 -20.871 1.00 95.00 338 ARG A CA 1
ATOM 2689 C C . ARG A 1 338 ? 12.356 10.843 -21.447 1.00 95.00 338 ARG A C 1
ATOM 2691 O O . ARG A 1 338 ? 12.517 10.820 -22.665 1.00 95.00 338 ARG A O 1
ATOM 2698 N N . ILE A 1 339 ? 13.330 10.624 -20.570 1.00 96.31 339 ILE A N 1
ATOM 2699 C CA . ILE A 1 339 ? 14.696 10.215 -20.914 1.00 96.31 339 ILE A CA 1
ATOM 2700 C C . ILE A 1 339 ? 15.031 8.948 -20.129 1.00 96.31 339 ILE A C 1
ATOM 2702 O O . ILE A 1 339 ? 14.773 8.877 -18.927 1.00 96.31 339 ILE A O 1
ATOM 2706 N N . GLU A 1 340 ? 15.588 7.948 -20.807 1.00 96.56 340 GLU A N 1
ATOM 2707 C CA . GLU A 1 340 ? 16.015 6.689 -20.198 1.00 96.56 340 GLU A CA 1
ATOM 2708 C C . GLU A 1 340 ? 17.538 6.624 -20.098 1.00 96.56 340 GLU A C 1
ATOM 2710 O O . GLU A 1 340 ? 18.236 6.983 -21.045 1.00 96.56 340 GLU A O 1
ATOM 2715 N N . LEU A 1 341 ? 18.052 6.140 -18.967 1.00 96.56 341 LEU A N 1
ATOM 2716 C CA . LEU A 1 341 ? 19.478 5.999 -18.691 1.00 96.56 341 LEU A CA 1
ATOM 2717 C C . LEU A 1 341 ? 19.779 4.597 -18.168 1.00 96.56 341 LEU A C 1
ATOM 2719 O O . LEU A 1 341 ? 19.048 4.087 -17.319 1.00 96.56 341 LEU A O 1
ATOM 2723 N N . LYS A 1 342 ? 20.875 3.989 -18.623 1.00 95.81 342 LYS A N 1
ATOM 2724 C CA . LYS A 1 342 ? 21.383 2.723 -18.072 1.00 95.81 342 LYS A CA 1
ATOM 2725 C C . LYS A 1 342 ? 22.907 2.700 -18.045 1.00 95.81 342 LYS A C 1
ATOM 2727 O O . LYS A 1 342 ? 23.550 3.338 -18.880 1.00 95.81 342 LYS A O 1
ATOM 2732 N N . GLY A 1 343 ? 23.472 1.954 -17.102 1.00 95.38 343 GLY A N 1
ATOM 2733 C CA . GLY A 1 343 ? 24.887 1.592 -17.149 1.00 95.38 343 GLY A CA 1
ATOM 2734 C C . GLY A 1 343 ? 25.140 0.516 -18.201 1.00 95.38 343 GLY A C 1
ATOM 2735 O O . GLY A 1 343 ? 24.283 -0.341 -18.423 1.00 95.38 343 GLY A O 1
ATOM 2736 N N . THR A 1 344 ? 26.307 0.539 -18.837 1.00 91.88 344 THR A N 1
ATOM 2737 C CA . THR A 1 344 ? 26.758 -0.516 -19.767 1.00 91.88 344 THR A CA 1
ATOM 2738 C C . THR A 1 344 ? 26.939 -1.865 -19.066 1.00 91.88 344 THR A C 1
ATOM 2740 O O . THR A 1 344 ? 26.662 -2.901 -19.657 1.00 91.88 344 THR A O 1
ATOM 2743 N N . ASP A 1 345 ? 27.312 -1.849 -17.786 1.00 90.06 345 ASP A N 1
ATOM 2744 C CA . ASP A 1 345 ? 27.398 -3.010 -16.887 1.00 90.06 345 ASP A CA 1
ATOM 2745 C C . ASP A 1 345 ? 26.064 -3.328 -16.174 1.00 90.06 345 ASP A C 1
ATOM 2747 O O . ASP A 1 345 ? 26.008 -4.146 -15.253 1.00 90.06 345 ASP A O 1
ATOM 2751 N N . GLY A 1 346 ? 24.978 -2.646 -16.559 1.00 89.00 346 GLY A N 1
ATOM 2752 C CA . GLY A 1 346 ? 23.653 -2.780 -15.953 1.00 89.00 346 GLY A CA 1
ATOM 2753 C C . GLY A 1 346 ? 23.492 -2.105 -14.586 1.00 89.00 346 GLY A C 1
ATOM 2754 O O . GLY A 1 346 ? 22.443 -2.285 -13.956 1.00 89.00 346 GLY A O 1
ATOM 2755 N N . ARG A 1 347 ? 24.488 -1.336 -14.116 1.00 93.56 347 ARG A N 1
ATOM 2756 C CA . ARG A 1 347 ? 24.469 -0.647 -12.818 1.00 93.56 347 ARG A CA 1
ATOM 2757 C C . ARG A 1 347 ? 24.438 0.868 -12.994 1.00 93.56 347 ARG A C 1
ATOM 2759 O O . ARG A 1 347 ? 25.171 1.441 -13.794 1.00 93.56 347 ARG A O 1
ATOM 2766 N N . ILE A 1 348 ? 23.600 1.541 -12.214 1.00 95.44 348 ILE A N 1
ATOM 2767 C CA . ILE A 1 348 ? 23.405 2.986 -12.325 1.00 95.44 348 ILE A CA 1
ATOM 2768 C C . ILE A 1 348 ? 23.216 3.632 -10.957 1.00 95.44 348 ILE A C 1
ATOM 2770 O O . ILE A 1 348 ? 22.484 3.135 -10.109 1.00 95.44 348 ILE A O 1
ATOM 2774 N N . GLU A 1 349 ? 23.908 4.738 -10.731 1.00 95.50 349 GLU A N 1
ATOM 2775 C CA . GLU A 1 349 ? 23.916 5.492 -9.485 1.00 95.50 349 GLU A CA 1
ATOM 2776 C C . GLU A 1 349 ? 23.017 6.724 -9.605 1.00 95.50 349 GLU A C 1
ATOM 2778 O O . GLU A 1 349 ? 23.127 7.492 -10.567 1.00 95.50 349 GLU A O 1
ATOM 2783 N N . ILE A 1 350 ? 22.178 6.961 -8.600 1.00 94.50 350 ILE A N 1
ATOM 2784 C CA . ILE A 1 350 ? 21.469 8.228 -8.415 1.00 94.50 350 ILE A CA 1
ATOM 2785 C C . ILE A 1 350 ? 21.390 8.555 -6.924 1.00 94.50 350 ILE A C 1
ATOM 2787 O O . ILE A 1 350 ? 21.081 7.693 -6.101 1.00 94.50 350 ILE A O 1
ATOM 2791 N N . SER A 1 351 ? 21.692 9.807 -6.573 1.00 86.94 351 SER A N 1
ATOM 2792 C CA . SER A 1 351 ? 21.688 10.296 -5.184 1.00 86.94 351 SER A CA 1
ATOM 2793 C C . SER A 1 351 ? 22.513 9.419 -4.223 1.00 86.94 351 SER A C 1
ATOM 2795 O O . SER A 1 351 ? 22.076 9.130 -3.112 1.00 86.94 351 SER A O 1
ATOM 2797 N N . GLY A 1 352 ? 23.687 8.954 -4.670 1.00 88.44 352 GLY A N 1
ATOM 2798 C CA . GLY A 1 352 ? 24.611 8.140 -3.870 1.00 88.44 352 GLY A CA 1
ATOM 2799 C C . GLY A 1 352 ? 24.198 6.676 -3.682 1.00 88.44 352 GLY A C 1
ATOM 2800 O O . GLY A 1 352 ? 24.832 5.962 -2.911 1.00 88.44 352 GLY A O 1
ATOM 2801 N N . ARG A 1 353 ? 23.143 6.207 -4.361 1.00 91.19 353 ARG A N 1
ATOM 2802 C CA . ARG A 1 353 ? 22.685 4.811 -4.299 1.00 91.19 353 ARG A CA 1
ATOM 2803 C C . ARG A 1 353 ? 22.778 4.143 -5.663 1.00 91.19 353 ARG A C 1
ATOM 2805 O O . ARG A 1 353 ? 22.384 4.729 -6.670 1.00 91.19 353 ARG A O 1
ATOM 2812 N N . MET A 1 354 ? 23.273 2.907 -5.670 1.00 94.50 354 MET A N 1
ATOM 2813 C CA . MET A 1 354 ? 23.397 2.064 -6.860 1.00 94.50 354 MET A CA 1
ATOM 2814 C C . MET A 1 354 ? 22.130 1.234 -7.088 1.00 94.50 354 MET A C 1
ATOM 2816 O O . MET A 1 354 ? 21.630 0.584 -6.171 1.00 94.50 354 MET A O 1
ATOM 2820 N N . TYR A 1 355 ? 21.664 1.195 -8.330 1.00 95.19 355 TYR A N 1
ATOM 2821 C CA . TYR A 1 355 ? 20.482 0.469 -8.788 1.00 95.19 355 TYR A CA 1
ATOM 2822 C C . TYR A 1 355 ? 20.808 -0.381 -10.017 1.00 95.19 355 TYR A C 1
ATOM 2824 O O . TYR A 1 355 ? 21.774 -0.117 -10.736 1.00 95.19 355 TYR A O 1
ATOM 2832 N N . ARG A 1 356 ? 19.987 -1.407 -10.259 1.00 94.62 356 ARG A N 1
ATOM 2833 C CA . ARG A 1 356 ? 20.021 -2.216 -11.485 1.00 94.62 356 ARG A CA 1
ATOM 2834 C C . ARG A 1 356 ? 19.055 -1.657 -12.522 1.00 94.62 356 ARG A C 1
ATOM 2836 O O . ARG A 1 356 ? 18.078 -0.993 -12.179 1.00 94.62 356 ARG A O 1
ATOM 2843 N N . GLY A 1 357 ? 19.283 -2.010 -13.781 1.00 95.00 357 GLY A N 1
ATOM 2844 C CA . GLY A 1 357 ? 18.332 -1.762 -14.861 1.00 95.00 357 GLY A CA 1
ATOM 2845 C C . GLY A 1 357 ? 18.392 -0.332 -15.392 1.00 95.00 357 GLY A C 1
ATOM 2846 O O . GLY A 1 357 ? 19.469 0.224 -15.601 1.00 95.00 357 GLY A O 1
ATOM 2847 N N . VAL A 1 358 ? 17.222 0.235 -15.668 1.00 96.31 358 VAL A N 1
ATOM 2848 C CA . VAL A 1 358 ? 17.056 1.511 -16.369 1.00 96.31 358 VAL A CA 1
ATOM 2849 C C . VAL A 1 358 ? 16.450 2.544 -15.423 1.00 96.31 358 VAL A C 1
ATOM 2851 O O . VAL A 1 358 ? 15.484 2.256 -14.717 1.00 96.31 358 VAL A O 1
ATOM 2854 N N . LEU A 1 359 ? 16.978 3.765 -15.426 1.00 97.06 359 LEU A N 1
ATOM 2855 C CA . LEU A 1 359 ? 16.308 4.928 -14.847 1.00 97.06 359 LEU A CA 1
ATOM 2856 C C . LEU A 1 359 ? 15.520 5.650 -15.938 1.00 97.06 359 LEU A C 1
ATOM 2858 O O . LEU A 1 359 ? 16.067 5.986 -16.983 1.00 97.06 359 LEU A O 1
ATOM 2862 N N . GLN A 1 360 ? 14.245 5.904 -15.684 1.00 96.31 360 GLN A N 1
ATOM 2863 C CA . GLN A 1 360 ? 13.364 6.730 -16.495 1.00 96.31 360 GLN A CA 1
ATOM 2864 C C . GLN A 1 360 ? 13.136 8.042 -15.748 1.00 96.31 360 GLN A C 1
ATOM 2866 O O . GLN A 1 360 ? 12.549 8.061 -14.667 1.00 96.31 360 GLN A O 1
ATOM 2871 N N . CYS A 1 361 ? 13.607 9.144 -16.315 1.00 96.06 361 CYS A N 1
ATOM 2872 C CA . CYS A 1 361 ? 13.322 10.480 -15.808 1.00 96.06 361 CYS A CA 1
ATOM 2873 C C . CYS A 1 361 ? 12.197 11.085 -16.641 1.00 96.06 361 CYS A C 1
ATOM 2875 O O . CYS A 1 361 ? 12.282 11.088 -17.869 1.00 96.06 361 CYS A O 1
ATOM 2877 N N . ILE A 1 362 ? 11.147 11.561 -15.976 1.00 94.75 362 ILE A N 1
ATOM 2878 C CA . ILE A 1 362 ? 9.909 12.050 -16.589 1.00 94.75 362 ILE A CA 1
ATOM 2879 C C . ILE A 1 362 ? 9.682 13.488 -16.125 1.00 94.75 362 ILE A C 1
ATOM 2881 O O . ILE A 1 362 ? 9.759 13.766 -14.928 1.00 94.75 362 ILE A O 1
ATOM 2885 N N . GLY A 1 363 ? 9.444 14.398 -17.069 1.00 90.88 363 GLY A N 1
ATOM 2886 C CA . GLY A 1 363 ? 9.150 15.801 -16.785 1.00 90.88 363 GLY A CA 1
ATOM 2887 C C . GLY A 1 363 ? 7.653 16.022 -16.589 1.00 90.88 363 GLY A C 1
ATOM 2888 O O . GLY A 1 363 ? 6.869 15.733 -17.490 1.00 90.88 363 GLY A O 1
ATOM 2889 N N . THR A 1 364 ? 7.265 16.576 -15.441 1.00 82.06 364 THR A N 1
ATOM 2890 C CA . THR A 1 364 ? 5.867 16.866 -15.096 1.00 82.06 364 THR A CA 1
ATOM 2891 C C . THR A 1 364 ? 5.788 18.207 -14.370 1.00 82.06 364 THR A C 1
ATOM 2893 O O . THR A 1 364 ? 6.323 18.346 -13.272 1.00 82.06 364 THR A O 1
ATOM 2896 N N . GLY A 1 365 ? 5.130 19.210 -14.964 1.00 81.62 365 GLY A N 1
ATOM 2897 C CA . GLY A 1 365 ? 4.825 20.482 -14.287 1.00 81.62 365 GLY A CA 1
ATOM 2898 C C . GLY A 1 365 ? 6.042 21.216 -13.703 1.00 81.62 365 GLY A C 1
ATOM 2899 O O . GLY A 1 365 ? 5.978 21.735 -12.594 1.00 81.62 365 GLY A O 1
ATOM 2900 N N . GLY A 1 366 ? 7.181 21.205 -14.400 1.00 85.19 366 GLY A N 1
ATOM 2901 C CA . GLY A 1 366 ? 8.428 21.830 -13.946 1.00 85.19 366 GLY A CA 1
ATOM 2902 C C . GLY A 1 366 ? 9.201 21.018 -12.901 1.00 85.19 366 GLY A C 1
ATOM 2903 O O . GLY A 1 366 ? 10.194 21.503 -12.361 1.00 85.19 366 GLY A O 1
ATOM 2904 N N . ARG A 1 367 ? 8.788 19.777 -12.622 1.00 91.31 367 ARG A N 1
ATOM 2905 C CA . ARG A 1 367 ? 9.476 18.843 -11.721 1.00 91.31 367 ARG A CA 1
ATOM 2906 C C . ARG A 1 367 ? 9.784 17.517 -12.415 1.00 91.31 367 ARG A C 1
ATOM 2908 O O . ARG A 1 367 ? 9.213 17.192 -13.453 1.00 91.31 367 ARG A O 1
ATOM 2915 N N . LEU A 1 368 ? 10.723 16.760 -11.852 1.00 92.06 368 LEU A N 1
ATOM 2916 C CA . LEU A 1 368 ? 11.089 15.426 -12.314 1.00 92.06 368 LEU A CA 1
ATOM 2917 C C . LEU A 1 368 ? 10.493 14.353 -11.410 1.00 92.06 368 LEU A C 1
ATOM 2919 O O . LEU A 1 368 ? 10.641 14.394 -10.187 1.00 92.06 368 LEU A O 1
ATOM 2923 N N . GLN A 1 369 ? 9.930 13.339 -12.052 1.00 93.44 369 GLN A N 1
ATOM 2924 C CA . GLN A 1 369 ? 9.723 12.023 -11.473 1.00 93.44 369 GLN A CA 1
ATOM 2925 C C . GLN A 1 369 ? 10.849 11.102 -11.956 1.00 93.44 369 GLN A C 1
ATOM 2927 O O . GLN A 1 369 ? 11.227 11.133 -13.132 1.00 93.44 369 GLN A O 1
ATOM 2932 N N . VAL A 1 370 ? 11.402 10.284 -11.061 1.00 95.62 370 VAL A N 1
ATOM 2933 C CA . VAL A 1 370 ? 12.425 9.292 -11.410 1.00 95.62 370 VAL A CA 1
ATOM 2934 C C . VAL A 1 370 ? 11.918 7.901 -11.074 1.00 95.62 370 VAL A C 1
ATOM 2936 O O . VAL A 1 370 ? 11.635 7.596 -9.915 1.00 95.62 370 VAL A O 1
ATOM 2939 N N . VAL A 1 371 ? 11.847 7.056 -12.096 1.00 96.38 371 VAL A N 1
ATOM 2940 C CA . VAL A 1 371 ? 11.343 5.687 -12.020 1.00 96.38 371 VAL A CA 1
ATOM 2941 C C . VAL A 1 371 ? 12.461 4.718 -12.392 1.00 96.38 371 VAL A C 1
ATOM 2943 O O . VAL A 1 371 ? 13.100 4.867 -13.427 1.00 96.38 371 VAL A O 1
ATOM 2946 N N . ASN A 1 372 ? 12.723 3.718 -11.559 1.00 97.12 372 ASN A N 1
ATOM 2947 C CA . ASN A 1 372 ? 13.647 2.634 -11.858 1.00 97.12 372 ASN A CA 1
ATOM 2948 C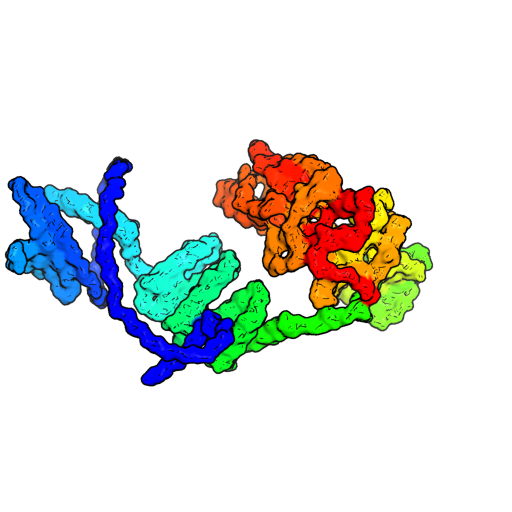 C . ASN A 1 372 ? 12.878 1.442 -12.431 1.00 97.12 372 ASN A C 1
ATOM 2950 O O . ASN A 1 372 ? 12.060 0.849 -11.737 1.00 97.12 372 ASN A O 1
ATOM 2954 N N . ARG A 1 373 ? 13.154 1.093 -13.688 1.00 96.38 373 ARG A N 1
ATOM 2955 C CA . ARG A 1 373 ? 12.635 -0.105 -14.349 1.00 96.38 373 ARG A CA 1
ATOM 2956 C C . ARG A 1 373 ? 13.691 -1.207 -14.360 1.00 96.38 373 ARG A C 1
ATOM 2958 O O . ARG A 1 373 ? 14.789 -1.002 -14.881 1.00 96.38 373 ARG A O 1
ATOM 2965 N N . LEU A 1 374 ? 13.360 -2.370 -13.815 1.00 96.12 374 LEU A N 1
ATOM 2966 C CA . LEU A 1 374 ? 14.263 -3.517 -13.681 1.00 96.12 374 LEU A CA 1
ATOM 2967 C C . LEU A 1 374 ? 13.488 -4.837 -13.656 1.00 96.12 374 LEU A C 1
ATOM 2969 O O . LEU A 1 374 ? 12.273 -4.823 -13.490 1.00 96.12 374 LEU A O 1
ATOM 2973 N N . SER A 1 375 ? 14.180 -5.974 -13.796 1.00 95.19 375 SER A N 1
ATOM 2974 C CA . SER A 1 375 ? 13.515 -7.274 -13.675 1.00 95.19 375 SER A CA 1
ATOM 2975 C C . SER A 1 375 ? 12.961 -7.480 -12.270 1.00 95.19 375 SER A C 1
ATOM 2977 O O . SER A 1 375 ? 13.588 -7.087 -11.280 1.00 95.19 375 SER A O 1
ATOM 2979 N N . LEU A 1 376 ? 11.805 -8.135 -12.186 1.00 94.81 376 LEU A N 1
ATOM 2980 C CA . LEU A 1 376 ? 11.106 -8.336 -10.922 1.00 94.81 376 LEU A CA 1
ATOM 2981 C C . LEU A 1 376 ? 11.975 -9.075 -9.890 1.00 94.81 376 LEU A C 1
ATOM 2983 O O . LEU A 1 376 ? 12.039 -8.679 -8.732 1.00 94.81 376 LEU A O 1
ATOM 2987 N N . GLU A 1 377 ? 12.728 -10.086 -10.320 1.00 94.50 377 GLU A N 1
ATOM 2988 C CA . GLU A 1 377 ? 13.643 -10.829 -9.444 1.00 94.50 377 GLU A CA 1
ATOM 2989 C C . GLU A 1 377 ? 14.769 -9.939 -8.886 1.00 94.50 377 GLU A C 1
ATOM 2991 O O . GLU A 1 377 ? 15.089 -9.994 -7.700 1.00 94.50 377 GLU A O 1
ATOM 2996 N N . SER A 1 378 ? 15.334 -9.050 -9.713 1.00 94.62 378 SER A N 1
ATOM 2997 C CA . SER A 1 378 ? 16.375 -8.116 -9.260 1.00 94.62 378 SER A CA 1
ATOM 2998 C C . SER A 1 378 ? 15.839 -7.080 -8.276 1.00 94.62 378 SER A C 1
ATOM 3000 O O . SER A 1 378 ? 16.542 -6.691 -7.346 1.00 94.62 378 SER A O 1
ATOM 3002 N N . TYR A 1 379 ? 14.594 -6.643 -8.468 1.00 96.06 379 TYR A N 1
ATOM 3003 C CA . TYR A 1 379 ? 13.901 -5.783 -7.516 1.00 96.06 379 TYR A CA 1
ATOM 3004 C C . TYR A 1 379 ? 13.743 -6.466 -6.154 1.00 96.06 379 TYR A C 1
ATOM 3006 O O . TYR A 1 379 ? 14.070 -5.874 -5.121 1.00 96.06 379 TYR A O 1
ATOM 3014 N N . LEU A 1 380 ? 13.331 -7.736 -6.151 1.00 96.00 380 LEU A N 1
ATOM 3015 C CA . LEU A 1 380 ? 13.107 -8.491 -4.922 1.00 96.00 380 LEU A CA 1
ATOM 3016 C C . LEU A 1 380 ? 14.382 -8.694 -4.101 1.00 96.00 380 LEU A C 1
ATOM 3018 O O . LEU A 1 380 ? 14.301 -8.681 -2.877 1.00 96.00 380 LEU A O 1
ATOM 3022 N N . TYR A 1 381 ? 15.565 -8.783 -4.716 1.00 95.25 381 TYR A N 1
ATOM 3023 C CA . TYR A 1 381 ? 16.817 -8.822 -3.947 1.00 95.25 381 TYR A CA 1
ATOM 3024 C C . TYR A 1 381 ? 16.969 -7.613 -3.014 1.00 95.25 381 TYR A C 1
ATOM 3026 O O . TYR A 1 381 ? 17.419 -7.767 -1.881 1.00 95.25 381 TYR A O 1
ATOM 3034 N N . GLY A 1 382 ? 16.576 -6.423 -3.480 1.00 93.31 382 GLY A N 1
ATOM 3035 C CA . GLY A 1 382 ? 16.606 -5.204 -2.674 1.00 93.31 382 GLY A CA 1
ATOM 3036 C C . GLY A 1 382 ? 15.459 -5.129 -1.666 1.00 93.31 382 GLY A C 1
ATOM 3037 O O . GLY A 1 382 ? 15.660 -4.637 -0.556 1.00 93.31 382 GLY A O 1
ATOM 3038 N N . VAL A 1 383 ? 14.272 -5.633 -2.026 1.00 93.62 383 VAL A N 1
ATOM 3039 C CA . VAL A 1 383 ? 13.100 -5.633 -1.134 1.00 93.62 383 VAL A CA 1
ATOM 3040 C C . VAL A 1 383 ? 13.303 -6.556 0.057 1.00 93.62 383 VAL A C 1
ATOM 3042 O O . VAL A 1 383 ? 13.211 -6.111 1.195 1.00 93.62 383 VAL A O 1
ATOM 3045 N N . ILE A 1 384 ? 13.637 -7.825 -0.179 1.00 94.19 384 ILE A N 1
ATOM 3046 C CA . ILE A 1 384 ? 13.747 -8.816 0.902 1.00 94.19 384 ILE A CA 1
ATOM 3047 C C . ILE A 1 384 ? 14.835 -8.425 1.895 1.00 94.19 384 ILE A C 1
ATOM 3049 O O . ILE A 1 384 ? 14.612 -8.488 3.099 1.00 94.19 384 ILE A O 1
ATOM 3053 N N . SER A 1 385 ? 15.962 -7.921 1.400 1.00 90.56 385 SER A N 1
ATOM 3054 C CA . SER A 1 385 ? 17.026 -7.385 2.245 1.00 90.56 385 SER A CA 1
ATOM 3055 C C . SER A 1 385 ? 16.629 -6.173 3.091 1.00 90.56 385 SER A C 1
ATOM 3057 O O . SER A 1 385 ? 17.235 -5.935 4.133 1.00 90.56 385 SER A O 1
ATOM 3059 N N . SER A 1 386 ? 15.682 -5.363 2.615 1.00 87.00 386 SER A N 1
ATOM 3060 C CA . SER A 1 386 ? 15.243 -4.149 3.311 1.00 87.00 386 SER A CA 1
ATOM 3061 C C . SER A 1 386 ? 14.089 -4.418 4.279 1.00 87.00 386 SER A C 1
ATOM 3063 O O . SER A 1 386 ? 13.879 -3.634 5.202 1.00 87.00 386 SER A O 1
ATOM 3065 N N . GLU A 1 387 ? 13.346 -5.505 4.062 1.00 85.00 387 GLU A N 1
ATOM 3066 C CA . GLU A 1 387 ? 12.169 -5.896 4.844 1.00 85.00 387 GLU A CA 1
ATOM 3067 C C . GLU A 1 387 ? 12.496 -6.923 5.937 1.00 85.00 387 GLU A C 1
ATOM 3069 O O . GLU A 1 387 ? 11.918 -6.865 7.020 1.00 85.00 387 GLU A O 1
ATOM 3074 N N . MET A 1 388 ? 13.422 -7.858 5.687 1.00 90.75 388 MET A N 1
ATOM 3075 C CA . MET A 1 388 ? 13.772 -8.925 6.629 1.00 90.75 388 MET A CA 1
ATOM 3076 C C . MET A 1 388 ? 15.280 -8.987 6.917 1.00 90.75 388 MET A C 1
ATOM 3078 O O . MET A 1 388 ? 16.095 -8.912 5.994 1.00 90.75 388 MET A O 1
ATOM 3082 N N . PRO A 1 389 ? 15.687 -9.189 8.185 1.00 92.31 389 PRO A N 1
ATOM 3083 C CA . PRO A 1 389 ? 17.083 -9.426 8.532 1.00 92.31 389 PRO A CA 1
ATOM 3084 C C . PRO A 1 389 ? 17.672 -10.658 7.834 1.00 92.31 389 PRO A C 1
ATOM 3086 O O . PRO A 1 389 ? 17.063 -11.723 7.778 1.00 92.31 389 PRO A O 1
ATOM 3089 N N . ARG A 1 390 ? 18.924 -10.538 7.378 1.00 91.00 390 ARG A N 1
ATOM 3090 C CA . ARG A 1 390 ? 19.653 -11.603 6.660 1.00 91.00 390 ARG A CA 1
ATOM 3091 C C . ARG A 1 390 ? 19.858 -12.900 7.450 1.00 91.00 390 ARG A C 1
ATOM 3093 O O . ARG A 1 390 ? 20.187 -13.915 6.853 1.00 91.00 390 ARG A O 1
ATOM 3100 N N . THR A 1 391 ? 19.742 -12.837 8.776 1.00 93.56 391 THR A N 1
ATOM 3101 C CA . THR A 1 391 ? 19.915 -13.966 9.701 1.00 93.56 391 THR A CA 1
ATOM 3102 C C . THR A 1 391 ? 18.625 -14.746 9.932 1.00 93.56 391 THR A C 1
ATOM 3104 O O . THR A 1 391 ? 18.640 -15.742 10.647 1.00 93.56 391 THR A O 1
ATOM 3107 N N . TRP A 1 392 ? 17.498 -14.293 9.376 1.00 96.00 392 TRP A N 1
ATOM 3108 C CA . TRP A 1 392 ? 16.225 -14.977 9.555 1.00 96.00 392 TRP A CA 1
ATOM 3109 C C . TRP A 1 392 ? 16.175 -16.305 8.787 1.00 96.00 392 TRP A C 1
ATOM 3111 O O . TRP A 1 392 ? 16.836 -16.445 7.753 1.00 96.00 392 TRP A O 1
ATOM 3121 N N . PRO A 1 393 ? 15.370 -17.274 9.263 1.00 97.50 393 PRO A N 1
ATOM 3122 C CA . PRO A 1 393 ? 15.254 -18.579 8.631 1.00 97.50 393 PRO A CA 1
ATOM 3123 C C . PRO A 1 393 ? 14.875 -18.489 7.153 1.00 97.50 393 PRO A C 1
ATOM 3125 O O . PRO A 1 393 ? 14.036 -17.679 6.745 1.00 97.50 393 PRO A O 1
ATOM 3128 N N . VAL A 1 394 ? 15.432 -19.394 6.348 1.00 96.62 394 VAL A N 1
ATOM 3129 C CA . VAL A 1 394 ? 15.230 -19.390 4.894 1.00 96.62 394 VAL A CA 1
ATOM 3130 C C . VAL A 1 394 ? 13.755 -19.487 4.495 1.00 96.62 394 VAL A C 1
ATOM 3132 O O . VAL A 1 394 ? 13.350 -18.847 3.527 1.00 96.62 394 VAL A O 1
ATOM 3135 N N . HIS A 1 395 ? 12.926 -20.232 5.233 1.00 98.19 395 HIS A N 1
ATOM 3136 C CA . HIS A 1 395 ? 11.499 -20.350 4.924 1.00 98.19 395 HIS A CA 1
ATOM 3137 C C . HIS A 1 395 ? 10.722 -19.051 5.174 1.00 98.19 395 HIS A C 1
ATOM 3139 O O . HIS A 1 395 ? 9.833 -18.735 4.384 1.00 98.19 395 HIS A O 1
ATOM 3145 N N . ALA A 1 396 ? 11.115 -18.240 6.161 1.00 98.19 396 ALA A N 1
ATOM 3146 C CA . ALA A 1 396 ? 10.550 -16.905 6.355 1.00 98.19 396 ALA A CA 1
ATOM 3147 C C . ALA A 1 396 ? 10.939 -15.967 5.199 1.00 98.19 396 ALA A C 1
ATOM 3149 O O . ALA A 1 396 ? 10.079 -15.294 4.630 1.00 98.19 396 ALA A O 1
ATOM 3150 N N . LEU A 1 397 ? 12.211 -15.996 4.775 1.00 98.25 397 LEU A N 1
ATOM 3151 C CA . LEU A 1 397 ? 12.689 -15.218 3.625 1.00 98.25 397 LEU A CA 1
ATOM 3152 C C . LEU A 1 397 ? 12.006 -15.643 2.313 1.00 98.25 397 LEU A C 1
ATOM 3154 O O . LEU A 1 397 ? 11.641 -14.791 1.506 1.00 98.25 397 LEU A O 1
ATOM 3158 N N . LYS A 1 398 ? 11.795 -16.950 2.099 1.00 98.56 398 LYS A N 1
ATOM 3159 C CA . LYS A 1 398 ? 11.061 -17.492 0.940 1.00 98.56 398 LYS A CA 1
ATOM 3160 C C . LYS A 1 398 ? 9.589 -17.071 0.955 1.00 98.56 398 LYS A C 1
ATOM 3162 O O . LYS A 1 398 ? 9.077 -16.647 -0.078 1.00 98.56 398 LYS A O 1
ATOM 3167 N N . ALA A 1 399 ? 8.921 -17.126 2.110 1.00 98.62 399 ALA A N 1
ATOM 3168 C CA . ALA A 1 399 ? 7.537 -16.668 2.242 1.00 98.62 399 ALA A CA 1
ATOM 3169 C C . ALA A 1 399 ? 7.427 -15.170 1.915 1.00 98.62 399 ALA A C 1
ATOM 3171 O O . ALA A 1 399 ? 6.577 -14.759 1.125 1.00 98.62 399 ALA A O 1
ATOM 3172 N N . GLN A 1 400 ? 8.354 -14.357 2.429 1.00 98.25 400 GLN A N 1
ATOM 3173 C CA . GLN A 1 400 ? 8.430 -12.937 2.094 1.00 98.25 400 GLN A CA 1
ATOM 3174 C C . GLN A 1 400 ? 8.726 -12.699 0.613 1.00 98.25 400 GLN A C 1
ATOM 3176 O O . GLN A 1 400 ? 8.130 -11.795 0.037 1.00 98.25 400 GLN A O 1
ATOM 3181 N N . ALA A 1 401 ? 9.579 -13.506 -0.026 1.00 98.00 401 ALA A N 1
ATOM 3182 C CA . ALA A 1 401 ? 9.854 -13.409 -1.460 1.00 98.00 401 ALA A CA 1
ATOM 3183 C C . ALA A 1 401 ? 8.590 -13.623 -2.300 1.00 98.00 401 ALA A C 1
ATOM 3185 O O . ALA A 1 401 ? 8.276 -12.789 -3.149 1.00 98.00 401 ALA A O 1
ATOM 3186 N N . VAL A 1 402 ? 7.821 -14.677 -2.021 1.00 98.38 402 VAL A N 1
ATOM 3187 C CA . VAL A 1 402 ? 6.561 -14.959 -2.729 1.00 98.38 402 VAL A CA 1
ATOM 3188 C C . VAL A 1 402 ? 5.509 -13.884 -2.445 1.00 98.38 402 VAL A C 1
ATOM 3190 O O . VAL A 1 402 ? 4.883 -13.386 -3.383 1.00 98.38 402 VAL A O 1
ATOM 3193 N N . ALA A 1 403 ? 5.327 -13.468 -1.187 1.00 97.75 403 ALA A N 1
ATOM 3194 C CA . ALA A 1 403 ? 4.386 -12.403 -0.837 1.00 97.75 403 ALA A CA 1
ATOM 3195 C C . ALA A 1 403 ? 4.759 -11.076 -1.515 1.00 97.75 403 ALA A C 1
ATOM 3197 O O . ALA A 1 403 ? 3.915 -10.436 -2.143 1.00 97.75 403 ALA A O 1
ATOM 3198 N N . ALA A 1 404 ? 6.039 -10.699 -1.471 1.00 96.88 404 ALA A N 1
ATOM 3199 C CA . ALA A 1 404 ? 6.519 -9.470 -2.078 1.00 96.88 404 ALA A CA 1
ATOM 3200 C C . ALA A 1 404 ? 6.410 -9.487 -3.606 1.00 96.88 404 ALA A C 1
ATOM 3202 O O . ALA A 1 404 ? 5.974 -8.489 -4.182 1.00 96.88 404 ALA A O 1
ATOM 3203 N N . ARG A 1 405 ? 6.731 -10.620 -4.250 1.00 96.81 405 ARG A N 1
ATOM 3204 C CA . ARG A 1 405 ? 6.547 -10.825 -5.694 1.00 96.81 405 ARG A CA 1
ATOM 3205 C C . ARG A 1 405 ? 5.086 -10.679 -6.081 1.00 96.81 405 ARG A C 1
ATOM 3207 O O . ARG A 1 405 ? 4.771 -9.935 -7.001 1.00 96.81 405 ARG A O 1
ATOM 3214 N N . THR A 1 406 ? 4.197 -11.342 -5.346 1.00 95.75 406 THR A N 1
ATOM 3215 C CA . THR A 1 406 ? 2.756 -11.303 -5.612 1.00 95.75 406 THR A CA 1
ATOM 3216 C C . THR A 1 406 ? 2.210 -9.880 -5.488 1.00 95.75 406 THR A C 1
ATOM 3218 O O . THR A 1 406 ? 1.481 -9.431 -6.366 1.00 95.75 406 THR A O 1
ATOM 3221 N N . TYR A 1 407 ? 2.610 -9.142 -4.447 1.00 93.81 407 TYR A N 1
ATOM 3222 C CA . TYR A 1 407 ? 2.234 -7.738 -4.282 1.00 93.81 407 TYR A CA 1
ATOM 3223 C C . TYR A 1 407 ? 2.725 -6.874 -5.451 1.00 93.81 407 TYR A C 1
ATOM 3225 O O . TYR A 1 407 ? 1.944 -6.117 -6.021 1.00 93.81 407 TYR A O 1
ATOM 3233 N N . ALA A 1 408 ? 3.996 -7.002 -5.839 1.00 94.50 408 ALA A N 1
ATOM 3234 C CA . ALA A 1 408 ? 4.567 -6.235 -6.942 1.00 94.50 408 ALA A CA 1
ATOM 3235 C C . ALA A 1 408 ? 3.879 -6.548 -8.282 1.00 94.50 408 ALA A C 1
ATOM 3237 O O . ALA A 1 408 ? 3.549 -5.625 -9.025 1.00 94.50 408 ALA A O 1
ATOM 3238 N N . VAL A 1 409 ? 3.578 -7.825 -8.547 1.00 93.19 409 VAL A N 1
ATOM 3239 C CA . VAL A 1 409 ? 2.777 -8.247 -9.705 1.00 93.19 409 VAL A CA 1
ATOM 3240 C C . VAL A 1 409 ? 1.393 -7.604 -9.654 1.00 93.19 409 VAL A C 1
ATOM 3242 O O . VAL A 1 409 ? 1.035 -6.889 -10.585 1.00 93.19 409 VAL A O 1
ATOM 3245 N N . TYR A 1 410 ? 0.647 -7.763 -8.559 1.00 88.19 410 TYR A N 1
ATOM 3246 C CA . TYR A 1 410 ? -0.681 -7.159 -8.408 1.00 88.19 410 TYR A CA 1
ATOM 3247 C C . TYR A 1 410 ? -0.653 -5.642 -8.657 1.00 88.19 410 TYR A C 1
ATOM 3249 O O . TYR A 1 410 ? -1.493 -5.096 -9.371 1.00 88.19 410 TYR A O 1
ATOM 3257 N N . MET A 1 411 ? 0.341 -4.948 -8.099 1.00 84.50 411 MET A N 1
ATOM 3258 C CA . MET A 1 411 ? 0.481 -3.502 -8.252 1.00 84.50 411 MET A CA 1
ATOM 3259 C C . MET A 1 411 ? 0.847 -3.095 -9.679 1.00 84.50 411 MET A C 1
ATOM 3261 O O . MET A 1 411 ? 0.311 -2.105 -10.161 1.00 84.50 411 MET A O 1
ATOM 3265 N N . SER A 1 412 ? 1.689 -3.858 -10.377 1.00 89.00 412 SER A N 1
ATOM 3266 C CA . SER A 1 412 ? 2.024 -3.588 -11.782 1.00 89.00 412 SER A CA 1
ATOM 3267 C C . SER A 1 412 ? 0.833 -3.730 -12.727 1.00 89.00 412 SER A C 1
ATOM 3269 O O . SER A 1 412 ? 0.691 -2.946 -13.663 1.00 89.00 412 SER A O 1
ATOM 3271 N N . LEU A 1 413 ? -0.065 -4.675 -12.443 1.00 83.56 413 LEU A N 1
ATOM 3272 C CA . LEU A 1 413 ? -1.300 -4.858 -13.197 1.00 83.56 413 LEU A CA 1
ATOM 3273 C C . LEU A 1 413 ? -2.274 -3.711 -12.899 1.00 83.56 413 LEU A C 1
ATOM 3275 O O . LEU A 1 413 ? -2.725 -3.012 -13.807 1.00 83.56 413 LEU A O 1
ATOM 3279 N N . LYS A 1 414 ? -2.492 -3.414 -11.610 1.00 76.31 414 LYS A N 1
ATOM 3280 C CA . LYS A 1 414 ? -3.341 -2.303 -11.154 1.00 76.31 414 LYS A CA 1
ATOM 3281 C C . LYS A 1 414 ? -2.884 -0.939 -11.687 1.00 76.31 414 LYS A C 1
ATOM 3283 O O . LYS A 1 414 ? -3.713 -0.095 -12.018 1.00 76.31 414 LYS A O 1
ATOM 3288 N N . ASN A 1 415 ? -1.575 -0.713 -11.737 1.00 81.00 415 ASN A N 1
ATOM 3289 C CA . ASN A 1 415 ? -0.963 0.567 -12.084 1.00 81.00 415 ASN A CA 1
ATOM 3290 C C . ASN A 1 415 ? -0.362 0.567 -13.497 1.00 81.00 415 ASN A C 1
ATOM 3292 O O . ASN A 1 415 ? 0.468 1.423 -13.804 1.00 81.00 415 ASN A O 1
ATOM 3296 N N . ALA A 1 416 ? -0.792 -0.341 -14.382 1.00 83.94 416 ALA A N 1
ATOM 3297 C CA . ALA A 1 416 ? -0.246 -0.474 -15.735 1.00 83.94 416 ALA A CA 1
ATOM 3298 C C . ALA A 1 416 ? -0.200 0.871 -16.492 1.00 83.94 416 ALA A C 1
ATOM 3300 O O . ALA A 1 416 ? 0.816 1.208 -17.105 1.00 83.94 416 ALA A O 1
ATOM 3301 N N . ASN A 1 417 ? -1.244 1.693 -16.336 1.00 79.00 417 ASN A N 1
ATOM 3302 C CA . ASN A 1 417 ? -1.389 3.005 -16.982 1.00 79.00 417 ASN A CA 1
ATOM 3303 C C . ASN A 1 417 ? -0.702 4.168 -16.240 1.00 79.00 417 ASN A C 1
ATOM 3305 O O . ASN A 1 417 ? -0.754 5.308 -16.700 1.00 79.00 417 ASN A O 1
ATOM 3309 N N . LEU A 1 418 ? -0.065 3.914 -15.096 1.00 83.38 418 LEU A N 1
ATOM 3310 C CA . LEU A 1 418 ? 0.693 4.917 -14.351 1.00 83.38 418 LEU A CA 1
ATOM 3311 C C . LEU A 1 418 ? 2.181 4.885 -14.736 1.00 83.38 418 LEU A C 1
ATOM 3313 O O . LEU A 1 418 ? 2.664 3.903 -15.304 1.00 83.38 418 LEU A O 1
ATOM 3317 N N . PRO A 1 419 ? 2.953 5.945 -14.427 1.00 86.81 419 PRO A N 1
ATOM 3318 C CA . PRO A 1 419 ? 4.395 5.962 -14.676 1.00 86.81 419 PRO A CA 1
ATOM 3319 C C . PRO A 1 419 ? 5.188 4.914 -13.882 1.00 86.81 419 PRO A C 1
ATOM 3321 O O . PRO A 1 419 ? 6.255 4.498 -14.333 1.00 86.81 419 PRO A O 1
ATOM 3324 N N . ALA A 1 420 ? 4.683 4.506 -12.717 1.00 90.69 420 ALA A N 1
ATOM 3325 C CA . ALA A 1 420 ? 5.312 3.544 -11.822 1.00 90.69 420 ALA A CA 1
ATOM 3326 C C . ALA A 1 420 ? 4.276 2.582 -11.228 1.00 90.69 420 ALA A C 1
ATOM 3328 O O . ALA A 1 420 ? 3.122 2.952 -11.014 1.00 90.69 420 ALA A O 1
ATOM 3329 N N . ASP A 1 421 ? 4.730 1.370 -10.926 1.00 90.50 421 ASP A N 1
ATOM 3330 C CA . ASP A 1 421 ? 3.929 0.290 -10.359 1.00 90.50 421 ASP A CA 1
ATOM 3331 C C . ASP A 1 421 ? 3.903 0.367 -8.832 1.00 90.50 421 ASP A C 1
ATOM 3333 O O . ASP A 1 421 ? 2.857 0.204 -8.207 1.00 90.50 421 ASP A O 1
ATOM 3337 N N . VAL A 1 422 ? 5.060 0.655 -8.231 1.00 86.19 422 VAL A N 1
ATOM 3338 C CA . VAL A 1 422 ? 5.274 0.715 -6.779 1.00 86.19 422 VAL A CA 1
ATOM 3339 C C . VAL A 1 422 ? 6.177 1.893 -6.410 1.00 86.19 422 VAL A C 1
ATOM 3341 O O . VAL A 1 422 ? 6.910 2.424 -7.246 1.00 86.19 422 VAL A O 1
ATOM 3344 N N . THR A 1 423 ? 6.156 2.297 -5.141 1.00 80.75 423 THR A N 1
ATOM 3345 C CA . THR A 1 423 ? 7.113 3.260 -4.568 1.00 80.75 423 THR A CA 1
ATOM 3346 C C . THR A 1 423 ? 8.235 2.540 -3.812 1.00 80.75 423 THR A C 1
ATOM 3348 O O . THR A 1 423 ? 8.137 1.350 -3.524 1.00 80.75 423 THR A O 1
ATOM 3351 N N . ASN A 1 424 ? 9.315 3.250 -3.477 1.00 73.12 424 ASN A N 1
ATOM 3352 C CA . ASN A 1 424 ? 10.463 2.700 -2.738 1.00 73.12 424 ASN A CA 1
ATOM 3353 C C . ASN A 1 424 ? 10.344 2.765 -1.200 1.00 73.12 424 ASN A C 1
ATOM 3355 O O . ASN A 1 424 ? 11.332 2.519 -0.501 1.00 73.12 424 ASN A O 1
ATOM 3359 N N . CYS A 1 425 ? 9.182 3.149 -0.668 1.00 66.94 425 CYS A N 1
ATOM 3360 C CA . CYS A 1 425 ? 8.962 3.395 0.756 1.00 66.94 425 CYS A CA 1
ATOM 3361 C C . CYS A 1 425 ? 7.898 2.460 1.343 1.00 66.94 425 CYS A C 1
ATOM 3363 O O . CYS A 1 425 ? 7.210 1.745 0.620 1.00 66.94 425 CYS A O 1
ATOM 3365 N N . SER A 1 426 ? 7.692 2.535 2.660 1.00 58.34 426 SER A N 1
ATOM 3366 C CA . SER A 1 426 ? 6.727 1.710 3.404 1.00 58.34 426 SER A CA 1
ATOM 3367 C C . SER A 1 426 ? 5.254 1.893 3.001 1.00 58.34 426 SER A C 1
ATOM 3369 O O . SER A 1 426 ? 4.395 1.204 3.537 1.00 58.34 426 SER A O 1
ATOM 3371 N N . GLY A 1 427 ? 4.936 2.847 2.115 1.00 54.12 427 GLY A N 1
ATOM 3372 C CA . GLY A 1 427 ? 3.620 2.923 1.466 1.00 54.12 427 GLY A CA 1
ATOM 3373 C C . GLY A 1 427 ? 3.403 1.826 0.413 1.00 54.12 427 GLY A C 1
ATOM 3374 O O . GLY A 1 427 ? 2.257 1.496 0.120 1.00 54.12 427 GLY A O 1
ATOM 3375 N N . SER A 1 428 ? 4.496 1.262 -0.113 1.00 66.69 428 SER A N 1
ATOM 3376 C CA . SER A 1 428 ? 4.535 0.061 -0.950 1.00 66.69 428 SER A CA 1
ATOM 3377 C C . SER A 1 428 ? 5.442 -0.981 -0.281 1.00 66.69 428 SER A C 1
ATOM 3379 O O . SER A 1 428 ? 5.011 -1.664 0.643 1.00 66.69 428 SER A O 1
ATOM 3381 N N . GLN A 1 429 ? 6.706 -1.073 -0.706 1.00 76.38 429 GLN A N 1
ATOM 3382 C CA . GLN A 1 429 ? 7.724 -1.971 -0.164 1.00 76.38 429 GLN A CA 1
ATOM 3383 C C . GLN A 1 429 ? 9.047 -1.209 -0.085 1.00 76.38 429 GLN A C 1
ATOM 3385 O O . GLN A 1 429 ? 9.367 -0.407 -0.970 1.00 76.38 429 GLN A O 1
ATOM 3390 N N . MET A 1 430 ? 9.832 -1.450 0.961 1.00 80.94 430 MET A N 1
ATOM 3391 C CA . MET A 1 430 ? 11.140 -0.818 1.100 1.00 80.94 430 MET A CA 1
ATOM 3392 C C . MET A 1 430 ? 12.093 -1.355 0.029 1.00 80.94 430 MET A C 1
ATOM 3394 O O . MET A 1 430 ? 12.383 -2.544 -0.002 1.00 80.94 430 MET A O 1
ATOM 3398 N N . TYR A 1 431 ? 12.612 -0.482 -0.839 1.00 88.06 431 TYR A N 1
ATOM 3399 C CA . TYR A 1 431 ? 13.562 -0.864 -1.889 1.00 88.06 431 TYR A CA 1
ATOM 3400 C C . TYR A 1 431 ? 14.895 -0.132 -1.719 1.00 88.06 431 TYR A C 1
ATOM 3402 O O . TYR A 1 431 ? 15.013 1.065 -1.989 1.00 88.06 431 TYR A O 1
ATOM 3410 N N . GLY A 1 432 ? 15.913 -0.865 -1.261 1.00 83.12 432 GLY A N 1
ATOM 3411 C CA . GLY A 1 432 ? 17.229 -0.319 -0.918 1.00 83.12 432 GLY A CA 1
ATOM 3412 C C . GLY A 1 432 ? 18.240 -0.211 -2.067 1.00 83.12 432 GLY A C 1
ATOM 3413 O O . GLY A 1 432 ? 19.307 0.373 -1.867 1.00 83.12 432 GLY A O 1
ATOM 3414 N N . GLY A 1 433 ? 17.934 -0.745 -3.255 1.00 89.19 433 GLY A N 1
ATOM 3415 C CA . GLY A 1 433 ? 18.894 -0.867 -4.360 1.00 89.19 433 GLY A CA 1
ATOM 3416 C C . GLY A 1 433 ? 19.991 -1.912 -4.098 1.00 89.19 433 GLY A C 1
ATOM 3417 O O . GLY A 1 433 ? 19.908 -2.701 -3.155 1.00 89.19 433 GLY A O 1
ATOM 3418 N N . ILE A 1 434 ? 21.046 -1.906 -4.921 1.00 90.19 434 ILE A N 1
ATOM 3419 C CA . ILE A 1 434 ? 22.087 -2.956 -4.948 1.00 90.19 434 ILE A CA 1
ATOM 3420 C C . ILE A 1 434 ? 22.802 -3.097 -3.602 1.00 90.19 434 ILE A C 1
ATOM 3422 O O . ILE A 1 434 ? 23.085 -4.210 -3.172 1.00 90.19 434 ILE A O 1
ATOM 3426 N N . ALA A 1 435 ? 23.083 -1.978 -2.930 1.00 87.25 435 ALA A N 1
ATOM 3427 C CA . ALA A 1 435 ? 23.848 -1.972 -1.682 1.00 87.25 435 ALA A CA 1
ATOM 3428 C C . ALA A 1 435 ? 23.143 -2.713 -0.531 1.00 87.25 435 ALA A C 1
ATOM 3430 O O . ALA A 1 435 ? 23.800 -3.114 0.423 1.00 87.25 435 ALA A O 1
ATOM 3431 N N . SER A 1 436 ? 21.821 -2.897 -0.618 1.00 86.00 436 SER A N 1
ATOM 3432 C CA . SER A 1 436 ? 21.060 -3.655 0.379 1.00 86.00 436 SER A CA 1
ATOM 3433 C C . SER A 1 436 ? 21.091 -5.168 0.141 1.00 86.00 436 SER A C 1
ATOM 3435 O O . SER A 1 436 ? 20.857 -5.930 1.072 1.00 86.00 436 SER A O 1
ATOM 3437 N N . GLU A 1 437 ? 21.375 -5.634 -1.078 1.00 92.38 437 GLU A N 1
ATOM 3438 C CA . GLU A 1 437 ? 21.223 -7.045 -1.452 1.00 92.38 437 GLU A CA 1
ATOM 3439 C C . GLU A 1 437 ? 22.109 -7.973 -0.603 1.00 92.38 437 GLU A C 1
ATOM 3441 O O . GLU A 1 437 ? 23.310 -7.756 -0.457 1.00 92.38 437 GLU A O 1
ATOM 3446 N N . THR A 1 438 ? 21.528 -9.061 -0.097 1.00 93.19 438 THR A N 1
ATOM 3447 C CA . THR A 1 438 ? 22.242 -10.083 0.684 1.00 93.19 438 THR A CA 1
ATOM 3448 C C . THR A 1 438 ? 22.204 -11.436 -0.019 1.00 93.19 438 THR A C 1
ATOM 3450 O O . THR A 1 438 ? 21.302 -11.713 -0.813 1.00 93.19 438 THR A O 1
ATOM 3453 N N . ALA A 1 439 ? 23.175 -12.308 0.275 1.00 94.12 439 ALA A N 1
ATOM 3454 C CA . ALA A 1 439 ? 23.200 -13.666 -0.272 1.00 94.12 439 ALA A CA 1
ATOM 3455 C C . ALA A 1 439 ? 21.934 -14.459 0.106 1.00 94.12 439 ALA A C 1
ATOM 3457 O O . ALA A 1 439 ? 21.338 -15.106 -0.753 1.00 94.12 439 ALA A O 1
ATOM 3458 N N . ALA A 1 440 ? 21.472 -14.324 1.355 1.00 94.25 440 ALA A N 1
ATOM 3459 C CA . ALA A 1 440 ? 20.248 -14.955 1.844 1.00 94.25 440 ALA A CA 1
ATOM 3460 C C . ALA A 1 440 ? 18.998 -14.488 1.073 1.00 94.25 440 ALA A C 1
ATOM 3462 O O . ALA A 1 440 ? 18.201 -15.319 0.636 1.00 94.25 440 ALA A O 1
ATOM 3463 N N . ALA A 1 441 ? 18.864 -13.177 0.827 1.00 93.69 441 ALA A N 1
ATOM 3464 C CA . ALA A 1 441 ? 17.775 -12.631 0.017 1.00 93.69 441 ALA A CA 1
ATOM 3465 C C . ALA A 1 441 ? 17.813 -13.163 -1.423 1.00 93.69 441 ALA A C 1
ATOM 3467 O O . ALA A 1 441 ? 16.795 -13.633 -1.929 1.00 93.69 441 ALA A O 1
ATOM 3468 N N . ARG A 1 442 ? 18.986 -13.158 -2.075 1.00 94.44 442 ARG A N 1
ATOM 3469 C CA . ARG A 1 442 ? 19.136 -13.699 -3.439 1.00 94.44 442 ARG A CA 1
ATOM 3470 C C . ARG A 1 442 ? 18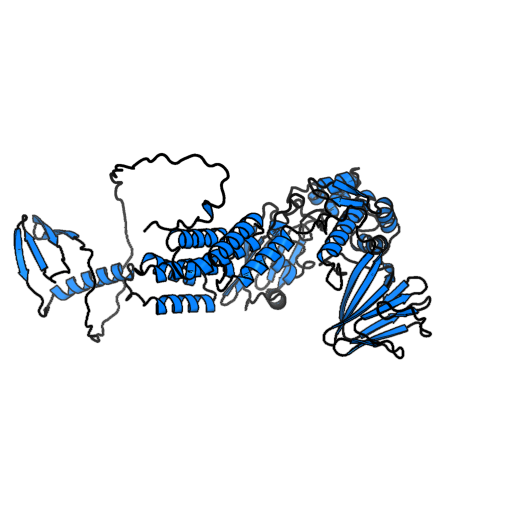.767 -15.176 -3.512 1.00 94.44 442 ARG A C 1
ATOM 3472 O O . ARG A 1 442 ? 18.039 -15.571 -4.415 1.00 94.44 442 ARG A O 1
ATOM 3479 N N . MET A 1 443 ? 19.228 -15.975 -2.553 1.00 96.19 443 MET A N 1
ATOM 3480 C CA . MET A 1 443 ? 18.900 -17.396 -2.471 1.00 96.19 443 MET A CA 1
ATOM 3481 C C . MET A 1 443 ? 17.388 -17.616 -2.323 1.00 96.19 443 MET A C 1
ATOM 3483 O O . MET A 1 443 ? 16.819 -18.410 -3.066 1.00 96.19 443 MET A O 1
ATOM 3487 N N . ALA A 1 444 ? 16.724 -16.903 -1.409 1.00 97.19 444 ALA A N 1
ATOM 3488 C CA . ALA A 1 444 ? 15.284 -17.042 -1.188 1.00 97.19 444 ALA A CA 1
ATOM 3489 C C . ALA A 1 444 ? 14.455 -16.629 -2.416 1.00 97.19 444 ALA A C 1
ATOM 3491 O O . ALA A 1 444 ? 13.511 -17.327 -2.792 1.00 97.19 444 ALA A O 1
ATOM 3492 N N . VAL A 1 445 ? 14.835 -15.525 -3.065 1.00 96.69 445 VAL A N 1
ATOM 3493 C CA . VAL A 1 445 ? 14.195 -15.032 -4.291 1.00 96.69 445 VAL A CA 1
ATOM 3494 C C . VAL A 1 445 ? 14.373 -16.033 -5.433 1.00 96.69 445 VAL A C 1
ATOM 3496 O O . VAL A 1 445 ? 13.380 -16.436 -6.032 1.00 96.69 445 VAL A O 1
ATOM 3499 N N . ASN A 1 446 ? 15.597 -16.517 -5.666 1.00 95.06 446 ASN A N 1
ATOM 3500 C CA . ASN A 1 446 ? 15.891 -17.492 -6.721 1.00 95.06 446 ASN A CA 1
ATOM 3501 C C . ASN A 1 446 ? 15.194 -18.837 -6.497 1.00 95.06 446 ASN A C 1
ATOM 3503 O O . ASN A 1 446 ? 14.644 -19.407 -7.434 1.00 95.06 446 ASN A O 1
ATOM 3507 N N . ALA A 1 447 ? 15.170 -19.328 -5.258 1.00 96.19 447 ALA A N 1
ATOM 3508 C CA . ALA A 1 447 ? 14.518 -20.589 -4.911 1.00 96.19 447 ALA A CA 1
ATOM 3509 C C . ALA A 1 447 ? 12.982 -20.535 -5.004 1.00 96.19 447 ALA A C 1
ATOM 3511 O O . ALA A 1 447 ? 12.335 -21.575 -4.946 1.00 96.19 447 ALA A O 1
ATOM 3512 N N . THR A 1 448 ? 12.401 -19.338 -5.119 1.00 96.69 448 THR A N 1
ATOM 3513 C CA . THR A 1 448 ? 10.956 -19.108 -5.293 1.00 96.69 448 THR A CA 1
ATOM 3514 C C . THR A 1 448 ? 10.663 -18.353 -6.588 1.00 96.69 448 THR A C 1
ATOM 3516 O O . THR A 1 448 ? 9.638 -17.680 -6.709 1.00 96.69 448 THR A O 1
ATOM 3519 N N . ARG A 1 449 ? 11.589 -18.399 -7.554 1.00 94.62 449 ARG A N 1
ATOM 3520 C CA . ARG A 1 449 ? 11.499 -17.635 -8.800 1.00 94.62 449 ARG A CA 1
ATOM 3521 C C . ARG A 1 449 ? 10.181 -17.922 -9.515 1.00 94.62 449 ARG A C 1
ATOM 3523 O O . ARG A 1 449 ? 9.795 -19.077 -9.667 1.00 94.62 449 ARG A O 1
ATOM 3530 N N . GLY A 1 450 ? 9.497 -16.859 -9.935 1.00 91.56 450 GLY A N 1
ATOM 3531 C CA . GLY A 1 450 ? 8.210 -16.966 -10.627 1.00 91.56 450 GLY A CA 1
ATOM 3532 C C . GLY A 1 450 ? 7.050 -17.474 -9.763 1.00 91.56 450 GLY A C 1
ATOM 3533 O O . GLY A 1 450 ? 5.951 -17.626 -10.276 1.00 91.56 450 GLY A O 1
ATOM 3534 N N . GLN A 1 451 ? 7.233 -17.729 -8.463 1.00 95.56 451 GLN A N 1
ATOM 3535 C CA . GLN A 1 451 ? 6.132 -18.164 -7.604 1.00 95.56 451 GLN A CA 1
ATOM 3536 C C . GLN A 1 451 ? 5.333 -16.975 -7.067 1.00 95.56 451 GLN A C 1
ATOM 3538 O O . GLN A 1 451 ? 5.894 -16.059 -6.451 1.00 95.56 451 GLN A O 1
ATOM 3543 N N . VAL A 1 452 ? 4.015 -17.025 -7.260 1.00 95.44 452 VAL A N 1
ATOM 3544 C CA . VAL A 1 452 ? 3.035 -16.043 -6.774 1.00 95.44 452 VAL A CA 1
ATOM 3545 C C . VAL A 1 452 ? 1.851 -16.725 -6.103 1.00 95.44 452 VAL A C 1
ATOM 3547 O O . VAL A 1 452 ? 1.528 -17.877 -6.392 1.00 95.44 452 VAL A O 1
ATOM 3550 N N . MET A 1 453 ? 1.176 -16.000 -5.214 1.00 95.31 453 MET A N 1
ATOM 3551 C CA . MET A 1 453 ? -0.089 -16.426 -4.621 1.00 95.31 453 MET A CA 1
ATOM 3552 C C . MET A 1 453 ? -1.262 -15.970 -5.479 1.00 95.31 453 MET A C 1
ATOM 3554 O O . MET A 1 453 ? -1.352 -14.805 -5.861 1.00 95.31 453 MET A O 1
ATOM 3558 N N . THR A 1 454 ? -2.191 -16.885 -5.726 1.00 89.88 454 THR A N 1
ATOM 3559 C CA . THR A 1 454 ? -3.397 -16.635 -6.512 1.00 89.88 454 THR A CA 1
ATOM 3560 C C . THR A 1 454 ? -4.660 -17.004 -5.746 1.00 89.88 454 THR A C 1
ATOM 3562 O O . THR A 1 454 ? -4.653 -17.956 -4.972 1.00 89.88 454 THR A O 1
ATOM 3565 N N . TYR A 1 455 ? -5.751 -16.285 -5.978 1.00 82.19 455 TYR A N 1
ATOM 3566 C CA . TYR A 1 455 ? -7.098 -16.639 -5.532 1.00 82.19 455 TYR A CA 1
ATOM 3567 C C . TYR A 1 455 ? -8.014 -16.579 -6.754 1.00 82.19 455 TYR A C 1
ATOM 3569 O O . TYR A 1 455 ? -7.919 -15.638 -7.540 1.00 82.19 455 TYR A O 1
ATOM 3577 N N . ASP A 1 456 ? -8.798 -17.631 -6.987 1.00 80.50 456 ASP A N 1
ATOM 3578 C CA . ASP A 1 456 ? -9.573 -17.826 -8.225 1.00 80.50 456 ASP A CA 1
ATOM 3579 C C . ASP A 1 456 ? -8.754 -17.680 -9.523 1.00 80.50 456 ASP A C 1
ATOM 3581 O O . ASP A 1 456 ? -9.259 -17.288 -10.571 1.00 80.50 456 ASP A O 1
ATOM 3585 N N . GLY A 1 457 ? -7.461 -18.020 -9.459 1.00 77.81 457 GLY A N 1
ATOM 3586 C CA . GLY A 1 457 ? -6.533 -17.945 -10.591 1.00 77.81 457 GLY A CA 1
ATOM 3587 C C . GLY A 1 457 ? -5.851 -16.587 -10.792 1.00 77.81 457 GLY A C 1
ATOM 3588 O O . GLY A 1 457 ? -4.989 -16.495 -11.661 1.00 77.81 457 GLY A O 1
ATOM 3589 N N . TYR A 1 458 ? -6.156 -15.574 -9.974 1.00 77.50 458 TYR A N 1
ATOM 3590 C CA . TYR A 1 458 ? -5.591 -14.222 -10.091 1.00 77.50 458 TYR A CA 1
ATOM 3591 C C . TYR A 1 458 ? -4.603 -13.913 -8.971 1.00 77.50 458 TYR A C 1
ATOM 3593 O O . TYR A 1 458 ? -4.864 -14.317 -7.836 1.00 77.50 458 TYR A O 1
ATOM 3601 N N . PRO A 1 459 ? -3.509 -13.170 -9.231 1.00 85.31 459 PRO A N 1
ATOM 3602 C CA . PRO A 1 459 ? -2.607 -12.706 -8.182 1.00 85.31 459 PRO A CA 1
ATOM 3603 C C . PRO A 1 459 ? -3.358 -11.975 -7.065 1.00 85.31 459 PRO A C 1
ATOM 3605 O O . PRO A 1 459 ? -4.174 -11.093 -7.327 1.00 85.31 459 PRO A O 1
ATOM 3608 N N . VAL A 1 460 ? -3.079 -12.323 -5.810 1.00 85.56 460 VAL A N 1
ATOM 3609 C CA . VAL A 1 460 ? -3.702 -11.648 -4.661 1.00 85.56 460 VAL A CA 1
ATOM 3610 C C . VAL A 1 460 ? -2.955 -10.373 -4.285 1.00 85.56 460 VAL A C 1
ATOM 3612 O O . VAL A 1 460 ? -1.735 -10.285 -4.412 1.00 85.56 460 VAL A O 1
ATOM 3615 N N . ILE A 1 461 ? -3.654 -9.398 -3.706 1.00 86.31 461 ILE A N 1
ATOM 3616 C CA . ILE A 1 461 ? -2.978 -8.292 -3.018 1.00 86.31 461 ILE A CA 1
ATOM 3617 C C . ILE A 1 461 ? -2.374 -8.783 -1.690 1.00 86.31 461 ILE A C 1
ATOM 3619 O O . ILE A 1 461 ? -3.035 -8.860 -0.655 1.00 86.31 461 ILE A O 1
ATOM 3623 N N . ALA A 1 462 ? -1.101 -9.172 -1.745 1.00 93.19 462 ALA A N 1
ATOM 3624 C CA . ALA A 1 462 ? -0.372 -9.827 -0.660 1.00 93.19 462 ALA A CA 1
ATOM 3625 C C . ALA A 1 462 ? 0.218 -8.826 0.351 1.00 93.19 462 ALA A C 1
ATOM 3627 O O . ALA A 1 462 ? 1.423 -8.574 0.370 1.00 93.19 462 ALA A O 1
ATOM 3628 N N . TYR A 1 463 ? -0.633 -8.222 1.181 1.00 91.62 463 TYR A N 1
ATOM 3629 C CA . TYR A 1 463 ? -0.172 -7.328 2.246 1.00 91.62 463 TYR A CA 1
ATOM 3630 C C . TYR A 1 463 ? 0.570 -8.075 3.361 1.00 91.62 463 TYR A C 1
ATOM 3632 O O . TYR A 1 463 ? 0.123 -9.122 3.815 1.00 91.62 463 TYR A O 1
ATOM 3640 N N . PHE A 1 464 ? 1.647 -7.486 3.873 1.00 94.50 464 PHE A N 1
ATOM 3641 C CA . PHE A 1 464 ? 2.408 -7.998 5.011 1.00 94.50 464 PHE A CA 1
ATOM 3642 C C . PHE A 1 464 ? 2.839 -6.852 5.928 1.00 94.50 464 PHE A C 1
ATOM 3644 O O . PHE A 1 464 ? 2.869 -5.691 5.528 1.00 94.50 464 PHE A O 1
ATOM 3651 N N . HIS A 1 465 ? 3.173 -7.176 7.171 1.00 93.88 465 HIS A N 1
ATOM 3652 C CA . HIS A 1 465 ? 3.556 -6.206 8.191 1.00 93.88 465 HIS A CA 1
ATOM 3653 C C . HIS A 1 465 ? 4.534 -6.823 9.196 1.00 93.88 465 HIS A C 1
ATOM 3655 O O . HIS A 1 465 ? 4.633 -8.043 9.296 1.00 93.88 465 HIS A O 1
ATOM 3661 N N . ALA A 1 466 ? 5.224 -5.989 9.978 1.00 93.38 466 ALA A N 1
ATOM 3662 C CA . ALA A 1 466 ? 6.243 -6.461 10.911 1.00 93.38 466 ALA A CA 1
ATOM 3663 C C . ALA A 1 466 ? 5.669 -7.393 11.989 1.00 93.38 466 ALA A C 1
ATOM 3665 O O . ALA A 1 466 ? 6.019 -8.570 12.050 1.00 93.38 466 ALA A O 1
ATOM 3666 N N . ASP A 1 467 ? 4.758 -6.890 12.819 1.00 95.19 467 ASP A N 1
ATOM 3667 C CA . ASP A 1 467 ? 4.260 -7.602 13.998 1.00 95.19 467 ASP A CA 1
ATOM 3668 C C . ASP A 1 467 ? 2.744 -7.405 14.158 1.00 95.19 467 ASP A C 1
ATOM 3670 O O . ASP A 1 467 ? 2.237 -6.276 14.178 1.00 95.19 467 ASP A O 1
ATOM 3674 N N . SER A 1 468 ? 2.005 -8.508 14.265 1.00 95.81 468 SER A N 1
ATOM 3675 C CA . SER A 1 468 ? 0.548 -8.498 14.393 1.00 95.81 468 SER A CA 1
ATOM 3676 C C . SER A 1 468 ? 0.068 -8.089 15.787 1.00 95.81 468 SER A C 1
ATOM 3678 O O . SER A 1 468 ? -1.104 -7.736 15.951 1.00 95.81 468 SER A O 1
ATOM 3680 N N . GLY A 1 469 ? 0.930 -8.124 16.805 1.00 94.81 469 GLY A N 1
ATOM 3681 C CA . GLY A 1 469 ? 0.524 -8.009 18.204 1.00 94.81 469 GLY A CA 1
ATOM 3682 C C . GLY A 1 469 ? -0.372 -9.176 18.636 1.00 94.81 469 GLY A C 1
ATOM 3683 O O . GLY A 1 469 ? -1.268 -9.001 19.466 1.00 94.81 469 GLY A O 1
ATOM 3684 N N . GLY A 1 470 ? -0.209 -10.346 18.012 1.00 95.12 470 GLY A N 1
ATOM 3685 C CA . GLY A 1 470 ? -0.911 -11.589 18.335 1.00 95.12 470 GLY A CA 1
ATOM 3686 C C . GLY A 1 470 ? -2.271 -11.797 17.663 1.00 95.12 470 GLY A C 1
ATOM 3687 O O . GLY A 1 470 ? -3.009 -12.702 18.051 1.00 95.12 470 GLY A O 1
ATOM 3688 N N . HIS A 1 471 ? -2.656 -10.932 16.722 1.00 96.62 471 HIS A N 1
ATOM 3689 C CA . HIS A 1 471 ? -3.868 -11.098 15.913 1.00 96.62 471 HIS A CA 1
ATOM 3690 C C . HIS A 1 471 ? -3.749 -10.266 14.630 1.00 96.62 471 HIS A C 1
ATOM 3692 O O . HIS A 1 471 ? -3.525 -9.052 14.708 1.00 96.62 471 HIS A O 1
ATOM 3698 N N . THR A 1 472 ? -3.926 -10.877 13.460 1.00 97.12 472 THR A N 1
ATOM 3699 C CA . THR A 1 472 ? -3.962 -10.160 12.177 1.00 97.12 472 THR A CA 1
ATOM 3700 C C . THR A 1 472 ? -5.283 -9.407 12.000 1.00 97.12 472 THR A C 1
ATOM 3702 O O . THR A 1 472 ? -6.240 -9.605 12.742 1.00 97.12 472 THR A O 1
ATOM 3705 N N . GLU A 1 473 ? -5.369 -8.499 11.044 1.00 95.50 473 GLU A N 1
ATOM 3706 C CA . GLU A 1 473 ? -6.535 -7.649 10.819 1.00 95.50 473 GLU A CA 1
ATOM 3707 C C . GLU A 1 473 ? -7.239 -8.007 9.507 1.00 95.50 473 GLU A C 1
ATOM 3709 O O . GLU A 1 473 ? -6.588 -8.390 8.534 1.00 95.50 473 GLU A O 1
ATOM 3714 N N . ASP A 1 474 ? -8.568 -7.872 9.483 1.00 90.12 474 ASP A N 1
ATOM 3715 C CA . ASP A 1 474 ? -9.332 -7.943 8.237 1.00 90.12 474 ASP A CA 1
ATOM 3716 C C . ASP A 1 474 ? -9.060 -6.671 7.423 1.00 90.12 474 ASP A C 1
ATOM 3718 O O . ASP A 1 474 ? -9.159 -5.554 7.942 1.00 90.12 474 ASP A O 1
ATOM 3722 N N . GLY A 1 475 ? -8.728 -6.824 6.139 1.00 77.69 475 GLY A N 1
ATOM 3723 C CA . GLY A 1 475 ? -8.428 -5.691 5.258 1.00 77.69 475 GLY A CA 1
ATOM 3724 C C . GLY A 1 475 ? -9.515 -4.610 5.265 1.00 77.69 475 GLY A C 1
ATOM 3725 O O . GLY A 1 475 ? -9.196 -3.417 5.219 1.00 77.69 475 GLY A O 1
ATOM 3726 N N . VAL A 1 476 ? -10.783 -5.005 5.430 1.00 76.62 476 VAL A N 1
ATOM 3727 C CA . VAL A 1 476 ? -11.926 -4.081 5.471 1.00 76.62 476 VAL A CA 1
ATOM 3728 C C . VAL A 1 476 ? -11.855 -3.092 6.638 1.00 76.62 476 VAL A C 1
ATOM 3730 O O . VAL A 1 476 ? -12.296 -1.950 6.516 1.00 76.62 476 VAL A O 1
ATOM 3733 N N . ASN A 1 477 ? -11.251 -3.489 7.760 1.00 83.06 477 ASN A N 1
ATOM 3734 C CA . ASN A 1 477 ? -11.138 -2.649 8.950 1.00 83.06 477 ASN A CA 1
ATOM 3735 C C . ASN A 1 477 ? -10.036 -1.588 8.811 1.00 83.06 477 ASN A C 1
ATOM 3737 O O . ASN A 1 477 ? -10.051 -0.590 9.535 1.00 83.06 477 ASN A O 1
ATOM 3741 N N . VAL A 1 478 ? -9.096 -1.782 7.878 1.00 76.25 478 VAL A N 1
ATOM 3742 C CA . VAL A 1 478 ? -7.992 -0.848 7.611 1.00 76.25 478 VAL A CA 1
ATOM 3743 C C . VAL A 1 478 ? -8.305 0.068 6.431 1.00 76.25 478 VAL A C 1
ATOM 3745 O O . VAL A 1 478 ? -8.104 1.280 6.535 1.00 76.25 478 VAL A O 1
ATOM 3748 N N . TRP A 1 479 ? -8.800 -0.489 5.323 1.00 75.69 479 TRP A N 1
ATOM 3749 C CA . TRP A 1 479 ? -8.969 0.235 4.055 1.00 75.69 479 TRP A CA 1
ATOM 3750 C C . TRP A 1 479 ? -10.424 0.378 3.594 1.00 75.69 479 TRP A C 1
ATOM 3752 O O . TRP A 1 479 ? -10.683 1.101 2.634 1.00 75.69 479 TRP A O 1
ATOM 3762 N N . GLY A 1 480 ? -11.380 -0.238 4.294 1.00 68.31 480 GLY A N 1
ATOM 3763 C CA . GLY A 1 480 ? -12.777 -0.294 3.866 1.00 68.31 480 GLY A CA 1
ATOM 3764 C C . GLY A 1 480 ? -13.050 -1.415 2.852 1.00 68.31 480 GLY A C 1
ATOM 3765 O O . GLY A 1 480 ? -12.168 -2.219 2.558 1.00 68.31 480 GLY A O 1
ATOM 3766 N N . PRO A 1 481 ? -14.292 -1.515 2.346 1.00 58.94 481 PRO A N 1
ATOM 3767 C CA . PRO A 1 481 ? -14.697 -2.565 1.411 1.00 58.94 481 PRO A CA 1
ATOM 3768 C C . PRO A 1 481 ? -13.981 -2.478 0.046 1.00 58.94 481 PRO A C 1
ATOM 3770 O O . PRO A 1 481 ? -13.542 -1.392 -0.341 1.00 58.94 481 PRO A O 1
ATOM 3773 N N . PRO A 1 482 ? -13.932 -3.591 -0.718 1.00 55.88 482 PRO A N 1
ATOM 3774 C CA . PRO A 1 482 ? -14.562 -4.884 -0.422 1.00 55.88 482 PRO A CA 1
ATOM 3775 C C . PRO A 1 482 ? -13.771 -5.728 0.589 1.00 55.88 482 PRO A C 1
ATOM 3777 O O . PRO A 1 482 ? -12.555 -5.610 0.709 1.00 55.88 482 PRO A O 1
ATOM 3780 N N . ALA A 1 483 ? -14.472 -6.608 1.308 1.00 70.50 483 ALA A N 1
ATOM 3781 C CA . ALA A 1 483 ? -13.819 -7.619 2.132 1.00 70.50 483 ALA A CA 1
ATOM 3782 C C . ALA A 1 483 ? -13.197 -8.693 1.227 1.00 70.50 483 ALA A C 1
ATOM 3784 O O . ALA A 1 483 ? -13.885 -9.263 0.382 1.00 70.50 483 ALA A O 1
ATOM 3785 N N . LEU A 1 484 ? -11.908 -8.977 1.419 1.00 77.00 484 LEU A N 1
ATOM 3786 C CA . LEU A 1 484 ? -11.173 -9.950 0.612 1.00 77.00 484 LEU A CA 1
ATOM 3787 C C . LEU A 1 484 ? -11.082 -11.293 1.362 1.00 77.00 484 LEU A C 1
ATOM 3789 O O . LEU A 1 484 ? -10.622 -11.302 2.508 1.00 77.00 484 LEU A O 1
ATOM 3793 N N . PRO A 1 485 ? -11.497 -12.430 0.761 1.00 81.44 485 PRO A N 1
ATOM 3794 C CA . PRO A 1 485 ? -11.530 -13.731 1.442 1.00 81.44 485 PRO A CA 1
ATOM 3795 C C . PRO A 1 485 ? -10.175 -14.192 1.989 1.00 81.44 485 PRO A C 1
ATOM 3797 O O . PRO A 1 485 ? -10.116 -14.850 3.022 1.00 81.44 485 PRO A O 1
ATOM 3800 N N . TYR A 1 486 ? -9.090 -13.798 1.325 1.00 85.00 486 TYR A N 1
ATOM 3801 C CA . TYR A 1 486 ? -7.715 -14.145 1.681 1.00 85.00 486 TYR A CA 1
ATOM 3802 C C . TYR A 1 486 ? -7.028 -13.116 2.602 1.00 85.00 486 TYR A C 1
ATOM 3804 O O . TYR A 1 486 ? -5.862 -13.298 2.940 1.00 85.00 486 TYR A O 1
ATOM 3812 N N . LEU A 1 487 ? -7.711 -12.042 3.028 1.00 89.44 487 LEU A N 1
ATOM 3813 C CA . LEU A 1 487 ? -7.189 -11.040 3.978 1.00 89.44 487 LEU A CA 1
ATOM 3814 C C . LEU A 1 487 ? -8.089 -10.918 5.206 1.00 89.44 487 LEU A C 1
ATOM 3816 O O . LEU A 1 487 ? -8.645 -9.856 5.499 1.00 89.44 487 LEU A O 1
ATOM 3820 N N . LYS A 1 488 ? -8.234 -12.035 5.916 1.00 91.50 488 LYS A N 1
ATOM 3821 C CA . LYS A 1 488 ? -9.037 -12.129 7.133 1.00 91.50 488 LYS A CA 1
ATOM 3822 C C . LYS A 1 488 ? -8.189 -11.962 8.382 1.00 91.50 488 LYS A C 1
ATOM 3824 O O . LYS A 1 488 ? -7.097 -12.520 8.491 1.00 91.50 488 LYS A O 1
ATOM 3829 N N . GLY A 1 489 ? -8.730 -11.207 9.334 1.00 93.62 489 GLY A N 1
ATOM 3830 C CA . GLY A 1 489 ? -8.152 -11.096 10.662 1.00 93.62 489 GLY A CA 1
ATOM 3831 C C . GLY A 1 489 ? -8.347 -12.397 11.426 1.00 93.62 489 GLY A C 1
ATOM 3832 O O . GLY A 1 489 ? -9.461 -12.913 11.489 1.00 93.62 489 GLY A O 1
ATOM 3833 N N . LYS A 1 490 ? -7.273 -12.919 12.013 1.00 94.62 490 LYS A N 1
ATOM 3834 C CA . LYS A 1 490 ? -7.295 -14.131 12.834 1.00 94.62 490 LYS A CA 1
ATOM 3835 C C . LYS A 1 490 ? -6.248 -14.086 13.935 1.00 94.62 490 LYS A C 1
ATOM 3837 O O . LYS A 1 490 ? -5.304 -13.296 13.872 1.00 94.62 490 LYS A O 1
ATOM 3842 N N . ALA A 1 491 ? -6.413 -14.949 14.932 1.00 95.94 491 ALA A N 1
ATOM 3843 C CA . ALA A 1 491 ? -5.411 -15.138 15.967 1.00 95.94 491 ALA A CA 1
ATOM 3844 C C . ALA A 1 491 ? -4.058 -15.499 15.340 1.00 95.94 491 ALA A C 1
ATOM 3846 O O . ALA A 1 491 ? -3.988 -16.283 14.395 1.00 95.94 491 ALA A O 1
ATOM 3847 N N . ASP A 1 492 ? -2.994 -14.920 15.889 1.00 95.62 492 ASP A N 1
ATOM 3848 C CA . ASP A 1 492 ? -1.621 -15.164 15.454 1.00 95.62 492 ASP A CA 1
ATOM 3849 C C . ASP A 1 492 ? -0.757 -15.499 16.682 1.00 95.62 492 ASP A C 1
ATOM 3851 O O . ASP A 1 492 ? -0.094 -14.617 17.237 1.00 95.62 492 ASP A O 1
ATOM 3855 N N . PRO A 1 493 ? -0.810 -16.752 17.177 1.00 92.94 493 PRO A N 1
ATOM 3856 C CA . PRO A 1 493 ? -0.022 -17.174 18.334 1.00 92.94 493 PRO A CA 1
ATOM 3857 C C . PRO A 1 493 ? 1.484 -17.019 18.099 1.00 92.94 493 PRO A C 1
ATOM 3859 O O . PRO A 1 493 ? 2.197 -16.565 18.990 1.00 92.94 493 PRO A O 1
ATOM 3862 N N . ALA A 1 494 ? 1.950 -17.307 16.882 1.00 90.56 494 ALA A N 1
ATOM 3863 C CA . ALA A 1 494 ? 3.347 -17.157 16.490 1.00 90.56 494 ALA A CA 1
ATOM 3864 C C . ALA A 1 494 ? 3.812 -15.695 16.605 1.00 90.56 494 ALA A C 1
ATOM 3866 O O . ALA A 1 494 ? 4.829 -15.411 17.237 1.00 90.56 494 ALA A O 1
ATOM 3867 N N . GLY A 1 495 ? 3.034 -14.750 16.069 1.00 85.56 495 GLY A N 1
ATOM 3868 C CA . GLY A 1 495 ? 3.295 -13.318 16.212 1.00 85.56 495 GLY A CA 1
ATOM 3869 C C . GLY A 1 495 ? 3.134 -12.808 17.646 1.00 85.56 495 GLY A C 1
ATOM 3870 O O . GLY A 1 495 ? 3.812 -11.862 18.032 1.00 85.56 495 GLY A O 1
ATOM 3871 N N . ARG A 1 496 ? 2.294 -13.442 18.479 1.00 88.88 496 ARG A N 1
ATOM 3872 C CA . ARG A 1 496 ? 2.221 -13.125 19.917 1.00 88.88 496 ARG A CA 1
ATOM 3873 C C . ARG A 1 496 ? 3.522 -13.480 20.642 1.00 88.88 496 ARG A C 1
ATOM 3875 O O . ARG A 1 496 ? 3.939 -12.708 21.497 1.00 88.88 496 ARG A O 1
ATOM 3882 N N . ILE A 1 497 ? 4.126 -14.625 20.320 1.00 86.44 497 ILE A N 1
ATOM 3883 C CA . ILE A 1 497 ? 5.349 -15.124 20.969 1.00 86.44 497 ILE A CA 1
ATOM 3884 C C . ILE A 1 497 ? 6.580 -14.365 20.469 1.00 86.44 497 ILE A C 1
ATOM 3886 O O . ILE A 1 497 ? 7.397 -13.917 21.267 1.00 86.44 497 ILE A O 1
ATOM 3890 N N . ALA A 1 498 ? 6.710 -14.209 19.151 1.00 88.81 498 ALA A N 1
ATOM 3891 C CA . ALA A 1 498 ? 7.909 -13.650 18.531 1.00 88.81 498 ALA A CA 1
ATOM 3892 C C . ALA A 1 498 ? 7.827 -12.148 18.228 1.00 88.81 498 ALA A C 1
ATOM 3894 O O . ALA A 1 498 ? 8.759 -11.603 17.645 1.00 88.81 498 ALA A O 1
ATOM 3895 N N . GLY A 1 499 ? 6.723 -11.477 18.563 1.00 86.31 499 GLY A N 1
ATOM 3896 C CA . GLY A 1 499 ? 6.537 -10.051 18.298 1.00 86.31 499 GLY A CA 1
ATOM 3897 C C . GLY A 1 499 ? 7.568 -9.153 18.994 1.00 86.31 499 GLY A C 1
ATOM 3898 O O . GLY A 1 499 ? 8.311 -9.567 19.878 1.00 86.31 499 GLY A O 1
ATOM 3899 N N . ILE A 1 500 ? 7.569 -7.867 18.640 1.00 87.81 500 ILE A N 1
ATOM 3900 C CA . ILE A 1 500 ? 8.538 -6.847 19.100 1.00 87.81 500 ILE A CA 1
ATOM 3901 C C . ILE A 1 500 ? 8.313 -6.471 20.586 1.00 87.81 500 ILE A C 1
ATOM 3903 O O . ILE A 1 500 ? 9.017 -5.633 21.146 1.00 87.81 500 ILE A O 1
ATOM 3907 N N . GLY A 1 501 ? 7.333 -7.096 21.241 1.00 86.62 501 GLY A N 1
ATOM 3908 C CA . GLY A 1 501 ? 6.924 -6.796 22.606 1.00 86.62 501 GLY A CA 1
ATOM 3909 C C . GLY A 1 501 ? 6.063 -5.529 22.711 1.00 86.62 501 GLY A C 1
ATOM 3910 O O . GLY A 1 501 ? 5.716 -4.895 21.704 1.00 86.62 501 GLY A O 1
ATOM 3911 N N . PRO A 1 502 ? 5.653 -5.166 23.937 1.00 94.75 502 PRO A N 1
ATOM 3912 C CA . PRO A 1 502 ? 4.906 -3.944 24.178 1.00 94.75 502 PRO A CA 1
ATOM 3913 C C . PRO A 1 502 ? 5.767 -2.703 23.933 1.00 94.75 502 PRO A C 1
ATOM 3915 O O . PRO A 1 502 ? 6.984 -2.704 24.100 1.00 94.75 502 PRO A O 1
ATOM 3918 N N . TRP A 1 503 ? 5.117 -1.611 23.555 1.00 96.56 503 TRP A N 1
ATOM 3919 C CA . TRP A 1 503 ? 5.749 -0.319 23.340 1.00 96.56 503 TRP A CA 1
ATOM 3920 C C . TRP A 1 503 ? 4.911 0.807 23.934 1.00 96.56 503 TRP A C 1
ATOM 3922 O O . TRP A 1 503 ? 3.684 0.721 24.015 1.00 96.56 503 TRP A O 1
ATOM 3932 N N . THR A 1 504 ? 5.600 1.891 24.285 1.00 97.75 504 THR A N 1
ATOM 3933 C CA . THR A 1 504 ? 5.006 3.139 24.763 1.00 97.75 504 THR A CA 1
ATOM 3934 C C . THR A 1 504 ? 5.567 4.300 23.951 1.00 97.75 504 THR A C 1
ATOM 3936 O O . THR A 1 504 ? 6.772 4.354 23.712 1.00 97.75 504 THR A O 1
ATOM 3939 N N . VAL A 1 505 ? 4.712 5.231 23.529 1.00 97.50 505 VAL A N 1
ATOM 3940 C CA . VAL A 1 505 ? 5.131 6.486 22.891 1.00 97.50 505 VAL A CA 1
ATOM 3941 C C . VAL A 1 505 ? 4.348 7.661 23.466 1.00 97.50 505 VAL A C 1
ATOM 3943 O O . VAL A 1 505 ? 3.147 7.562 23.709 1.00 97.50 505 VAL A O 1
ATOM 3946 N N . HIS A 1 506 ? 5.048 8.772 23.674 1.00 97.88 506 HIS A N 1
ATOM 3947 C CA . HIS A 1 506 ? 4.493 10.030 24.157 1.00 97.88 506 HIS A CA 1
ATOM 3948 C C . HIS A 1 506 ? 4.533 11.042 23.017 1.00 97.88 506 HIS A C 1
ATOM 3950 O O . HIS A 1 506 ? 5.594 11.283 22.442 1.00 97.88 506 HIS A O 1
ATOM 3956 N N . ILE A 1 507 ? 3.378 11.600 22.662 1.00 97.94 507 ILE A N 1
ATOM 3957 C CA . ILE A 1 507 ? 3.241 12.516 21.528 1.00 97.94 507 ILE A CA 1
ATOM 3958 C C . ILE A 1 507 ? 2.618 13.820 22.029 1.00 97.94 507 ILE A C 1
ATOM 3960 O O . ILE A 1 507 ? 1.464 13.799 22.468 1.00 97.94 507 ILE A O 1
ATOM 3964 N N . PRO A 1 508 ? 3.331 14.959 21.960 1.00 98.12 508 PRO A N 1
ATOM 3965 C CA . PRO A 1 508 ? 2.753 16.254 22.293 1.00 98.12 508 PRO A CA 1
ATOM 3966 C C . PRO A 1 508 ? 1.527 16.550 21.421 1.00 98.12 508 PRO A C 1
ATOM 3968 O O . PRO A 1 508 ? 1.586 16.417 20.196 1.00 98.12 508 PRO A O 1
ATOM 3971 N N . LEU A 1 509 ? 0.428 17.008 22.025 1.00 97.62 509 LEU A N 1
ATOM 3972 C CA . LEU A 1 509 ? -0.826 17.271 21.303 1.00 97.62 509 LEU A CA 1
ATOM 3973 C C . LEU A 1 509 ? -0.650 18.312 20.189 1.00 97.62 509 LEU A C 1
ATOM 3975 O O . LEU A 1 509 ? -1.229 18.172 19.116 1.00 97.62 509 LEU A O 1
ATOM 3979 N N . LYS A 1 510 ? 0.224 19.305 20.396 1.00 97.06 510 LYS A N 1
ATOM 3980 C CA . LYS A 1 510 ? 0.570 20.323 19.389 1.00 97.06 510 LYS A CA 1
ATOM 3981 C C . LYS A 1 510 ? 1.297 19.737 18.170 1.00 97.06 510 LYS A C 1
ATOM 3983 O O . LYS A 1 510 ? 1.056 20.173 17.041 1.00 97.06 510 LYS A O 1
ATOM 3988 N N . GLN A 1 511 ? 2.172 18.752 18.389 1.00 97.25 511 GLN A N 1
ATOM 3989 C CA . GLN A 1 511 ? 2.832 18.034 17.297 1.00 97.25 511 GLN A CA 1
ATOM 3990 C C . GLN A 1 511 ? 1.798 17.212 16.525 1.00 97.25 511 GLN A C 1
ATOM 3992 O O . GLN A 1 511 ? 1.685 17.354 15.312 1.00 97.25 511 GLN A O 1
ATOM 3997 N N . MET A 1 512 ? 0.966 16.453 17.244 1.00 97.31 512 MET A N 1
ATOM 3998 C CA . MET A 1 512 ? -0.098 15.649 16.644 1.00 97.31 512 MET A CA 1
ATOM 3999 C C . MET A 1 512 ? -1.077 16.496 15.819 1.00 97.31 512 MET A C 1
ATOM 4001 O O . MET A 1 512 ? -1.449 16.107 14.718 1.00 97.31 512 MET A O 1
ATOM 4005 N N . GLU A 1 513 ? -1.470 17.672 16.311 1.00 96.69 513 GLU A N 1
ATOM 4006 C CA . GLU A 1 513 ? -2.310 18.623 15.574 1.00 96.69 513 GLU A CA 1
ATOM 4007 C C . GLU A 1 513 ? -1.648 19.081 14.264 1.00 96.69 513 GLU A C 1
ATOM 4009 O O . GLU A 1 513 ? -2.307 19.158 13.225 1.00 96.69 513 GLU A O 1
ATOM 4014 N N . THR A 1 514 ? -0.336 19.336 14.289 1.00 96.69 514 THR A N 1
ATOM 4015 C CA . THR A 1 514 ? 0.433 19.717 13.096 1.00 96.69 514 THR A CA 1
ATOM 4016 C C . THR A 1 514 ? 0.450 18.590 12.064 1.00 96.69 514 THR A C 1
ATOM 4018 O O . THR A 1 514 ? 0.162 18.839 10.891 1.00 96.69 514 THR A O 1
ATOM 4021 N N . ASP A 1 515 ? 0.716 17.364 12.508 1.00 93.94 515 ASP A N 1
ATOM 4022 C CA . ASP A 1 515 ? 0.763 16.164 11.670 1.00 93.94 515 ASP A CA 1
ATOM 4023 C C . ASP A 1 515 ? -0.609 15.861 11.038 1.00 93.94 515 ASP A C 1
ATOM 4025 O O . ASP A 1 515 ? -0.738 15.635 9.831 1.00 93.94 515 ASP A O 1
ATOM 4029 N N . LEU A 1 516 ? -1.675 15.949 11.838 1.00 93.06 516 LEU A N 1
ATOM 4030 C CA . LEU A 1 516 ? -3.056 15.786 11.385 1.00 93.06 516 LEU A CA 1
ATOM 4031 C C . LEU A 1 516 ? -3.441 16.836 10.341 1.00 93.06 516 LEU A C 1
ATOM 4033 O O . LEU A 1 516 ? -4.024 16.488 9.310 1.00 93.06 516 LEU A O 1
ATOM 4037 N N . ARG A 1 517 ? -3.066 18.102 10.561 1.00 94.19 517 ARG A N 1
ATOM 4038 C CA . ARG A 1 517 ? -3.327 19.191 9.613 1.00 94.19 517 ARG A CA 1
ATOM 4039 C C . ARG A 1 517 ? -2.631 18.954 8.275 1.00 94.19 517 ARG A C 1
ATOM 4041 O O . ARG A 1 517 ? -3.260 19.144 7.237 1.00 94.19 517 ARG A O 1
ATOM 4048 N N . GLN A 1 518 ? -1.377 18.496 8.280 1.00 83.06 518 GLN A N 1
ATOM 4049 C CA . GLN A 1 518 ? -0.654 18.140 7.050 1.00 83.06 518 GLN A CA 1
ATOM 4050 C C . GLN A 1 518 ? -1.336 16.992 6.288 1.00 83.06 518 GLN A C 1
ATOM 4052 O O . GLN A 1 518 ? -1.349 16.987 5.060 1.00 83.06 518 GLN A O 1
ATOM 4057 N N . ALA A 1 519 ? -1.981 16.064 7.000 1.00 77.56 519 ALA A N 1
ATOM 4058 C CA . ALA A 1 519 ? -2.793 14.991 6.422 1.00 77.56 519 ALA A CA 1
ATOM 4059 C C . ALA A 1 519 ? -4.245 15.408 6.074 1.00 77.56 519 ALA A C 1
ATOM 4061 O O . ALA A 1 519 ? -5.109 14.557 5.802 1.00 77.56 519 ALA A O 1
ATOM 4062 N N . GLY A 1 520 ? -4.551 16.710 6.111 1.00 83.94 520 GLY A N 1
ATOM 4063 C CA . GLY A 1 520 ? -5.863 17.274 5.787 1.00 83.94 520 GLY A CA 1
ATOM 4064 C C . GLY A 1 520 ? -6.947 17.020 6.841 1.00 83.94 520 GLY A C 1
ATOM 4065 O O . GLY A 1 520 ? -8.136 17.100 6.527 1.00 83.94 520 GLY A O 1
ATOM 4066 N N . VAL A 1 521 ? -6.572 16.667 8.073 1.00 86.38 521 VAL A N 1
ATOM 4067 C CA . VAL A 1 521 ? -7.480 16.571 9.224 1.00 86.38 521 VAL A CA 1
ATOM 4068 C C . VAL A 1 521 ? -7.375 17.869 10.017 1.00 86.38 521 VAL A C 1
ATOM 4070 O O . VAL A 1 521 ? -6.369 18.143 10.664 1.00 86.38 521 VAL A O 1
ATOM 4073 N N . HIS A 1 522 ? -8.420 18.688 9.953 1.00 90.44 522 HIS A N 1
ATOM 4074 C CA . HIS A 1 522 ? -8.410 20.025 10.535 1.00 90.44 522 HIS A CA 1
ATOM 4075 C C . HIS A 1 522 ? -9.036 19.997 11.929 1.00 90.44 522 HIS A C 1
ATOM 4077 O O . HIS A 1 522 ? -10.247 19.852 12.072 1.00 90.44 522 HIS A O 1
ATOM 4083 N N . ILE A 1 523 ? -8.204 20.155 12.955 1.00 93.00 523 ILE A N 1
ATOM 4084 C CA . ILE A 1 523 ? -8.612 20.297 14.354 1.00 93.00 523 ILE A CA 1
ATOM 4085 C C . ILE A 1 523 ? -7.765 21.404 14.982 1.00 93.00 523 ILE A C 1
ATOM 4087 O O . ILE A 1 523 ? -6.585 21.503 14.664 1.00 93.00 523 ILE A O 1
ATOM 4091 N N . ARG A 1 524 ? -8.369 22.277 15.800 1.00 95.00 524 ARG A N 1
ATOM 4092 C CA . ARG A 1 524 ? -7.663 23.400 16.443 1.00 95.00 524 ARG A CA 1
ATOM 4093 C C . ARG A 1 524 ? -7.638 23.256 17.954 1.00 95.00 524 ARG A C 1
ATOM 4095 O O . ARG A 1 524 ? -8.701 23.150 18.577 1.00 95.00 524 ARG A O 1
ATOM 4102 N N . GLY A 1 525 ? -6.449 23.350 18.539 1.00 95.88 525 GLY A N 1
ATOM 4103 C CA . GLY A 1 525 ? -6.242 23.224 19.977 1.00 95.88 525 GLY A CA 1
ATOM 4104 C C . GLY A 1 525 ? -6.694 21.855 20.464 1.00 95.88 525 GLY A C 1
ATOM 4105 O O . GLY A 1 525 ? -7.658 21.780 21.224 1.00 95.88 525 GLY A O 1
ATOM 4106 N N . LEU A 1 526 ? -6.061 20.797 19.953 1.00 97.00 526 LEU A N 1
ATOM 4107 C CA . LEU A 1 526 ? -6.349 19.411 20.321 1.00 97.00 526 LEU A CA 1
ATOM 4108 C C . LEU A 1 526 ? -6.195 19.214 21.839 1.00 97.00 526 LEU A C 1
ATOM 4110 O O . LEU A 1 526 ? -5.159 19.555 22.407 1.00 97.00 526 LEU A O 1
ATOM 4114 N N . ARG A 1 527 ? -7.233 18.673 22.485 1.00 96.38 527 ARG A N 1
ATOM 4115 C CA . ARG A 1 527 ? -7.291 18.422 23.937 1.00 96.38 527 ARG A CA 1
ATOM 4116 C C . ARG A 1 527 ? -7.448 16.947 24.269 1.00 96.38 527 ARG A C 1
ATOM 4118 O O . ARG A 1 527 ? -6.908 16.492 25.267 1.00 96.38 527 ARG A O 1
ATOM 4125 N N . GLU A 1 528 ? -8.179 16.210 23.439 1.00 96.19 528 GLU A N 1
ATOM 4126 C CA . GLU A 1 528 ? -8.514 14.816 23.712 1.00 96.19 528 GLU A CA 1
ATOM 4127 C C . GLU A 1 528 ? -8.454 13.966 22.444 1.00 96.19 528 GLU A C 1
ATOM 4129 O O . GLU A 1 528 ? -8.775 14.432 21.345 1.00 96.19 528 GLU A O 1
ATOM 4134 N N . VAL A 1 529 ? -8.080 12.701 22.625 1.00 97.19 529 VAL A N 1
ATOM 4135 C CA . VAL A 1 529 ? -8.147 11.647 21.614 1.00 97.19 529 VAL A CA 1
ATOM 4136 C C . VAL A 1 529 ? -8.871 10.465 22.246 1.00 97.19 529 VAL A C 1
ATOM 4138 O O . VAL A 1 529 ? -8.315 9.806 23.123 1.00 97.19 529 VAL A O 1
ATOM 4141 N N . SER A 1 530 ? -10.098 10.190 21.809 1.00 96.06 530 SER A N 1
ATOM 4142 C CA . SER A 1 530 ? -10.912 9.092 22.332 1.00 96.06 530 SER A CA 1
ATOM 4143 C C . SER A 1 530 ? -11.142 8.015 21.270 1.00 96.06 530 SER A C 1
ATOM 4145 O O . SER A 1 530 ? -11.223 8.276 20.066 1.00 96.06 530 SER A O 1
ATOM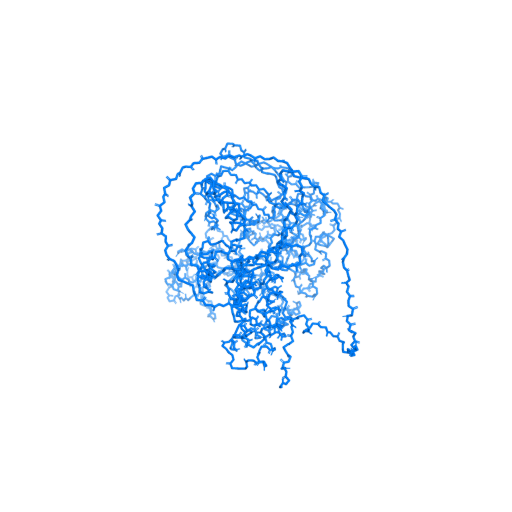 4147 N N . VAL A 1 531 ? -11.198 6.756 21.708 1.00 97.50 531 VAL A N 1
ATOM 4148 C CA . VAL A 1 531 ? -11.416 5.609 20.817 1.00 97.50 531 VAL A CA 1
ATOM 4149 C C . VAL A 1 531 ? -12.911 5.376 20.675 1.00 97.50 531 VAL A C 1
ATOM 4151 O O . VAL A 1 531 ? -13.574 5.025 21.645 1.00 97.50 531 VAL A O 1
ATOM 4154 N N . VAL A 1 532 ? -13.431 5.516 19.457 1.00 96.12 532 VAL A N 1
ATOM 4155 C CA . VAL A 1 532 ? -14.858 5.310 19.165 1.00 96.12 532 VAL A CA 1
ATOM 4156 C C . VAL A 1 532 ? -15.146 3.840 18.889 1.00 96.12 532 VAL A C 1
ATOM 4158 O O . VAL A 1 532 ? -16.151 3.303 19.346 1.00 96.12 532 VAL A O 1
ATOM 4161 N N . ARG A 1 533 ? -14.269 3.168 18.131 1.00 94.50 533 ARG A N 1
ATOM 4162 C CA . ARG A 1 533 ? -14.491 1.775 17.728 1.00 94.50 533 ARG A CA 1
ATOM 4163 C C . ARG A 1 533 ? -13.202 0.979 17.629 1.00 94.50 533 ARG A C 1
ATOM 4165 O O . ARG A 1 533 ? -12.191 1.464 17.115 1.00 94.50 533 ARG A O 1
ATOM 4172 N N . ARG A 1 534 ? -13.279 -0.296 18.016 1.00 97.25 534 ARG A N 1
ATOM 4173 C CA . ARG A 1 534 ? -12.234 -1.301 17.797 1.00 97.25 534 ARG A CA 1
ATOM 4174 C C . ARG A 1 534 ? -12.719 -2.428 16.891 1.00 97.25 534 ARG A C 1
ATOM 4176 O O . ARG A 1 534 ? -13.907 -2.727 16.856 1.00 97.25 534 ARG A O 1
ATOM 4183 N N . SER A 1 535 ? -11.796 -3.024 16.149 1.00 95.44 535 SER A N 1
ATOM 4184 C CA . SER A 1 535 ? -12.024 -4.277 15.427 1.00 95.44 535 SER A CA 1
ATOM 4185 C C . SER A 1 535 ? -11.906 -5.487 16.368 1.00 95.44 535 SER A C 1
ATOM 4187 O O . SER A 1 535 ? -11.363 -5.349 17.470 1.00 95.44 535 SER A O 1
ATOM 4189 N N . PRO A 1 536 ? -12.304 -6.697 15.924 1.00 95.31 536 PRO A N 1
ATOM 4190 C CA . PRO A 1 536 ? -12.054 -7.934 16.669 1.00 95.31 536 PRO A CA 1
ATOM 4191 C C . PRO A 1 536 ? -10.571 -8.187 16.988 1.00 95.31 536 PRO A C 1
ATOM 4193 O O . PRO A 1 536 ? -10.261 -8.816 17.994 1.00 95.31 536 PRO A O 1
ATOM 4196 N N . SER A 1 537 ? -9.634 -7.650 16.191 1.00 95.00 537 SER A N 1
ATOM 4197 C CA . SER A 1 537 ? -8.192 -7.768 16.477 1.00 95.00 537 SER A CA 1
ATOM 4198 C C . SER A 1 537 ? -7.726 -6.890 17.654 1.00 95.00 537 SER A C 1
ATOM 4200 O O . SER A 1 537 ? -6.574 -6.992 18.095 1.00 95.00 537 SER A O 1
ATOM 4202 N N . GLY A 1 538 ? -8.609 -6.015 18.154 1.00 95.44 538 GLY A N 1
ATOM 4203 C CA . GLY A 1 538 ? -8.349 -5.029 19.201 1.00 95.44 538 GLY A CA 1
ATOM 4204 C C . GLY A 1 538 ? -7.810 -3.693 18.682 1.00 95.44 538 GLY A C 1
ATOM 4205 O O . GLY A 1 538 ? -7.526 -2.800 19.483 1.00 95.44 538 GLY A O 1
ATOM 4206 N N . ARG A 1 539 ? -7.664 -3.520 17.362 1.00 97.25 539 ARG A N 1
ATOM 4207 C CA . ARG A 1 539 ? -7.154 -2.279 16.760 1.00 97.25 539 ARG A CA 1
ATOM 4208 C C . ARG A 1 539 ? -8.211 -1.183 16.748 1.00 97.25 539 ARG A C 1
ATOM 4210 O O . ARG A 1 539 ? -9.369 -1.439 16.431 1.00 97.25 539 ARG A O 1
ATOM 4217 N N . MET A 1 540 ? -7.806 0.051 17.037 1.00 97.00 540 MET A N 1
ATOM 4218 C CA . MET A 1 540 ? -8.655 1.233 16.867 1.00 97.00 540 MET A CA 1
ATOM 4219 C C . MET A 1 540 ? -8.983 1.422 15.378 1.00 97.00 540 MET A C 1
ATOM 4221 O O . MET A 1 540 ? -8.079 1.571 14.558 1.00 97.00 540 MET A O 1
ATOM 4225 N N . THR A 1 541 ? -10.266 1.425 15.021 1.00 91.19 541 THR A N 1
ATOM 4226 C CA . THR A 1 541 ? -10.728 1.634 13.631 1.00 91.19 541 THR A CA 1
ATOM 4227 C C . THR A 1 541 ? -11.320 3.022 13.417 1.00 91.19 541 THR A C 1
ATOM 4229 O O . THR A 1 541 ? -11.324 3.523 12.292 1.00 91.19 541 THR A O 1
ATOM 4232 N N . GLU A 1 542 ? -11.769 3.668 14.491 1.00 92.94 542 GLU A N 1
ATOM 4233 C CA . GLU A 1 542 ? -12.328 5.016 14.486 1.00 92.94 542 GLU A CA 1
ATOM 4234 C C . GLU A 1 542 ? -11.969 5.718 15.799 1.00 92.94 542 GLU A C 1
ATOM 4236 O O . GLU A 1 542 ? -12.087 5.127 16.878 1.00 92.94 542 GLU A O 1
ATOM 4241 N N . LEU A 1 543 ? -11.512 6.964 15.689 1.00 95.94 543 LEU A N 1
ATOM 4242 C CA . LEU A 1 543 ? -11.179 7.836 16.812 1.00 95.94 543 LEU A CA 1
ATOM 4243 C C . LEU A 1 543 ? -11.964 9.141 16.698 1.00 95.94 543 LEU A C 1
ATOM 4245 O O . LEU A 1 543 ? -12.246 9.600 15.589 1.00 95.94 543 LEU A O 1
ATOM 4249 N N . GLU A 1 544 ? -12.268 9.754 17.834 1.00 97.31 544 GLU A N 1
ATOM 4250 C CA . GLU A 1 544 ? -12.803 11.108 17.923 1.00 97.31 544 GLU A CA 1
ATOM 4251 C C . GLU A 1 544 ? -11.738 12.020 18.537 1.00 97.31 544 GLU A C 1
ATOM 4253 O O . GLU A 1 544 ? -11.139 11.725 19.570 1.00 97.31 544 GLU A O 1
ATOM 4258 N N . LEU A 1 545 ? -11.457 13.114 17.837 1.00 97.62 545 LEU A N 1
ATOM 4259 C CA . LEU A 1 545 ? -10.516 14.142 18.248 1.00 97.62 545 LEU A CA 1
ATOM 4260 C C . LEU A 1 545 ? -11.312 15.328 18.777 1.00 97.62 545 LEU A C 1
ATOM 4262 O O . LEU A 1 545 ? -12.092 15.915 18.022 1.00 97.62 545 LEU A O 1
ATOM 4266 N N . THR A 1 546 ? -11.095 15.707 20.033 1.00 97.56 546 THR A N 1
ATOM 4267 C CA . THR A 1 546 ? -11.744 16.876 20.640 1.00 97.56 546 THR A CA 1
ATOM 4268 C C . THR A 1 546 ? -10.763 18.034 20.678 1.00 97.56 546 THR A C 1
ATOM 4270 O O . THR A 1 546 ? -9.727 17.977 21.341 1.00 97.56 546 THR A O 1
ATOM 4273 N N . GLY A 1 547 ? -11.093 19.098 19.954 1.00 96.19 547 GLY A N 1
ATOM 4274 C CA . GLY A 1 547 ? -10.367 20.359 19.966 1.00 96.19 547 GLY A CA 1
ATOM 4275 C C . GLY A 1 547 ? -11.039 21.396 20.857 1.00 96.19 547 GLY A C 1
ATOM 4276 O O . GLY A 1 547 ? -12.016 21.135 21.555 1.00 96.19 547 GLY A O 1
ATOM 4277 N N . SER A 1 548 ? -10.535 22.621 20.785 1.00 95.44 548 SER A N 1
ATOM 4278 C CA . SER A 1 548 ? -11.053 23.759 21.553 1.00 95.44 548 SER A CA 1
ATOM 4279 C C . SER A 1 548 ? -12.494 24.159 21.206 1.00 95.44 548 SER A C 1
ATOM 4281 O O . SER A 1 548 ? -13.198 24.673 22.071 1.00 95.44 548 SER A O 1
ATOM 4283 N N . ARG A 1 549 ? -12.926 23.959 19.952 1.00 93.50 549 ARG A N 1
ATOM 4284 C CA . ARG A 1 549 ? -14.243 24.398 19.439 1.00 93.50 549 ARG A CA 1
ATOM 4285 C C . ARG A 1 549 ? -14.967 23.365 18.576 1.00 93.50 549 ARG A C 1
ATOM 4287 O O . ARG A 1 549 ? -16.079 23.622 18.130 1.00 93.50 549 ARG A O 1
ATOM 4294 N N . SER A 1 550 ? -14.340 22.231 18.285 1.00 93.69 550 SER A N 1
ATOM 4295 C CA . SER A 1 550 ? -14.895 21.227 17.379 1.00 93.69 550 SER A CA 1
ATOM 4296 C C . SER A 1 550 ? -14.476 19.821 17.779 1.00 93.69 550 SER A C 1
ATOM 4298 O O . SER A 1 550 ? -13.491 19.625 18.494 1.00 93.69 550 SER A O 1
ATOM 4300 N N . ARG A 1 551 ? -15.241 18.842 17.295 1.00 95.38 551 ARG A N 1
ATOM 4301 C CA . ARG A 1 551 ? -14.899 17.423 17.356 1.00 95.38 551 ARG A CA 1
ATOM 4302 C C . ARG A 1 551 ? -14.826 16.869 15.946 1.00 95.38 551 ARG A C 1
ATOM 4304 O O . ARG A 1 551 ? -15.646 17.227 15.103 1.00 95.38 551 ARG A O 1
ATOM 4311 N N . VAL A 1 552 ? -13.848 16.011 15.687 1.00 92.88 552 VAL A N 1
ATOM 4312 C CA . VAL A 1 552 ? -13.647 15.400 14.370 1.00 92.88 552 VAL A CA 1
ATOM 4313 C C . VAL A 1 552 ? -13.458 13.905 14.534 1.00 92.88 552 VAL A C 1
ATOM 4315 O O . VAL A 1 552 ? -12.577 13.463 15.267 1.00 92.88 552 VAL A O 1
ATOM 4318 N N . ARG A 1 553 ? -14.253 13.120 13.805 1.00 91.88 553 ARG A N 1
ATOM 4319 C CA . ARG A 1 553 ? -14.049 11.676 13.701 1.00 91.88 553 ARG A CA 1
ATOM 4320 C C . ARG A 1 553 ? -13.080 11.343 12.583 1.00 91.88 553 ARG A C 1
ATOM 4322 O O . ARG A 1 553 ? -13.163 11.891 11.483 1.00 91.88 553 ARG A O 1
ATOM 4329 N N . VAL A 1 554 ? -12.160 10.429 12.863 1.00 89.12 554 VAL A N 1
ATOM 4330 C CA . VAL A 1 554 ? -11.093 10.041 11.942 1.00 89.12 554 VAL A CA 1
ATOM 4331 C C . VAL A 1 554 ? -10.986 8.522 11.895 1.00 89.12 554 VAL A C 1
ATOM 4333 O O . VAL A 1 554 ? -11.002 7.840 12.918 1.00 89.12 554 VAL A O 1
ATOM 4336 N N . ASN A 1 555 ? -10.841 7.982 10.685 1.00 89.06 555 ASN A N 1
ATOM 4337 C CA . ASN A 1 555 ? -10.484 6.580 10.492 1.00 89.06 555 ASN A CA 1
ATOM 4338 C C . ASN A 1 555 ? -9.118 6.286 11.139 1.00 89.06 555 ASN A C 1
ATOM 4340 O O . ASN A 1 555 ? -8.162 7.038 10.948 1.00 89.06 555 ASN A O 1
ATOM 4344 N N . GLY A 1 556 ? -9.010 5.163 11.848 1.00 89.19 556 GLY A N 1
ATOM 4345 C CA . GLY A 1 556 ? -7.805 4.810 12.596 1.00 89.19 556 GLY A CA 1
ATOM 4346 C C . GLY A 1 556 ? -6.547 4.732 11.734 1.00 89.19 556 GLY A C 1
ATOM 4347 O O . GLY A 1 556 ? -5.510 5.276 12.113 1.00 89.19 556 GLY A O 1
ATOM 4348 N N . ASN A 1 557 ? -6.619 4.124 10.546 1.00 85.81 557 ASN A N 1
ATOM 4349 C CA . ASN A 1 557 ? -5.455 4.021 9.665 1.00 85.81 557 ASN A CA 1
ATOM 4350 C C . ASN A 1 557 ? -5.018 5.398 9.145 1.00 85.81 557 ASN A C 1
ATOM 4352 O O . ASN A 1 557 ? -3.826 5.700 9.145 1.00 85.81 557 ASN A O 1
ATOM 4356 N N . ARG A 1 558 ? -5.974 6.270 8.790 1.00 86.38 558 ARG A N 1
ATOM 4357 C CA . ARG A 1 558 ? -5.676 7.666 8.430 1.00 86.38 558 ARG A CA 1
ATOM 4358 C C . ARG A 1 558 ? -5.002 8.411 9.585 1.00 86.38 558 ARG A C 1
ATOM 4360 O O . ARG A 1 558 ? -4.012 9.094 9.351 1.00 86.38 558 ARG A O 1
ATOM 4367 N N . PHE A 1 559 ? -5.498 8.246 10.812 1.00 93.94 559 PHE A N 1
ATOM 4368 C CA . PHE A 1 559 ? -4.896 8.836 12.011 1.00 93.94 559 PHE A CA 1
ATOM 4369 C C . PHE A 1 559 ? -3.454 8.350 12.219 1.00 93.94 559 PHE A C 1
ATOM 4371 O O . PHE A 1 559 ? -2.540 9.161 12.332 1.00 93.94 559 PHE A O 1
ATOM 4378 N N . ARG A 1 560 ? -3.218 7.031 12.180 1.00 94.06 560 ARG A N 1
ATOM 4379 C CA . ARG A 1 560 ? -1.874 6.454 12.346 1.00 94.06 560 ARG A CA 1
ATOM 4380 C C . ARG A 1 560 ? -0.889 6.938 11.288 1.00 94.06 560 ARG A C 1
ATOM 4382 O O . ARG A 1 560 ? 0.262 7.208 11.614 1.00 94.06 560 ARG A O 1
ATOM 4389 N N . LEU A 1 561 ? -1.310 7.004 10.026 1.00 86.69 561 LEU A N 1
ATOM 4390 C CA . LEU A 1 561 ? -0.439 7.465 8.946 1.00 86.69 561 LEU A CA 1
ATOM 4391 C C . LEU A 1 561 ? -0.159 8.968 9.035 1.00 86.69 561 LEU A C 1
ATOM 4393 O O . LEU A 1 561 ? 0.960 9.359 8.726 1.00 86.69 561 LEU A O 1
ATOM 4397 N N . ALA A 1 562 ? -1.120 9.771 9.507 1.00 88.88 562 ALA A N 1
ATOM 4398 C CA . ALA A 1 562 ? -0.910 11.192 9.773 1.00 88.88 562 ALA A CA 1
ATOM 4399 C C . ALA A 1 562 ? 0.152 11.405 10.860 1.00 88.88 562 ALA A C 1
ATOM 4401 O O . ALA A 1 562 ? 1.127 12.100 10.621 1.00 88.88 562 ALA A O 1
ATOM 4402 N N . VAL A 1 563 ? 0.016 10.726 12.004 1.00 93.62 563 VAL A N 1
ATOM 4403 C CA . VAL A 1 563 ? 0.977 10.779 13.128 1.00 93.62 563 VAL A CA 1
ATOM 4404 C C . VAL A 1 563 ? 2.337 10.147 12.782 1.00 93.62 563 VAL A C 1
ATOM 4406 O O . VAL A 1 563 ? 3.354 10.409 13.421 1.00 93.62 563 VAL A O 1
ATOM 4409 N N . GLY A 1 564 ? 2.368 9.289 11.764 1.00 88.06 564 GLY A N 1
ATOM 4410 C CA . GLY A 1 564 ? 3.556 8.583 11.304 1.00 88.06 564 GLY A CA 1
ATOM 4411 C C . GLY A 1 564 ? 3.597 7.138 11.799 1.00 88.06 564 GLY A C 1
ATOM 4412 O O . GLY A 1 564 ? 3.679 6.851 12.993 1.00 88.06 564 GLY A O 1
ATOM 4413 N N . GLY A 1 565 ? 3.624 6.192 10.856 1.00 85.50 565 GLY A N 1
ATOM 4414 C CA . GLY A 1 565 ? 3.535 4.755 11.152 1.00 85.50 565 GLY A CA 1
ATOM 4415 C C . GLY A 1 565 ? 4.736 4.143 11.887 1.00 85.50 565 GLY A C 1
ATOM 4416 O O . GLY A 1 565 ? 4.628 3.004 12.342 1.00 85.50 565 GLY A O 1
ATOM 4417 N N . LYS A 1 566 ? 5.860 4.869 11.996 1.00 86.62 566 LYS A N 1
ATOM 4418 C CA . LYS A 1 566 ? 7.017 4.499 12.835 1.00 86.62 566 LYS A CA 1
ATOM 4419 C C . LYS A 1 566 ? 6.881 5.020 14.269 1.00 86.62 566 LYS A C 1
ATOM 4421 O O . LYS A 1 566 ? 7.300 4.331 15.192 1.00 86.62 566 LYS A O 1
ATOM 4426 N N . THR A 1 567 ? 6.281 6.199 14.436 1.00 92.19 567 THR A N 1
ATOM 4427 C CA . THR A 1 567 ? 5.994 6.816 15.737 1.00 92.19 567 THR A CA 1
ATOM 4428 C C . THR A 1 567 ? 4.869 6.056 16.428 1.00 92.19 567 THR A C 1
ATOM 4430 O O . THR A 1 567 ? 5.063 5.489 17.500 1.00 92.19 567 THR A O 1
ATOM 4433 N N . LEU A 1 568 ? 3.712 5.949 15.766 1.00 95.31 568 LEU A N 1
ATOM 4434 C CA . LEU A 1 568 ? 2.602 5.115 16.210 1.00 95.31 568 LEU A CA 1
ATOM 4435 C C . LEU A 1 568 ? 2.683 3.752 15.512 1.00 95.31 568 LEU A C 1
ATOM 4437 O O . LEU A 1 568 ? 2.097 3.526 14.446 1.00 95.31 568 LEU A O 1
ATOM 4441 N N . LYS A 1 569 ? 3.459 2.839 16.111 1.00 94.81 569 LYS A N 1
ATOM 4442 C CA . LYS A 1 569 ? 3.815 1.538 15.517 1.00 94.81 569 LYS A CA 1
ATOM 4443 C C . LYS A 1 569 ? 2.588 0.746 15.061 1.00 94.81 569 LYS A C 1
ATOM 4445 O O . LYS A 1 569 ? 2.597 0.207 13.953 1.00 94.81 569 LYS A O 1
ATOM 4450 N N . SER A 1 570 ? 1.507 0.727 15.843 1.00 96.31 570 SER A N 1
ATOM 4451 C CA . SER A 1 570 ? 0.235 0.095 15.470 1.00 96.31 570 SER A CA 1
ATOM 4452 C C . SER A 1 570 ? -0.973 0.788 16.123 1.00 96.31 570 SER A C 1
ATOM 4454 O O . SER A 1 570 ? -0.829 1.598 17.037 1.00 96.31 570 SER A O 1
ATOM 4456 N N . LEU A 1 571 ? -2.179 0.437 15.664 1.00 96.62 571 LEU A N 1
ATOM 4457 C CA . LEU A 1 571 ? -3.453 0.841 16.282 1.00 96.62 571 LEU A CA 1
ATOM 4458 C C . LEU A 1 571 ? -3.944 -0.150 17.347 1.00 96.62 571 LEU A C 1
ATOM 4460 O O . LEU A 1 571 ? -5.034 0.021 17.890 1.00 96.62 571 LEU A O 1
ATOM 4464 N N . LYS A 1 572 ? -3.166 -1.197 17.648 1.00 96.62 572 LYS A N 1
ATOM 4465 C CA . LYS A 1 572 ? -3.437 -2.138 18.739 1.00 96.62 572 LYS A CA 1
ATOM 4466 C C . LYS A 1 572 ? -2.834 -1.588 20.029 1.00 96.62 572 LYS A C 1
ATOM 4468 O O . LYS A 1 572 ? -1.861 -2.103 20.572 1.00 96.62 572 LYS A O 1
ATOM 4473 N N . CYS A 1 573 ? -3.390 -0.468 20.463 1.00 96.88 573 CYS A N 1
ATOM 4474 C CA . CYS A 1 573 ? -2.928 0.281 21.618 1.00 96.88 573 CYS A CA 1
ATOM 4475 C C . CYS A 1 573 ? -4.107 0.864 22.401 1.00 96.88 573 CYS A C 1
ATOM 4477 O O . CYS A 1 573 ? -5.262 0.805 21.962 1.00 96.88 573 CYS A O 1
ATOM 4479 N N . ASN A 1 574 ? -3.803 1.418 23.566 1.00 97.12 574 ASN A N 1
ATOM 4480 C CA . ASN A 1 574 ? -4.646 2.326 24.330 1.00 97.12 574 ASN A CA 1
ATOM 4481 C C . ASN A 1 574 ? -4.013 3.716 24.305 1.00 97.12 574 ASN A C 1
ATOM 4483 O O . ASN A 1 574 ? -2.795 3.828 24.155 1.00 97.12 574 ASN A O 1
ATOM 4487 N N . VAL A 1 575 ? -4.841 4.748 24.443 1.00 97.69 575 VAL A N 1
ATOM 4488 C CA . VAL A 1 575 ? -4.408 6.143 24.525 1.00 97.69 575 VAL A CA 1
ATOM 4489 C C . VAL A 1 575 ? -4.926 6.752 25.821 1.00 97.69 575 VAL A C 1
ATOM 4491 O O . VAL A 1 575 ? -6.086 6.548 26.174 1.00 97.69 575 VAL A O 1
ATOM 4494 N N . THR A 1 576 ? -4.062 7.480 26.519 1.00 97.38 576 THR A N 1
ATOM 4495 C CA . THR A 1 576 ? -4.417 8.335 27.656 1.00 97.38 576 THR A CA 1
ATOM 4496 C C . THR A 1 576 ? -3.829 9.721 27.435 1.00 97.38 576 THR A C 1
ATOM 4498 O O . THR A 1 576 ? -2.779 9.857 26.805 1.00 97.38 576 THR A O 1
ATOM 4501 N N . ILE A 1 577 ? -4.502 10.755 27.934 1.00 96.44 577 ILE A N 1
ATOM 4502 C CA . ILE A 1 577 ? -3.992 12.126 27.890 1.00 96.44 577 ILE A CA 1
ATOM 4503 C C . ILE A 1 577 ? -3.402 12.467 29.254 1.00 96.44 577 ILE A C 1
ATOM 4505 O O . ILE A 1 577 ? -4.067 12.288 30.270 1.00 96.44 577 ILE A O 1
ATOM 4509 N N . ASP A 1 578 ? -2.164 12.945 29.252 1.00 93.00 578 ASP A N 1
ATOM 4510 C CA . ASP A 1 578 ? -1.458 13.456 30.422 1.00 93.00 578 ASP A CA 1
ATOM 4511 C C . ASP A 1 578 ? -1.012 14.897 30.136 1.00 93.00 578 ASP A C 1
ATOM 4513 O O . ASP A 1 578 ? -0.119 15.147 29.316 1.00 93.00 578 ASP A O 1
ATOM 4517 N N . GLY A 1 579 ? -1.728 15.859 30.723 1.00 92.44 579 GLY A N 1
ATOM 4518 C CA . GLY A 1 579 ? -1.566 17.286 30.446 1.00 92.44 579 GLY A CA 1
ATOM 4519 C C . GLY A 1 579 ? -1.691 17.613 28.953 1.00 92.44 579 GLY A C 1
ATOM 4520 O O . GLY A 1 579 ? -2.773 17.566 28.371 1.00 92.44 579 GLY A O 1
ATOM 4521 N N . HIS A 1 580 ? -0.565 17.956 28.322 1.00 94.94 580 HIS A N 1
ATOM 4522 C CA . HIS A 1 580 ? -0.480 18.311 26.899 1.00 94.94 580 HIS A CA 1
ATOM 4523 C C . HIS A 1 580 ? 0.101 17.197 26.013 1.00 94.94 580 HIS A C 1
ATOM 4525 O O . HIS A 1 580 ? 0.511 17.458 24.876 1.00 94.94 580 HIS A O 1
ATOM 4531 N N . THR A 1 581 ? 0.128 15.961 26.512 1.00 97.56 581 THR A N 1
ATOM 4532 C CA . THR A 1 581 ? 0.756 14.814 25.850 1.00 97.56 581 THR A CA 1
ATOM 4533 C C . THR A 1 581 ? -0.210 13.639 25.755 1.00 97.56 581 THR A C 1
ATOM 4535 O O . THR A 1 581 ? -0.859 13.267 26.727 1.00 97.56 581 THR A O 1
ATOM 4538 N N . ALA A 1 582 ? -0.281 13.008 24.585 1.00 97.88 582 ALA A N 1
ATOM 4539 C CA . ALA A 1 582 ? -0.951 11.726 24.412 1.00 97.88 582 ALA A CA 1
ATOM 4540 C C . ALA A 1 582 ? 0.046 10.580 24.641 1.00 97.88 582 ALA A C 1
ATOM 4542 O O . ALA A 1 582 ? 1.063 10.485 23.949 1.00 97.88 582 ALA A O 1
ATOM 4543 N N . CYS A 1 583 ? -0.248 9.700 25.596 1.00 98.06 583 CYS A N 1
ATOM 4544 C CA . CYS A 1 583 ? 0.502 8.478 25.866 1.00 98.06 583 CYS A CA 1
ATOM 4545 C C . CYS A 1 583 ? -0.189 7.298 25.177 1.00 98.06 583 CYS A C 1
ATOM 4547 O O . CYS A 1 583 ? -1.320 6.949 25.517 1.00 98.06 583 CYS A O 1
ATOM 4549 N N . PHE A 1 584 ? 0.490 6.666 24.220 1.00 98.06 584 PHE A N 1
ATOM 4550 C CA . PHE A 1 584 ? 0.020 5.443 23.577 1.00 98.06 584 PHE A CA 1
ATOM 4551 C C . PHE A 1 584 ? 0.800 4.246 24.101 1.00 98.06 584 PHE A C 1
ATOM 4553 O O . PHE A 1 584 ? 2.028 4.233 24.021 1.00 98.06 584 PHE A O 1
ATOM 4560 N N . ARG A 1 585 ? 0.088 3.220 24.575 1.00 97.94 585 ARG A N 1
ATOM 4561 C CA . ARG A 1 585 ? 0.664 1.943 25.026 1.00 97.94 585 ARG A CA 1
ATOM 4562 C C . ARG A 1 585 ? 0.053 0.801 24.237 1.00 97.94 585 ARG A C 1
ATOM 4564 O O . ARG A 1 585 ? -1.171 0.666 24.216 1.00 97.94 585 ARG A O 1
ATOM 4571 N N . GLY A 1 586 ? 0.866 -0.006 23.568 1.00 96.56 586 GLY A N 1
ATOM 4572 C CA . GLY A 1 586 ? 0.350 -1.043 22.680 1.00 96.56 586 GLY A CA 1
ATOM 4573 C C . GLY A 1 586 ? 1.342 -2.126 22.315 1.00 96.56 586 GLY A C 1
ATOM 4574 O O . GLY A 1 586 ? 2.438 -2.200 22.859 1.00 96.56 586 GLY A O 1
ATOM 4575 N N . THR A 1 587 ? 0.928 -2.976 21.382 1.00 96.31 587 THR A N 1
ATOM 4576 C CA . THR A 1 587 ? 1.728 -4.070 20.818 1.00 96.31 587 THR A CA 1
ATOM 4577 C C . THR A 1 587 ? 1.620 -4.075 19.297 1.00 96.31 587 THR A C 1
ATOM 4579 O O . THR A 1 587 ? 0.803 -3.361 18.706 1.00 96.31 587 THR A O 1
ATOM 4582 N N . GLY A 1 588 ? 2.452 -4.867 18.625 1.00 95.81 588 GLY A N 1
ATOM 4583 C CA . GLY A 1 588 ? 2.439 -4.958 17.170 1.00 95.81 588 GLY A CA 1
ATOM 4584 C C . GLY A 1 588 ? 3.102 -3.769 16.477 1.00 95.81 588 GLY A C 1
ATOM 4585 O O . GLY A 1 588 ? 3.310 -2.698 17.051 1.00 95.81 588 GLY A O 1
ATOM 4586 N N . PHE A 1 589 ? 3.392 -3.942 15.194 1.00 94.88 589 PHE A N 1
ATOM 4587 C CA . PHE A 1 589 ? 3.971 -2.926 14.331 1.00 94.88 589 PHE A CA 1
ATOM 4588 C C . PHE A 1 589 ? 3.486 -3.150 12.894 1.00 94.88 589 PHE A C 1
ATOM 4590 O O . PHE A 1 589 ? 3.772 -4.164 12.261 1.00 94.88 589 PHE A O 1
ATOM 4597 N N . GLY A 1 590 ? 2.738 -2.178 12.375 1.00 91.06 590 GLY A N 1
ATOM 4598 C CA . GLY A 1 590 ? 2.204 -2.171 11.021 1.00 91.06 590 GLY A CA 1
ATOM 4599 C C . GLY A 1 590 ? 0.680 -2.144 11.001 1.00 91.06 590 GLY A C 1
ATOM 4600 O O . GLY A 1 590 ? 0.021 -1.965 12.028 1.00 91.06 590 GLY A O 1
ATOM 4601 N N . HIS A 1 591 ? 0.112 -2.297 9.806 1.00 90.12 591 HIS A N 1
ATOM 4602 C CA . HIS A 1 591 ? -1.341 -2.273 9.618 1.00 90.12 591 HIS A CA 1
ATOM 4603 C C . HIS A 1 591 ? -2.027 -3.555 10.124 1.00 90.12 591 HIS A C 1
ATOM 4605 O O . HIS A 1 591 ? -3.208 -3.515 10.447 1.00 90.12 591 HIS A O 1
ATOM 4611 N N . GLY A 1 592 ? -1.296 -4.669 10.260 1.00 93.62 592 GLY A N 1
ATOM 4612 C CA . GLY A 1 592 ? -1.811 -5.914 10.841 1.00 93.62 592 GLY A CA 1
ATOM 4613 C C . GLY A 1 592 ? -2.447 -6.886 9.849 1.00 93.62 592 GLY A C 1
ATOM 4614 O O . GLY A 1 592 ? -2.824 -7.977 10.246 1.00 93.62 592 GLY A O 1
ATOM 4615 N N . VAL A 1 593 ? -2.582 -6.521 8.578 1.00 94.44 593 VAL A N 1
ATOM 4616 C CA . VAL A 1 593 ? -3.296 -7.324 7.567 1.00 94.44 593 VAL A CA 1
ATOM 4617 C C . VAL A 1 593 ? -2.329 -8.276 6.861 1.00 94.44 593 VAL A C 1
ATOM 4619 O O . VAL A 1 593 ? -1.180 -7.908 6.613 1.00 94.44 593 VAL A O 1
ATOM 4622 N N . GLY A 1 594 ? -2.805 -9.480 6.537 1.00 96.50 594 GLY A N 1
ATOM 4623 C CA . GLY A 1 594 ? -2.027 -10.518 5.860 1.00 96.50 594 GLY A CA 1
ATOM 4624 C C . GLY A 1 594 ? -0.874 -11.041 6.717 1.00 96.50 594 GLY A C 1
ATOM 4625 O O . GLY A 1 594 ? -1.061 -11.290 7.909 1.00 96.50 594 GLY A O 1
ATOM 4626 N N . MET A 1 595 ? 0.304 -11.236 6.124 1.00 97.94 595 MET A N 1
ATOM 4627 C CA . MET A 1 595 ? 1.407 -11.940 6.791 1.00 97.94 595 MET A CA 1
ATOM 4628 C C . MET A 1 595 ? 2.127 -11.093 7.846 1.00 97.94 595 MET A C 1
ATOM 4630 O O . MET A 1 595 ? 2.600 -9.998 7.539 1.00 97.94 595 MET A O 1
ATOM 4634 N N . SER A 1 596 ? 2.262 -11.621 9.070 1.00 97.44 596 SER A N 1
ATOM 4635 C CA . SER A 1 596 ? 3.186 -11.083 10.078 1.00 97.44 596 SER A CA 1
ATOM 4636 C C . SER A 1 596 ? 4.597 -11.607 9.823 1.00 97.44 596 SER A C 1
ATOM 4638 O O . SER A 1 596 ? 4.811 -12.816 9.776 1.00 97.44 596 SER A O 1
ATOM 4640 N N . GLN A 1 597 ? 5.571 -10.709 9.688 1.00 97.19 597 GLN A N 1
ATOM 4641 C CA . GLN A 1 597 ? 6.972 -11.068 9.458 1.00 97.19 597 GLN A CA 1
ATOM 4642 C C . GLN A 1 597 ? 7.563 -11.809 10.668 1.00 97.19 597 GLN A C 1
ATOM 4644 O O . GLN A 1 597 ? 8.172 -12.864 10.500 1.00 97.19 597 GLN A O 1
ATOM 4649 N N . TRP A 1 598 ? 7.332 -11.314 11.887 1.00 97.38 598 TRP A N 1
ATOM 4650 C CA . TRP A 1 598 ? 7.784 -11.988 13.111 1.00 97.38 598 TRP A CA 1
ATOM 4651 C C . TRP A 1 598 ? 7.085 -13.330 13.341 1.00 97.38 598 TRP A C 1
ATOM 4653 O O . TRP A 1 598 ? 7.740 -14.306 13.704 1.00 97.38 598 TRP A O 1
ATOM 4663 N N . GLY A 1 599 ? 5.784 -13.420 13.055 1.00 97.69 599 GLY A N 1
ATOM 4664 C CA . GLY A 1 599 ? 5.085 -14.700 13.117 1.00 97.69 599 GLY A CA 1
ATOM 4665 C C . GLY A 1 599 ? 5.577 -15.692 12.050 1.00 97.69 599 GLY A C 1
ATOM 4666 O O . GLY A 1 599 ? 5.747 -16.870 12.348 1.00 97.69 599 GLY A O 1
ATOM 4667 N N . ALA A 1 600 ? 5.897 -15.236 10.834 1.00 98.12 600 ALA A N 1
ATOM 4668 C CA . ALA A 1 600 ? 6.514 -16.065 9.794 1.00 98.12 600 ALA A CA 1
ATOM 4669 C C . ALA A 1 600 ? 7.906 -16.581 10.196 1.00 98.12 600 ALA A C 1
ATOM 4671 O O . ALA A 1 600 ? 8.210 -17.750 9.963 1.00 98.12 600 ALA A O 1
ATOM 4672 N N . LYS A 1 601 ? 8.735 -15.740 10.833 1.00 97.81 601 LYS A N 1
ATOM 4673 C CA . LYS A 1 601 ? 10.018 -16.160 11.419 1.00 97.81 601 LYS A CA 1
ATOM 4674 C C . LYS A 1 601 ? 9.812 -17.293 12.416 1.00 97.81 601 LYS A C 1
ATOM 4676 O O . LYS A 1 601 ? 10.453 -18.326 12.281 1.00 97.81 601 LYS A O 1
ATOM 4681 N N . HIS A 1 602 ? 8.908 -17.108 13.374 1.00 97.81 602 HIS A N 1
ATOM 4682 C CA . HIS A 1 602 ? 8.658 -18.107 14.408 1.00 97.81 602 HIS A CA 1
ATOM 4683 C C . HIS A 1 602 ? 8.163 -19.431 13.827 1.00 97.81 602 HIS A C 1
ATOM 4685 O O . HIS A 1 602 ? 8.668 -20.485 14.194 1.00 97.81 602 HIS A O 1
ATOM 4691 N N . LEU A 1 603 ? 7.221 -19.395 12.882 1.00 98.19 603 LEU A N 1
ATOM 4692 C CA . LEU A 1 603 ? 6.767 -20.607 12.198 1.00 98.19 603 LEU A CA 1
ATOM 4693 C C . LEU A 1 603 ? 7.936 -21.312 11.491 1.00 98.19 603 LEU A C 1
ATOM 4695 O O . LEU A 1 603 ? 8.092 -22.521 11.628 1.00 98.19 603 LEU A O 1
ATOM 4699 N N . ALA A 1 604 ? 8.802 -20.566 10.803 1.00 98.12 604 ALA A N 1
ATOM 4700 C CA . ALA A 1 604 ? 9.975 -21.143 10.153 1.00 98.12 604 ALA A CA 1
ATOM 4701 C C . ALA A 1 604 ? 10.985 -21.750 11.147 1.00 98.12 604 ALA A C 1
ATOM 4703 O O . ALA A 1 604 ? 11.586 -22.776 10.844 1.00 98.12 604 ALA A O 1
ATOM 4704 N N . GLU A 1 605 ? 11.170 -21.147 12.327 1.00 97.62 605 GLU A N 1
ATOM 4705 C CA . GLU A 1 605 ? 12.005 -21.700 13.410 1.00 97.62 605 GLU A CA 1
ATOM 4706 C C . GLU A 1 605 ? 11.430 -23.002 13.982 1.00 97.62 605 GLU A C 1
ATOM 4708 O O . GLU A 1 605 ? 12.185 -23.846 14.451 1.00 97.62 605 GLU A O 1
ATOM 4713 N N . ASN A 1 606 ? 10.114 -23.195 13.879 1.00 97.56 606 ASN A N 1
ATOM 4714 C CA . ASN A 1 606 ? 9.409 -24.405 14.303 1.00 97.56 606 ASN A CA 1
ATOM 4715 C C . ASN A 1 606 ? 9.163 -25.390 13.143 1.00 97.56 606 ASN A C 1
ATOM 4717 O O . ASN A 1 606 ? 8.240 -26.197 13.190 1.00 97.56 606 ASN A O 1
ATOM 4721 N N . GLY A 1 607 ? 9.974 -25.322 12.083 1.00 97.06 607 GLY A N 1
ATOM 4722 C CA . GLY A 1 607 ? 9.977 -26.314 11.003 1.00 97.06 607 GLY A CA 1
ATOM 4723 C C . GLY A 1 607 ? 8.908 -26.126 9.923 1.00 97.06 607 GLY A C 1
ATOM 4724 O O . GLY A 1 607 ? 8.866 -26.916 8.982 1.00 97.06 607 GLY A O 1
ATOM 4725 N N . HIS A 1 608 ? 8.077 -25.081 9.992 1.00 98.31 608 HIS A N 1
ATOM 4726 C CA . HIS A 1 608 ? 7.107 -24.810 8.932 1.00 98.31 608 HIS A CA 1
ATOM 4727 C C . HIS A 1 608 ? 7.794 -24.344 7.645 1.00 98.31 608 HIS A C 1
ATOM 4729 O O . HIS A 1 608 ? 8.677 -23.477 7.644 1.00 98.31 608 HIS A O 1
ATOM 4735 N N . THR A 1 609 ? 7.334 -24.879 6.517 1.00 98.38 609 THR A N 1
ATOM 4736 C CA . THR A 1 609 ? 7.819 -24.468 5.203 1.00 98.38 609 THR A CA 1
ATOM 4737 C C . THR A 1 609 ? 7.249 -23.103 4.809 1.00 98.38 609 THR A C 1
ATOM 4739 O O . THR A 1 609 ? 6.308 -22.575 5.403 1.00 98.38 609 THR A O 1
ATOM 4742 N N . TYR A 1 610 ? 7.794 -22.506 3.746 1.00 98.44 610 TYR A N 1
ATOM 4743 C CA . TYR A 1 610 ? 7.300 -21.216 3.255 1.00 98.44 610 TYR A CA 1
ATOM 4744 C C . TYR A 1 610 ? 5.861 -21.304 2.728 1.00 98.44 610 TYR A C 1
ATOM 4746 O O . TYR A 1 610 ? 5.122 -20.330 2.825 1.00 98.44 610 TYR A O 1
ATOM 4754 N N . THR A 1 611 ? 5.452 -22.459 2.196 1.00 97.94 611 THR A N 1
ATOM 4755 C CA . THR A 1 611 ? 4.077 -22.690 1.742 1.00 97.94 611 THR A CA 1
ATOM 4756 C C . THR A 1 611 ? 3.123 -22.760 2.929 1.00 97.94 611 THR A C 1
ATOM 4758 O O . THR A 1 611 ? 2.085 -22.102 2.896 1.00 97.94 611 THR A O 1
ATOM 4761 N N . ASP A 1 612 ? 3.511 -23.450 4.008 1.00 98.06 612 ASP A N 1
ATOM 4762 C CA . ASP A 1 612 ? 2.720 -23.524 5.246 1.00 98.06 612 ASP A CA 1
ATOM 4763 C C . ASP A 1 612 ? 2.514 -22.134 5.842 1.00 98.06 612 ASP A C 1
ATOM 4765 O O . ASP A 1 612 ? 1.392 -21.757 6.172 1.00 98.06 612 ASP A O 1
ATOM 4769 N N . ILE A 1 613 ? 3.585 -21.335 5.905 1.00 98.56 613 ILE A N 1
ATOM 4770 C CA . ILE A 1 613 ? 3.536 -19.950 6.383 1.00 98.56 613 ILE A CA 1
ATOM 4771 C C . ILE A 1 613 ? 2.548 -19.130 5.548 1.00 98.56 613 ILE A C 1
ATOM 4773 O O . ILE A 1 613 ? 1.689 -18.447 6.100 1.00 98.56 613 ILE A O 1
ATOM 4777 N N . LEU A 1 614 ? 2.626 -19.194 4.218 1.00 98.44 614 LEU A N 1
ATOM 4778 C CA . LEU A 1 614 ? 1.737 -18.417 3.353 1.00 98.44 614 LEU A CA 1
ATOM 4779 C C . LEU A 1 614 ? 0.274 -18.848 3.499 1.00 98.44 614 LEU A C 1
ATOM 4781 O O . LEU A 1 614 ? -0.591 -17.988 3.664 1.00 98.44 614 LEU A O 1
ATOM 4785 N N . HIS A 1 615 ? -0.021 -20.149 3.530 1.00 97.38 615 HIS A N 1
ATOM 4786 C CA . HIS A 1 615 ? -1.381 -20.639 3.786 1.00 97.38 615 HIS A CA 1
ATOM 4787 C C . HIS A 1 615 ? -1.872 -20.274 5.196 1.00 97.38 615 HIS A C 1
ATOM 4789 O O . HIS A 1 615 ? -3.052 -19.963 5.394 1.00 97.38 615 HIS A O 1
ATOM 4795 N N . ALA A 1 616 ? -0.958 -20.204 6.166 1.00 96.62 616 ALA A N 1
ATOM 4796 C CA . ALA A 1 616 ? -1.235 -19.737 7.512 1.00 96.62 616 ALA A CA 1
ATOM 4797 C C . ALA A 1 616 ? -1.517 -18.232 7.596 1.00 96.62 616 ALA A C 1
ATOM 4799 O O . ALA A 1 616 ? -2.041 -17.818 8.620 1.00 96.62 616 ALA A O 1
ATOM 4800 N N . TYR A 1 617 ? -1.298 -17.407 6.569 1.00 97.94 617 TYR A N 1
ATOM 4801 C CA . TYR A 1 617 ? -1.677 -15.980 6.591 1.00 97.94 617 TYR A CA 1
ATOM 4802 C C . TYR A 1 617 ? -2.678 -15.570 5.510 1.00 97.94 617 TYR A C 1
ATOM 4804 O O . TYR A 1 617 ? -3.431 -14.621 5.722 1.00 97.94 617 TYR A O 1
ATOM 4812 N N . TYR A 1 618 ? -2.746 -16.310 4.407 1.00 96.88 618 TYR A N 1
ATOM 4813 C CA . TYR A 1 618 ? -3.615 -16.032 3.270 1.00 96.88 618 TYR A CA 1
ATOM 4814 C C . TYR A 1 618 ? -4.518 -17.247 3.000 1.00 96.88 618 TYR A C 1
ATOM 4816 O O . TYR A 1 618 ? -4.179 -18.114 2.192 1.00 96.88 618 TYR A O 1
ATOM 4824 N N . PRO A 1 619 ? -5.663 -17.376 3.694 1.00 91.75 619 PRO A N 1
ATOM 4825 C CA . PRO A 1 619 ? -6.527 -18.540 3.536 1.00 91.75 619 PRO A CA 1
ATOM 4826 C C . PRO A 1 619 ? -7.082 -18.642 2.107 1.00 91.75 619 PRO A C 1
ATOM 4828 O O . PRO A 1 619 ? -7.487 -17.648 1.506 1.00 91.75 619 PRO A O 1
ATOM 4831 N N . GLY A 1 620 ? -7.106 -19.864 1.569 1.00 90.00 620 GLY A N 1
ATOM 4832 C CA . GLY A 1 620 ? -7.675 -20.172 0.253 1.00 90.00 620 GLY A CA 1
ATOM 4833 C C . GLY A 1 620 ? -6.810 -19.797 -0.955 1.00 90.00 620 GLY A C 1
ATOM 4834 O O . GLY A 1 620 ? -7.220 -20.062 -2.083 1.00 90.00 620 GLY A O 1
ATOM 4835 N N . VAL A 1 621 ? -5.621 -19.211 -0.763 1.00 92.75 621 VAL A N 1
ATOM 4836 C CA . VAL A 1 621 ? -4.719 -18.928 -1.891 1.00 92.75 621 VAL A CA 1
ATOM 4837 C C . VAL A 1 621 ? -4.043 -20.199 -2.399 1.00 92.75 621 VAL A C 1
ATOM 4839 O O . VAL A 1 621 ? -3.812 -21.139 -1.644 1.00 92.75 621 VAL A O 1
ATOM 4842 N N . ARG A 1 622 ? -3.670 -20.207 -3.678 1.00 93.31 622 ARG A N 1
ATOM 4843 C CA . ARG A 1 622 ? -2.838 -21.232 -4.317 1.00 93.31 622 ARG A CA 1
ATOM 4844 C C . ARG A 1 622 ? -1.527 -20.618 -4.770 1.00 93.31 622 ARG A C 1
ATOM 4846 O O . ARG A 1 622 ? -1.535 -19.561 -5.400 1.00 93.31 622 ARG A O 1
ATOM 4853 N N . ILE A 1 623 ? -0.421 -21.299 -4.507 1.00 94.19 623 ILE A N 1
ATOM 4854 C CA . ILE A 1 623 ? 0.894 -20.887 -4.998 1.00 94.19 623 ILE A CA 1
ATOM 4855 C C . ILE A 1 623 ? 1.076 -21.464 -6.400 1.00 94.19 623 ILE A C 1
ATOM 4857 O O . ILE A 1 623 ? 0.854 -22.654 -6.624 1.00 94.19 623 ILE A O 1
ATOM 4861 N N . ARG A 1 624 ? 1.424 -20.610 -7.360 1.00 89.88 624 ARG A N 1
ATOM 4862 C CA . ARG A 1 624 ? 1.612 -20.980 -8.765 1.00 89.88 624 ARG A CA 1
ATOM 4863 C C . ARG A 1 624 ? 2.921 -20.396 -9.276 1.00 89.88 624 ARG A C 1
ATOM 4865 O O . ARG A 1 624 ? 3.260 -19.271 -8.914 1.00 89.88 624 ARG A O 1
ATOM 4872 N N . THR A 1 625 ? 3.606 -21.139 -10.137 1.00 86.56 625 THR A N 1
ATOM 4873 C CA . THR A 1 625 ? 4.739 -20.631 -10.919 1.00 86.56 625 THR A CA 1
ATOM 4874 C C . THR A 1 625 ? 4.229 -20.072 -12.242 1.00 86.56 625 THR A C 1
ATOM 4876 O O . THR A 1 625 ? 3.293 -20.641 -12.813 1.00 86.56 625 THR A O 1
ATOM 4879 N N . TYR A 1 626 ? 4.819 -18.974 -12.709 1.00 72.56 626 TYR A N 1
ATOM 4880 C CA . TYR A 1 626 ? 4.442 -18.309 -13.950 1.00 72.56 626 TYR A CA 1
ATOM 4881 C C . TYR A 1 626 ? 5.577 -18.132 -14.946 1.00 72.56 626 TYR A C 1
ATOM 4883 O O . TYR A 1 626 ? 6.745 -18.039 -14.496 1.00 72.56 626 TYR A O 1
#

Secondary structure (DSSP, 8-state):
----PPPPTTTTT----------------------------------------------------EEEEEEEETTEEEEEEEEEETTTTEEEEEETTEEEEEEE----PPPTTHHHHHHHHHHHHHHHTTTS-------HHHHHHHHHHHHHTT-HHHHHHHHHHHHHH---HHHHHHHHHHHHHHHHHTS--HHHHHHHHHHHHHH-TTSHHHHHHHHHHHHHHHHHT-HHHHHHHHHHHHHH-TTSTTHHHHHHHHHHHHHHHS--TTS---GGGS-SEEEEEEEEEESEEEEE-TT-EEEE-TTSPPEEESSSEEEEEEETTEEEESSTT-EESEEEEEEEEEEEEETTEEEEEEEEEEEETTEEEEEEEEEHHHHHHHHHHHHS-TTS-HHHHHHHHHHHHHHHHHHHHHTTTSS-SEESSTTS-----GGG--HHHHHHHHHTTTEEEEETTEE----EESB-TTB-B-HHHHH-SSPPTTS---B-HHHHHHS---EEEEEEHHHHHHHHHHTT---SS--EEEEEEE-TTS-EEEEEEE-SS-EEEEEHHHHHHHH-TTTS--SSEEEEEETTEEEEEE--BS--BSEEHHHHHHHHHTT--HHHHHHHHSTT-EEEE-

Foldseek 3Di:
DDPPAQQFLVRLDDPDDDDDDDDDDDDDDDDDDDDDDDDDDDDDDDDDDDDDDDDDDDDDDDDKDKDWDWDDDDHDIAIWIWTADPVQRWTFTDHPHDTDDIDDDDDDDDDDPVVVVVVVVVVVVCVVCVVVPPPVPQPLVRLQVVLVVCVVVLVLVVSLVSLVVQLVPPPDLQSNLVSLQVNLCSCCPRVVNLVSSSVSLSVSCRPVVVHPCVLVSLQVNLVSCVVVVVLVSSLSSLVVSCVVCVPDPCNVVSVVSNVVSCVVVCCPCLLVPQLVPQDQKFKAWEDDFAFKKKKFAPQFKWKDDPPDDTDTDPDRIKMWGADAQKIDIPDPPQMGQKMKMAHPVQWMDIPRAIAGHIWIWGHHGRGTTIIHMDGLLQQQLQQLLVPDPLPFFLQLLLLCLQLLSLQRRVQCSVQVVPNGSYYCDPVRTPGRHPVSGDPSSNVSNVVCPQKYKDFPSGRDNRDEWAALCQKFDFPCLQPNDDGDLQWHIGGQVLSNVQFPDKDKAKAFLVNLCVLCVVLVNHAAAWDDKAQPDADPSQFRQWIWTDHPPDIDIDGRNSSCVSSNQVRVQGRQWDWDDDPRIIMTMGTHGDDRIFAHSRSSSSCSVVVDGSVNRNCVRGPRIDMDGD

Radius of gyration: 35.62 Å; chains: 1; bounding box: 110×71×75 Å

pLDDT: mean 75.97, std 25.83, range [21.05, 98.62]

Sequence (626 aa):
MRKKASIPFSEIISESFFPVSAWRVTSVSMNPIPRRLASRMPTVLFPAAGIPIRMILDRGVCMGVAFSFWVRVSGRSSRVLWRCDTATAEVCQFRGGRVWRQQSTGVMTFFGRQWRIFRQVLCTLVLVAGHCGIGAGASAPEGFDRANGYLRDGAYAAAIHEYDRLYVNHPDPMVKAKSLFFSATTYAGYLKRYPEALRLLDRLIEWYSDSPYAEDALFAGGTILFRKGDFQRADRIFSYYLKRYPQGHHADGAVEWLESIRKKRSLPVEDRRPLARLPSDIRVQLFDGVARARVRAPGGLQVRRPGAAWQAVKKRRVTLRAAASRVVSNIPDMQGQRIELKGTDGRIEISGRMYRGVLQCIGTGGRLQVVNRLSLESYLYGVISSEMPRTWPVHALKAQAVAARTYAVYMSLKNANLPADVTNCSGSQMYGGIASETAAARMAVNATRGQVMTYDGYPVIAYFHADSGGHTEDGVNVWGPPALPYLKGKADPAGRIAGIGPWTVHIPLKQMETDLRQAGVHIRGLREVSVVRRSPSGRMTELELTGSRSRVRVNGNRFRLAVGGKTLKSLKCNVTIDGHTACFRGTGFGHGVGMSQWGAKHLAENGHTYTDILHAYYPGVRIRTY